Protein AF-A0A9W8THB3-F1 (afdb_monomer)

Secondary structure (DSSP, 8-state):
--SSSHHHHHHHHTTSSS-SS----S--HHHHHHHHHHHHHHTHHHHHHHHHHHHHHHHHHHHHHHHT----TTSBPPP--STT-TTHHHHTS---PBPTTHHHHHHHHHHHHHHHHHHHHHHH--HHHHHHHHHHHHHHHHHHHHHHHHHHHHHHHHHHHS-SEEEPTTSPEEEEETTTTEEEEEETTEEEEEE-TT---S--GGGTT----HHHHHHHHHHHHHHHPEEEEEEEETTTEEEEEEEEHHHHHHHHHHHHHHHHHHHH--HHHHHHHHHHHHHHHHHH--BSSHHHHHHHHHHHHHHHHHHHHH-SHHHHHHHH--SS-EEEEE-SS-EEEEEHHHHHHHHHHHHHHHHHHHHHHHHTT-EEEEEEE----TTSSS-----EEEEEEEPPBP---TTTHHHHHHHS-GGGTTS--SSHHHHHHT---HHHHHHHHHHHHHHHHHHHHHHHH-S---THHHHHHHHHHHHHHHHHHHT-HHHHHH---SSTT----EEEEE-TTS-EEEEEES------------------------------------SEEEEEEPPPP--

Organism: NCBI:txid114810

Mean predicted aligned error: 13.55 Å

Solvent-accessible surface area (backbone atoms only — not comparable to full-atom values): 32714 Å² total; per-residue (Å²): 139,83,72,80,60,59,68,58,43,56,63,49,56,73,70,65,78,79,76,89,80,73,96,78,88,85,73,54,73,66,56,48,58,69,45,40,68,62,54,46,64,74,38,47,69,58,51,54,52,49,50,50,51,54,51,52,45,52,49,43,36,52,53,13,25,55,69,42,58,71,90,38,62,39,32,38,78,80,79,84,60,73,99,80,52,71,59,68,56,56,82,70,49,70,66,85,37,47,49,67,69,45,25,60,48,51,42,53,49,52,50,50,51,45,49,49,49,38,53,45,52,67,70,61,74,53,54,62,65,56,32,53,52,50,46,53,52,50,51,58,54,36,36,55,22,29,11,51,47,41,12,53,50,44,49,47,51,45,21,58,60,51,38,56,36,26,48,45,95,90,74,48,54,36,38,55,41,79,80,77,53,34,31,31,30,69,46,98,92,48,94,54,75,46,72,43,91,75,27,57,40,71,37,59,67,82,54,16,63,51,88,62,56,72,68,59,43,51,50,52,46,51,52,50,45,54,62,71,44,61,29,37,38,36,43,32,38,62,98,76,44,80,47,70,43,79,46,40,47,33,51,56,52,8,38,53,52,16,51,52,50,51,57,48,32,76,74,66,70,41,60,69,52,43,31,51,38,30,50,14,46,33,29,46,43,22,45,72,45,38,51,26,30,58,67,32,34,51,43,31,42,54,38,42,33,52,41,48,53,48,40,67,77,74,40,73,44,54,63,56,45,63,73,61,53,73,64,78,61,41,35,64,48,79,55,101,88,51,71,52,73,45,54,42,60,73,43,24,61,59,20,20,48,40,22,46,29,43,44,47,25,52,25,52,56,35,48,75,59,48,42,79,40,80,41,78,46,82,47,84,64,92,86,51,105,60,93,63,76,56,76,50,80,43,75,45,77,46,49,43,82,69,59,74,42,66,73,40,61,21,31,41,65,42,43,33,55,86,93,35,69,84,63,45,82,79,43,76,44,46,31,52,51,54,58,72,48,68,45,28,54,42,20,53,50,18,38,52,51,16,56,52,47,50,52,53,48,34,71,66,68,74,46,93,70,68,65,47,71,37,34,40,60,28,25,52,48,42,37,54,50,51,26,57,77,68,70,42,48,66,62,51,69,71,42,57,59,78,55,82,63,59,68,76,75,60,55,65,51,55,48,99,84,72,48,82,76,48,81,43,70,74,80,76,84,82,81,93,80,83,90,83,80,92,80,88,88,83,89,83,89,84,89,86,90,83,91,74,94,71,77,90,66,79,88,78,72,66,59,67,40,83,44,82,45,69,75,76,77,80,126

Radius of gyration: 30.32 Å; Cα contacts (8 Å, |Δi|>4): 748; chains: 1; bounding box: 106×77×76 Å

pLDDT: mean 74.31, std 20.86, range [20.36, 97.0]

InterPro domains:
  IPR006639 Presenilin/signal peptide peptidase [SM00730] (94-486)
  IPR007369 Peptidase A22B, signal peptide peptidase [PF04258] (93-497)
  IPR007369 Peptidase A22B, signal peptide peptidase [PTHR12174] (53-528)

Foldseek 3Di:
DPPPVPVVCQVVVLPDDPPPDDDDPDDDLVRLLVCLVVLCVVVVLVVVLLVVVLVLLLVLLVLLLLLQADDFLLFDDDPDDPPPPCQVVVRNPQLQADDLVVLQVVLVVVVVVLVVLLVVCVVVVDLVVVQVVQQVVLLVVLLVLQLVVQLQVLLLVLCQFQPQWFAEDPRWIWGQDLLVQFIWTADPPDNDTHTDPQQNARGFYPVRNDPDDPVVRVVNSVVNCLQPFWKWWFWDAPPPDTDIHTDGNSSVVSSVVSVVLSVCCVVPVDLVSLQSSLSSCLSVLLNNHAHFALVSLLSSLVSVLVSQCCCVPPHPSVVSSVVSHDDSQWRWDDTPVHIDIDGSCLSNSLSNSLSVLQNLLLSVQQNVVKDWDWDFDFAAAPPDPDRDGPGDTDTDTDGHHDASLPSCPSVLVRQDDPVCSLAGPRDPNSRSVNGDRQLSVQLSVLQSVLSVVQVSCCSSVSDHDRSSNRNSCSRSVSNCVSCVVVVNNVVSRPRGSSCPSNDQPFDFRAHPVRDTDDTDRPDDDDDDDDDDDDDDDDDDDDDDDDDDDDDPDDPDDDNTDTDIDTDDSPD

Sequence (571 aa):
MAAENSSVLAFDEISSNNFTSTGVSNQTFFEQLASAPGLLLQHADLLILESRIVFTALACIYIGAHGALRRPPSAKLPKAGKKGDKSRERDDQHVQGMLPSDAILLPILAGTVLMGLYYLIKWLEDPDILNKILRAYFSVMSLASLGKLFADGLHFLTGFIFPTVWVGKGGKVFHIDPEKRGQWYAKDATEDRVWDDSKVSPLPGLFSGLKLPNTTNKFLWEVRHLFLEEWTVRLAIHGIANEKIKVKFHDIAGFVFAIGANVLYYTTQSVLLSNIMGYAFSYVGIIIMSPTTFATGSAVLYSLFIYDIVMVFYTPYMVTVATKIDAPIKLVFEGPTRASMLGLGDIVVPGIFIGLCLRFDLYMYYYRQQKMKEVELVTDDASSGQVVTNKVTEHILVKPDYVNPQGQWGDRFWGTKLTKTFSPDVTPAVKASAFPKPYFYASMIGYLLAMVTTLVMLLVFQHAQPALLYLVPGVVTIVWITAFVRGEVREMWTYTEDGSLDKLDVVIEVDGDGNQIKKIRGGENGDKETSSSNDKKEEGGGNEAKTDEKSNGIQQYPVFLLSLEAPAPNQ

Nearest PDB structures (foldseek):
  8ieb-assembly1_B  TM=1.856E-01  e=2.447E-02  Homo sapiens

Structure (mmCIF, N/CA/C/O backbone):
data_AF-A0A9W8THB3-F1
#
_entry.id   AF-A0A9W8THB3-F1
#
loop_
_atom_site.group_PDB
_atom_site.id
_atom_site.type_symbol
_atom_site.label_atom_id
_atom_site.label_alt_id
_atom_site.label_comp_id
_atom_site.label_asym_id
_atom_site.label_entity_id
_atom_site.label_seq_id
_atom_site.pdbx_PDB_ins_code
_atom_site.Cartn_x
_atom_site.Cartn_y
_atom_site.Cartn_z
_atom_site.occupancy
_atom_site.B_iso_or_equiv
_atom_site.auth_seq_id
_atom_site.auth_comp_id
_atom_site.auth_asym_id
_atom_site.auth_atom_id
_atom_site.pdbx_PDB_model_num
ATOM 1 N N . MET A 1 1 ? -8.935 26.069 25.009 1.00 26.09 1 MET A N 1
ATOM 2 C CA . MET A 1 1 ? -9.851 25.728 26.121 1.00 26.09 1 MET A CA 1
ATOM 3 C C . MET A 1 1 ? -11.271 25.334 25.688 1.00 26.09 1 MET A C 1
ATOM 5 O O . MET A 1 1 ? -12.062 25.033 26.562 1.00 26.09 1 MET A O 1
ATOM 9 N N . ALA A 1 2 ? -11.610 25.253 24.389 1.00 23.02 2 ALA A N 1
ATOM 10 C CA . ALA A 1 2 ? -12.932 24.781 23.929 1.00 23.02 2 ALA A CA 1
ATOM 11 C C . ALA A 1 2 ? -12.890 23.448 23.140 1.00 23.02 2 ALA A C 1
ATOM 13 O O . ALA A 1 2 ? -13.894 23.054 22.563 1.00 23.02 2 ALA A O 1
ATOM 14 N N . ALA A 1 3 ? -11.738 22.763 23.103 1.00 26.75 3 ALA A N 1
ATOM 15 C CA . ALA A 1 3 ? -11.518 21.553 22.296 1.00 26.75 3 ALA A CA 1
ATOM 16 C C . ALA A 1 3 ? -11.404 20.253 23.122 1.00 26.75 3 ALA A C 1
ATOM 18 O O . ALA A 1 3 ? -11.364 19.175 22.546 1.00 26.75 3 ALA A O 1
ATOM 19 N N . GLU A 1 4 ? -11.368 20.333 24.457 1.00 28.80 4 GLU A N 1
ATOM 20 C CA . GLU A 1 4 ? -11.239 19.150 25.330 1.00 28.80 4 GLU A CA 1
ATOM 21 C C . GLU A 1 4 ? -12.584 18.470 25.635 1.00 28.80 4 GLU A C 1
ATOM 23 O O . GLU A 1 4 ? -12.606 17.320 26.058 1.00 28.80 4 GLU A O 1
ATOM 28 N N . ASN A 1 5 ? -13.712 19.134 25.358 1.00 27.03 5 ASN A N 1
ATOM 29 C CA . ASN A 1 5 ? -15.045 18.610 25.680 1.00 27.03 5 ASN A CA 1
ATOM 30 C C . ASN A 1 5 ? -15.755 17.920 24.500 1.00 27.03 5 ASN A C 1
ATOM 32 O O . ASN A 1 5 ? -16.787 17.290 24.710 1.00 27.03 5 ASN A O 1
ATOM 36 N N . SER A 1 6 ? -15.240 18.000 23.267 1.00 31.20 6 SER A N 1
ATOM 37 C CA . SER A 1 6 ? -15.913 17.431 22.083 1.00 31.20 6 SER A CA 1
ATOM 38 C C . SER A 1 6 ? -15.710 15.919 21.922 1.00 31.20 6 SER A C 1
ATOM 40 O O . SER A 1 6 ? -16.591 15.232 21.412 1.00 31.20 6 SER A O 1
ATOM 42 N N . SER A 1 7 ? -14.585 15.371 22.387 1.00 31.56 7 SER A N 1
ATOM 43 C CA . SER A 1 7 ? -14.299 13.929 22.317 1.00 31.56 7 SER A CA 1
ATOM 44 C C . SER A 1 7 ? -15.076 13.116 23.357 1.00 31.56 7 SER A C 1
ATOM 46 O O . SER A 1 7 ? -15.472 11.985 23.080 1.00 31.56 7 SER A O 1
ATOM 48 N N . VAL A 1 8 ? -15.325 13.707 24.530 1.00 35.00 8 VAL A N 1
ATOM 49 C CA . VAL A 1 8 ? -16.113 13.113 25.623 1.00 35.00 8 VAL A CA 1
ATOM 50 C C . VAL A 1 8 ? -17.605 13.138 25.285 1.00 35.00 8 VAL A C 1
ATOM 52 O O . VAL A 1 8 ? -18.292 12.137 25.474 1.00 35.00 8 VAL A O 1
ATOM 55 N N . LEU A 1 9 ? -18.085 14.231 24.678 1.00 29.02 9 LEU A N 1
ATOM 56 C CA . LEU A 1 9 ? -19.458 14.317 24.181 1.00 29.02 9 LEU A CA 1
ATOM 57 C C . LEU A 1 9 ? -19.726 13.327 23.047 1.00 29.02 9 LEU A C 1
ATOM 59 O O . LEU A 1 9 ? -20.805 12.767 23.012 1.00 29.02 9 LEU A O 1
ATOM 63 N N . ALA A 1 10 ? -18.762 13.001 22.182 1.00 36.97 10 ALA A N 1
ATOM 64 C CA . ALA A 1 10 ? -18.995 12.001 21.139 1.00 36.97 10 ALA A CA 1
ATOM 65 C C . ALA A 1 10 ? -19.292 10.596 21.702 1.00 36.97 10 ALA A C 1
ATOM 67 O O . ALA A 1 10 ? -20.103 9.884 21.128 1.00 36.97 10 ALA A O 1
ATOM 68 N N . PHE A 1 11 ? -18.686 10.183 22.821 1.00 33.53 11 PHE A N 1
ATOM 69 C CA . PHE A 1 11 ? -18.940 8.852 23.394 1.00 33.53 11 PHE A CA 1
ATOM 70 C C . PHE A 1 11 ? -20.229 8.816 24.237 1.00 33.53 11 PHE A C 1
ATOM 72 O O . PHE A 1 11 ? -20.980 7.843 24.164 1.00 33.53 11 PHE A O 1
ATOM 79 N N . ASP A 1 12 ? -20.532 9.894 24.972 1.00 31.95 12 ASP A N 1
ATOM 80 C CA . ASP A 1 12 ? -21.754 9.996 25.783 1.00 31.95 12 ASP A CA 1
ATOM 81 C C . ASP A 1 12 ? -22.996 10.431 24.978 1.00 31.95 12 ASP A C 1
ATOM 83 O O . ASP A 1 12 ? -24.092 9.949 25.261 1.00 31.95 12 ASP A O 1
ATOM 87 N N . GLU A 1 13 ? -22.879 11.268 23.940 1.00 34.62 13 GLU A N 1
ATOM 88 C CA . GLU A 1 13 ? -23.998 11.648 23.050 1.00 34.62 13 GLU A CA 1
ATOM 89 C C . GLU A 1 13 ? -24.383 10.533 22.076 1.00 34.62 13 GLU A C 1
ATOM 91 O O . GLU A 1 13 ? -25.540 10.479 21.655 1.00 34.62 13 GLU A O 1
ATOM 96 N N . ILE A 1 14 ? -23.467 9.604 21.766 1.00 40.94 14 ILE A N 1
ATOM 97 C CA . ILE A 1 14 ? -23.820 8.358 21.068 1.00 40.94 14 ILE A CA 1
ATOM 98 C C . ILE A 1 14 ? -24.717 7.472 21.955 1.00 40.94 14 ILE A C 1
ATOM 100 O O . ILE A 1 14 ? -25.494 6.692 21.412 1.00 40.94 14 ILE A O 1
ATOM 104 N N . SER A 1 15 ? -24.684 7.616 23.291 1.00 37.16 15 SER A N 1
ATOM 105 C CA . SER A 1 15 ? -25.455 6.749 24.199 1.00 37.16 15 SER A CA 1
ATOM 106 C C . SER A 1 15 ? -26.650 7.403 24.912 1.00 37.16 15 SER A C 1
ATOM 108 O O . SER A 1 15 ? -27.605 6.695 25.226 1.00 37.16 15 SER A O 1
ATOM 110 N N . SER A 1 16 ? -26.662 8.719 25.163 1.00 33.09 16 SER A N 1
ATOM 111 C CA . SER A 1 16 ? -27.563 9.272 26.196 1.00 33.09 16 SER A CA 1
ATOM 112 C C . SER A 1 16 ? -28.671 10.226 25.733 1.00 33.09 16 SER A C 1
ATOM 114 O O . SER A 1 16 ? -29.770 10.145 26.277 1.00 33.09 16 SER A O 1
ATOM 116 N N . ASN A 1 17 ? -28.477 11.092 24.730 1.00 33.62 17 ASN A N 1
ATOM 117 C CA . ASN A 1 17 ? -29.342 12.286 24.629 1.00 33.62 17 ASN A CA 1
ATOM 118 C C . ASN A 1 17 ? -30.357 12.355 23.475 1.00 33.62 17 ASN A C 1
ATOM 120 O O . ASN A 1 17 ? -31.028 13.371 23.348 1.00 33.62 17 ASN A O 1
ATOM 124 N N . ASN A 1 18 ? -30.563 11.291 22.689 1.00 36.03 18 ASN A N 1
ATOM 125 C CA . ASN A 1 18 ? -31.695 11.237 21.738 1.00 36.03 18 ASN A CA 1
ATOM 126 C C . ASN A 1 18 ? -32.425 9.882 21.660 1.00 36.03 18 ASN A C 1
ATOM 128 O O . ASN A 1 18 ? -33.297 9.708 20.812 1.00 36.03 18 ASN A O 1
ATOM 132 N N . PHE A 1 19 ? -32.117 8.923 22.539 1.00 44.12 19 PHE A N 1
ATOM 133 C CA . PHE A 1 19 ? -32.645 7.552 22.427 1.00 44.12 19 PHE A CA 1
ATOM 134 C C . PHE A 1 19 ? -33.868 7.232 23.294 1.00 44.12 19 PHE A C 1
ATOM 136 O O . PHE A 1 19 ? -34.394 6.123 23.245 1.00 44.12 19 PHE A O 1
ATOM 143 N N . THR A 1 20 ? -34.398 8.204 24.033 1.00 39.31 20 THR A N 1
ATOM 144 C CA . THR A 1 20 ? -35.625 8.042 24.825 1.00 39.31 20 THR A CA 1
ATOM 145 C C . THR A 1 20 ? -36.822 8.706 24.152 1.00 39.31 20 THR A C 1
ATOM 147 O O . THR A 1 20 ? -37.410 9.641 24.676 1.00 39.31 20 THR A O 1
ATOM 150 N N . SER A 1 21 ? -37.210 8.222 22.971 1.00 40.44 21 SER A N 1
ATOM 151 C CA . SER A 1 21 ? -38.627 8.151 22.565 1.00 40.44 21 SER A CA 1
ATOM 152 C C . SER A 1 21 ? -38.775 7.599 21.150 1.00 40.44 21 SER A C 1
ATOM 154 O O . SER A 1 21 ? -38.899 8.326 20.176 1.00 40.44 21 SER A O 1
ATOM 156 N N . THR A 1 22 ? -38.825 6.279 21.026 1.00 36.91 22 THR A N 1
ATOM 157 C CA . THR A 1 22 ? -39.791 5.599 20.147 1.00 36.91 22 THR A CA 1
ATOM 158 C C . THR A 1 22 ? -39.784 4.129 20.536 1.00 36.91 22 THR A C 1
ATOM 160 O O . THR A 1 22 ? -38.756 3.462 20.507 1.00 36.91 22 THR A O 1
ATOM 163 N N . GLY A 1 23 ? -40.929 3.636 21.007 1.00 45.12 23 GLY A N 1
ATOM 164 C CA . GLY A 1 23 ? -41.074 2.249 21.427 1.00 45.12 23 GLY A CA 1
ATOM 165 C C . GLY A 1 23 ? -40.831 1.298 20.259 1.00 45.12 23 GLY A C 1
ATOM 166 O O . GLY A 1 23 ? -41.645 1.227 19.345 1.00 45.12 23 GLY A O 1
ATOM 167 N N . VAL A 1 24 ? -39.735 0.544 20.310 1.00 47.88 24 VAL A N 1
ATOM 168 C CA . VAL A 1 24 ? -39.483 -0.597 19.423 1.00 47.88 24 VAL A CA 1
ATOM 169 C C . VAL A 1 24 ? -38.987 -1.749 20.288 1.00 47.88 24 VAL A C 1
ATOM 171 O O . VAL A 1 24 ? -37.799 -2.034 20.353 1.00 47.88 24 VAL A O 1
ATOM 174 N N . SER A 1 25 ? -39.898 -2.387 21.022 1.00 46.53 25 SER A N 1
ATOM 175 C CA . SER A 1 25 ? -39.560 -3.535 21.875 1.00 46.53 25 SER A CA 1
ATOM 176 C C . SER A 1 25 ? -40.171 -4.864 21.422 1.00 46.53 25 SER A C 1
ATOM 178 O O . SER A 1 25 ? -40.076 -5.827 22.166 1.00 46.53 25 SER A O 1
ATOM 180 N N . ASN A 1 26 ? -40.742 -4.967 20.213 1.00 52.78 26 ASN A N 1
ATOM 181 C CA . ASN A 1 26 ? -41.363 -6.211 19.715 1.00 52.78 26 ASN A CA 1
ATOM 182 C C . ASN A 1 26 ? -41.213 -6.420 18.189 1.00 52.78 26 ASN A C 1
ATOM 184 O O . ASN A 1 26 ? -42.161 -6.836 17.532 1.00 52.78 26 ASN A O 1
ATOM 188 N N . GLN A 1 27 ? -40.057 -6.110 17.598 1.00 62.12 27 GLN A N 1
ATOM 189 C CA . GLN A 1 27 ? -39.782 -6.461 16.194 1.00 62.12 27 GLN A CA 1
ATOM 190 C C . GLN A 1 27 ? -38.807 -7.633 16.113 1.00 62.12 27 GLN A C 1
ATOM 192 O O . GLN A 1 27 ? -37.850 -7.715 16.884 1.00 62.12 27 GLN A O 1
ATOM 197 N N . THR A 1 28 ? -39.049 -8.544 15.174 1.00 76.62 28 THR A N 1
ATOM 198 C CA . THR A 1 28 ? -38.107 -9.625 14.865 1.00 76.62 28 THR A CA 1
ATOM 199 C C . THR A 1 28 ? -36.866 -9.053 14.168 1.00 76.62 28 THR A C 1
ATOM 201 O O . THR A 1 28 ? -36.947 -8.044 13.468 1.00 76.62 28 THR A O 1
ATOM 204 N N . PHE A 1 29 ? -35.703 -9.697 14.318 1.00 75.56 29 PHE A N 1
ATOM 205 C CA . PHE A 1 29 ? -34.444 -9.252 13.692 1.00 75.56 29 PHE A CA 1
ATOM 206 C C . PHE A 1 29 ? -34.591 -8.966 12.184 1.00 75.56 29 PHE A C 1
ATOM 208 O O . PHE A 1 29 ? -34.053 -7.989 11.669 1.00 75.56 29 PHE A O 1
ATOM 215 N N . PHE A 1 30 ? -35.369 -9.789 11.476 1.00 76.00 30 PHE A N 1
ATOM 216 C CA . PHE A 1 30 ? -35.617 -9.615 10.046 1.00 76.00 30 PHE A CA 1
ATOM 217 C C . PHE A 1 30 ? -36.465 -8.378 9.721 1.00 76.00 30 PHE A C 1
ATOM 219 O O . PHE A 1 30 ? -36.240 -7.758 8.686 1.00 76.00 30 PHE A O 1
ATOM 226 N N . GLU A 1 31 ? -37.391 -7.978 10.594 1.00 77.19 31 GLU A N 1
ATOM 227 C CA . GLU A 1 31 ? -38.160 -6.735 10.432 1.00 77.19 31 GLU A CA 1
ATOM 228 C C . GLU A 1 31 ? -37.281 -5.501 10.673 1.00 77.19 31 GLU A C 1
ATOM 230 O O . GLU A 1 31 ? -37.353 -4.525 9.922 1.00 77.19 31 GLU A O 1
ATOM 235 N N . GLN A 1 32 ? -36.379 -5.567 11.656 1.00 74.19 32 GLN A N 1
ATOM 236 C CA . GLN A 1 32 ? -35.390 -4.511 11.882 1.00 74.19 32 GLN A CA 1
ATOM 237 C C . GLN A 1 32 ? -34.428 -4.385 10.692 1.00 74.19 32 GLN A C 1
ATOM 239 O O . GLN A 1 32 ? -34.178 -3.283 10.208 1.00 74.19 32 GLN A O 1
ATOM 244 N N . LEU A 1 33 ? -33.964 -5.506 10.135 1.00 76.38 33 LEU A N 1
ATOM 245 C CA . LEU A 1 33 ? -33.120 -5.497 8.940 1.00 76.38 33 LEU A CA 1
ATOM 246 C C . LEU A 1 33 ? -33.869 -4.975 7.700 1.00 76.38 33 LEU A C 1
ATOM 248 O O . LEU A 1 33 ? -33.305 -4.219 6.913 1.00 76.38 33 LEU A O 1
ATOM 252 N N . ALA A 1 34 ? -35.145 -5.332 7.534 1.00 77.88 34 ALA A N 1
ATOM 253 C CA . ALA A 1 34 ? -35.970 -4.865 6.418 1.00 77.88 34 ALA A CA 1
ATOM 254 C C . ALA A 1 34 ? -36.245 -3.351 6.466 1.00 77.88 34 ALA A C 1
ATOM 256 O O . ALA A 1 34 ? -36.406 -2.724 5.419 1.00 77.88 34 ALA A O 1
ATOM 257 N N . SER A 1 35 ? -36.267 -2.752 7.660 1.00 76.50 35 SER A N 1
ATOM 258 C CA . SER A 1 35 ? -36.407 -1.298 7.839 1.00 76.50 35 SER A CA 1
ATOM 259 C C . SER A 1 35 ? -35.087 -0.523 7.701 1.00 76.50 35 SER A C 1
ATOM 261 O O . SER A 1 35 ? -35.114 0.698 7.515 1.00 76.50 35 SER A O 1
ATOM 263 N N . ALA A 1 36 ? -33.938 -1.212 7.690 1.00 73.31 36 ALA A N 1
ATOM 264 C CA . ALA A 1 36 ? -32.614 -0.595 7.602 1.00 73.31 36 ALA A CA 1
ATOM 265 C C . ALA A 1 36 ? -32.421 0.349 6.394 1.00 73.31 36 ALA A C 1
ATOM 267 O O . ALA A 1 36 ? -31.859 1.425 6.593 1.00 73.31 36 ALA A O 1
ATOM 268 N N . PRO A 1 37 ? -32.905 0.059 5.165 1.00 77.81 37 PRO A N 1
ATOM 269 C CA . PRO A 1 37 ? -32.774 0.988 4.038 1.00 77.81 37 PRO A CA 1
ATOM 270 C C . PRO A 1 37 ? -33.476 2.333 4.274 1.00 77.81 37 PRO A C 1
ATOM 272 O O . PRO A 1 37 ? -32.943 3.381 3.910 1.00 77.81 37 PRO A O 1
ATOM 275 N N . GLY A 1 38 ? -34.651 2.320 4.915 1.00 74.38 38 GLY A N 1
ATOM 276 C CA . GLY A 1 38 ? -35.379 3.542 5.270 1.00 74.38 38 GLY A CA 1
ATOM 277 C C . GLY A 1 38 ? -34.665 4.345 6.359 1.00 74.38 38 GLY A C 1
ATOM 278 O O . GLY A 1 38 ? -34.585 5.569 6.276 1.00 74.38 38 GLY A O 1
ATOM 279 N N . LEU A 1 39 ? -34.080 3.646 7.333 1.00 71.44 39 LEU A N 1
ATOM 280 C CA . LEU A 1 39 ? -33.322 4.230 8.442 1.00 71.44 39 LEU A CA 1
ATOM 281 C C . LEU A 1 39 ? -31.986 4.839 7.967 1.00 71.44 39 LEU A C 1
ATOM 283 O O . LEU A 1 39 ? -31.585 5.912 8.412 1.00 71.44 39 LEU A O 1
ATOM 287 N N . LEU A 1 40 ? -31.345 4.209 6.979 1.00 71.56 40 LEU A N 1
ATOM 288 C CA . LEU A 1 40 ? -30.154 4.714 6.291 1.00 71.56 40 LEU A CA 1
ATOM 289 C C . LEU A 1 40 ? -30.437 6.028 5.546 1.00 71.56 40 LEU A C 1
ATOM 291 O O . LEU A 1 40 ? -29.686 6.989 5.689 1.00 71.56 40 LEU A O 1
ATOM 295 N N . LEU A 1 41 ? -31.539 6.096 4.793 1.00 76.12 41 LEU A N 1
ATOM 296 C CA . LEU A 1 41 ? -31.954 7.308 4.073 1.00 76.12 41 LEU A CA 1
ATOM 297 C C . LEU A 1 41 ? -32.300 8.470 5.016 1.00 76.12 41 LEU A C 1
ATOM 299 O O . LEU A 1 41 ? -32.005 9.620 4.695 1.00 76.12 41 LEU A O 1
ATOM 303 N N . GLN A 1 42 ? -32.882 8.183 6.186 1.00 78.06 42 GLN A N 1
ATOM 304 C CA . GLN A 1 42 ? -33.135 9.194 7.220 1.00 78.06 42 GLN A CA 1
ATOM 305 C C . GLN A 1 42 ? -31.842 9.731 7.853 1.00 78.06 42 GLN A C 1
ATOM 307 O O . GLN A 1 42 ? -31.794 10.891 8.259 1.00 78.06 42 GLN A O 1
ATOM 312 N N . HIS A 1 43 ? -30.776 8.928 7.888 1.00 75.75 43 HIS A N 1
ATOM 313 C CA . HIS A 1 43 ? -29.452 9.316 8.379 1.00 75.75 43 HIS A CA 1
ATOM 314 C C . HIS A 1 43 ? -28.447 9.558 7.238 1.00 75.75 43 HIS A C 1
ATOM 316 O O . HIS A 1 43 ? -27.304 9.096 7.289 1.00 75.75 43 HIS A O 1
ATOM 322 N N . ALA A 1 44 ? -28.853 10.326 6.221 1.00 77.06 44 ALA A N 1
ATOM 323 C CA . ALA A 1 44 ? -28.025 10.641 5.053 1.00 77.06 44 ALA A CA 1
ATOM 324 C C . ALA A 1 44 ? -26.659 11.270 5.405 1.00 77.06 44 ALA A C 1
ATOM 326 O O . ALA A 1 44 ? -25.655 10.954 4.767 1.00 77.06 44 ALA A O 1
ATOM 327 N N . ASP A 1 45 ? -26.585 12.101 6.448 1.00 78.38 45 ASP A N 1
ATOM 328 C CA . ASP A 1 45 ? -25.319 12.698 6.902 1.00 78.38 45 ASP A CA 1
ATOM 329 C C . ASP A 1 45 ? -24.322 11.641 7.400 1.00 78.38 45 ASP A C 1
ATOM 331 O O . ASP A 1 45 ? -23.128 11.706 7.097 1.00 78.38 45 ASP A O 1
ATOM 335 N N . LEU A 1 46 ? -24.819 10.633 8.125 1.00 76.94 46 LEU A N 1
ATOM 336 C CA . LEU A 1 46 ? -24.014 9.521 8.624 1.00 76.94 46 LEU A CA 1
ATOM 337 C C . LEU A 1 46 ? -23.560 8.627 7.467 1.00 76.94 46 LEU A C 1
ATOM 339 O O . LEU A 1 46 ? -22.394 8.260 7.407 1.00 76.94 46 LEU A O 1
ATOM 343 N N . LEU A 1 47 ? -24.436 8.363 6.494 1.00 81.56 47 LEU A N 1
ATOM 344 C CA . LEU A 1 47 ? -24.075 7.661 5.259 1.00 81.56 47 LEU A CA 1
ATOM 345 C C . LEU A 1 47 ? -22.942 8.351 4.493 1.00 81.56 47 LEU A C 1
ATOM 347 O O . LEU A 1 47 ? -22.017 7.687 4.029 1.00 81.56 47 LEU A O 1
ATOM 351 N N . ILE A 1 48 ? -22.999 9.678 4.345 1.00 84.19 48 ILE A N 1
ATOM 352 C CA . ILE A 1 48 ? -21.951 10.438 3.653 1.00 84.19 48 ILE A CA 1
ATOM 353 C C . ILE A 1 48 ? -20.631 10.310 4.412 1.00 84.19 48 ILE A C 1
ATOM 355 O O . ILE A 1 48 ? -19.593 10.060 3.796 1.00 84.19 48 ILE A O 1
ATOM 359 N N . LEU A 1 49 ? -20.661 10.457 5.734 1.00 82.44 49 LEU A N 1
ATOM 360 C CA . LEU A 1 49 ? -19.474 10.365 6.574 1.00 82.44 49 LEU A CA 1
ATOM 361 C C . LEU A 1 49 ? -18.851 8.959 6.501 1.00 82.44 49 LEU A C 1
ATOM 363 O O . LEU A 1 49 ? -17.668 8.829 6.186 1.00 82.44 49 LEU A O 1
ATOM 367 N N . GLU A 1 50 ? -19.657 7.913 6.658 1.00 83.00 50 GLU A N 1
ATOM 368 C CA . GLU A 1 50 ? -19.211 6.520 6.565 1.00 83.00 50 GLU A CA 1
ATOM 369 C C . GLU A 1 50 ? -18.728 6.160 5.157 1.00 83.00 50 GLU A C 1
ATOM 371 O O . GLU A 1 50 ? -17.699 5.510 4.997 1.00 83.00 50 GLU A O 1
ATOM 376 N N . SER A 1 51 ? -19.375 6.666 4.104 1.00 86.00 51 SER A N 1
ATOM 377 C CA . SER A 1 51 ? -18.900 6.458 2.730 1.00 86.00 51 SER A CA 1
ATOM 378 C C . SER A 1 51 ? -17.506 7.052 2.501 1.00 86.00 51 SER A C 1
ATOM 380 O O . SER A 1 51 ? -16.689 6.448 1.805 1.00 86.00 51 SER A O 1
ATOM 382 N N . ARG A 1 52 ? -17.191 8.198 3.127 1.00 87.06 52 ARG A N 1
ATOM 383 C CA . ARG A 1 52 ? -15.847 8.794 3.087 1.00 87.06 52 ARG A CA 1
ATOM 384 C C . ARG A 1 52 ? -14.843 7.921 3.833 1.00 87.06 52 ARG A C 1
ATOM 386 O O . ARG A 1 52 ? -13.754 7.689 3.310 1.00 87.06 52 ARG A O 1
ATOM 393 N N . ILE A 1 53 ? -15.203 7.405 5.007 1.00 86.25 53 ILE A N 1
ATOM 394 C CA . ILE A 1 53 ? -14.356 6.485 5.781 1.00 86.25 53 ILE A CA 1
ATOM 395 C C . ILE A 1 53 ? -14.062 5.222 4.974 1.00 86.25 53 ILE A C 1
ATOM 397 O O . ILE A 1 53 ? -12.903 4.877 4.766 1.00 86.25 53 ILE A O 1
ATOM 401 N N . VAL A 1 54 ? -15.093 4.574 4.439 1.00 89.94 54 VAL A N 1
ATOM 402 C CA . VAL A 1 54 ? -14.948 3.362 3.627 1.00 89.94 54 VAL A CA 1
ATOM 403 C C . VAL A 1 54 ? -14.099 3.630 2.388 1.00 89.94 54 VAL A C 1
ATOM 405 O O . VAL A 1 54 ? -13.176 2.872 2.098 1.00 89.94 54 VAL A O 1
ATOM 408 N N . PHE A 1 55 ? -14.355 4.729 1.675 1.00 91.56 55 PHE A N 1
ATOM 409 C CA . PHE A 1 55 ? -13.572 5.095 0.497 1.00 91.56 55 PHE A CA 1
ATOM 410 C C . PHE A 1 55 ? -12.096 5.327 0.839 1.00 91.56 55 PHE A C 1
ATOM 412 O O . PHE A 1 55 ? -11.214 4.821 0.147 1.00 91.56 55 PHE A O 1
ATOM 419 N N . THR A 1 56 ? -11.816 6.066 1.913 1.00 89.00 56 THR A N 1
ATOM 420 C CA . THR A 1 56 ? -10.440 6.353 2.343 1.00 89.00 56 THR A CA 1
ATOM 421 C C . THR A 1 56 ? -9.720 5.105 2.853 1.00 89.00 56 THR A C 1
ATOM 423 O O . THR A 1 56 ? -8.557 4.908 2.503 1.00 89.00 56 THR A O 1
ATOM 426 N N . ALA A 1 57 ? -10.401 4.219 3.586 1.00 91.75 57 ALA A N 1
ATOM 427 C CA . ALA A 1 57 ? -9.860 2.931 4.016 1.00 91.75 57 ALA A CA 1
ATOM 428 C C . ALA A 1 57 ? -9.518 2.037 2.813 1.00 91.75 57 ALA A C 1
ATOM 430 O O . ALA A 1 57 ? -8.397 1.539 2.715 1.00 91.75 57 ALA A O 1
ATOM 431 N N . LEU A 1 58 ? -10.433 1.909 1.843 1.00 94.88 58 LEU A N 1
ATOM 432 C CA . LEU A 1 58 ? -10.193 1.161 0.605 1.00 94.88 58 LEU A CA 1
ATOM 433 C C . LEU A 1 58 ? -9.038 1.754 -0.205 1.00 94.88 58 LEU A C 1
ATOM 435 O O . LEU A 1 58 ? -8.192 1.008 -0.693 1.00 94.88 58 LEU A O 1
ATOM 439 N N . ALA A 1 59 ? -8.969 3.081 -0.338 1.00 93.56 59 ALA A N 1
ATOM 440 C CA . ALA A 1 59 ? -7.871 3.748 -1.031 1.00 93.56 59 ALA A CA 1
ATOM 441 C C . ALA A 1 59 ? -6.529 3.501 -0.326 1.00 93.56 59 ALA A C 1
ATOM 443 O O . ALA A 1 59 ? -5.537 3.197 -0.987 1.00 93.56 59 ALA A O 1
ATOM 444 N N . CYS A 1 60 ? -6.501 3.574 1.006 1.00 92.75 60 CYS A N 1
ATOM 445 C CA . CYS A 1 60 ? -5.309 3.303 1.802 1.00 92.75 60 CYS A CA 1
ATOM 446 C C . CYS A 1 60 ? -4.836 1.852 1.639 1.00 92.75 60 CYS A C 1
ATOM 448 O O . CYS A 1 60 ? -3.664 1.630 1.334 1.00 92.75 60 CYS A O 1
ATOM 450 N N . ILE A 1 61 ? -5.746 0.875 1.743 1.00 95.00 61 ILE A N 1
ATOM 451 C CA . ILE A 1 61 ? -5.435 -0.547 1.533 1.00 95.00 61 ILE A CA 1
ATOM 452 C C . ILE A 1 61 ? -4.946 -0.787 0.109 1.00 95.00 61 ILE A C 1
ATOM 454 O O . ILE A 1 61 ? -3.951 -1.479 -0.094 1.00 95.00 61 ILE A O 1
ATOM 458 N N . TYR A 1 62 ? -5.608 -0.190 -0.881 1.00 94.62 62 TYR A N 1
ATOM 459 C CA . TYR A 1 62 ? -5.236 -0.333 -2.280 1.00 94.62 62 TYR A CA 1
ATOM 460 C C . TYR A 1 62 ? -3.813 0.184 -2.531 1.00 94.62 62 TYR A C 1
ATOM 462 O O . TYR A 1 62 ? -2.975 -0.529 -3.085 1.00 94.62 62 TYR A O 1
ATOM 470 N N . ILE A 1 63 ? -3.518 1.413 -2.100 1.00 92.38 63 ILE A N 1
ATOM 471 C CA . ILE A 1 63 ? -2.202 2.034 -2.286 1.00 92.38 63 ILE A CA 1
ATOM 472 C C . ILE A 1 63 ? -1.136 1.264 -1.496 1.00 92.38 63 ILE A C 1
ATOM 474 O O . ILE A 1 63 ? -0.084 0.954 -2.053 1.00 92.38 63 ILE A O 1
ATOM 478 N N . GLY A 1 64 ? -1.427 0.883 -0.248 1.00 91.88 64 GLY A N 1
ATOM 479 C CA . GLY A 1 64 ? -0.547 0.075 0.599 1.00 91.88 64 GLY A CA 1
ATOM 480 C C . GLY A 1 64 ? -0.211 -1.277 -0.023 1.00 91.88 64 GLY A C 1
ATOM 481 O O . GLY A 1 64 ? 0.961 -1.609 -0.161 1.00 91.88 64 GLY A O 1
ATOM 482 N N . ALA A 1 65 ? -1.211 -2.026 -0.493 1.00 93.38 65 ALA A N 1
ATOM 483 C CA . ALA A 1 65 ? -1.010 -3.319 -1.145 1.00 93.38 65 ALA A CA 1
ATOM 484 C C . ALA A 1 65 ? -0.143 -3.196 -2.409 1.00 93.38 65 ALA A C 1
ATOM 486 O O . ALA A 1 65 ? 0.761 -4.004 -2.628 1.00 93.38 65 ALA A O 1
ATOM 487 N N . HIS A 1 66 ? -0.370 -2.164 -3.227 1.00 90.88 66 HIS A N 1
ATOM 488 C CA . HIS A 1 66 ? 0.440 -1.908 -4.420 1.00 90.88 66 HIS A CA 1
ATOM 489 C C . HIS A 1 66 ? 1.875 -1.463 -4.096 1.00 90.88 66 HIS A C 1
ATOM 491 O O . HIS A 1 66 ? 2.809 -1.880 -4.787 1.00 90.88 66 HIS A O 1
ATOM 497 N N . GLY A 1 67 ? 2.064 -0.661 -3.044 1.00 87.94 67 GLY A N 1
ATOM 498 C CA . GLY A 1 67 ? 3.382 -0.305 -2.507 1.00 87.94 67 GLY A CA 1
ATOM 499 C C . GLY A 1 67 ? 4.106 -1.495 -1.872 1.00 87.94 67 GLY A C 1
ATOM 500 O O . GLY A 1 67 ? 5.330 -1.547 -1.870 1.00 87.94 67 GLY A O 1
ATOM 501 N N . ALA A 1 68 ? 3.356 -2.497 -1.417 1.00 88.44 68 ALA A N 1
ATOM 502 C CA . ALA A 1 68 ? 3.876 -3.714 -0.813 1.00 88.44 68 ALA A CA 1
ATOM 503 C C . ALA A 1 68 ? 4.270 -4.794 -1.841 1.00 88.44 68 ALA A C 1
ATOM 505 O O . ALA A 1 68 ? 4.710 -5.868 -1.433 1.00 88.44 68 ALA A O 1
ATOM 506 N N . LEU A 1 69 ? 4.089 -4.570 -3.150 1.00 87.81 69 LEU A N 1
ATOM 507 C CA . LEU A 1 69 ? 4.492 -5.524 -4.189 1.00 87.81 69 LEU A CA 1
ATOM 508 C C . LEU A 1 69 ? 6.001 -5.797 -4.154 1.00 87.81 69 LEU A C 1
ATOM 510 O O . LEU A 1 69 ? 6.815 -4.899 -3.980 1.00 87.81 69 LEU A O 1
ATOM 514 N N . ARG A 1 70 ? 6.370 -7.056 -4.365 1.00 84.56 70 ARG A N 1
ATOM 515 C CA . ARG A 1 70 ? 7.761 -7.509 -4.402 1.00 84.56 70 ARG A CA 1
ATOM 516 C C . ARG A 1 70 ? 7.950 -8.560 -5.478 1.00 84.56 70 ARG A C 1
ATOM 518 O O . ARG A 1 70 ? 6.970 -9.080 -6.019 1.00 84.56 70 ARG A O 1
ATOM 525 N N . ARG A 1 71 ? 9.211 -8.871 -5.780 1.00 86.38 71 ARG A N 1
ATOM 526 C CA . ARG A 1 71 ? 9.554 -9.959 -6.694 1.00 86.38 71 ARG A CA 1
ATOM 527 C C . ARG A 1 71 ? 8.947 -11.268 -6.177 1.00 86.38 71 ARG A C 1
ATOM 529 O O . ARG A 1 71 ? 9.256 -11.663 -5.054 1.00 86.38 71 ARG A O 1
ATOM 536 N N . PRO A 1 72 ? 8.090 -11.947 -6.957 1.00 87.38 72 PRO A N 1
ATOM 537 C CA . PRO A 1 72 ? 7.555 -13.231 -6.543 1.00 87.38 72 PRO A CA 1
ATOM 538 C C . PRO A 1 72 ? 8.601 -14.338 -6.753 1.00 87.38 72 PRO A C 1
ATOM 540 O O . PRO A 1 72 ? 9.373 -14.266 -7.716 1.00 87.38 72 PRO A O 1
ATOM 543 N N . PRO A 1 73 ? 8.559 -15.425 -5.962 1.00 83.56 73 PRO A N 1
ATOM 544 C CA . PRO A 1 73 ? 9.478 -16.556 -6.129 1.00 83.56 73 PRO A CA 1
ATOM 545 C C . PRO A 1 73 ? 9.363 -17.290 -7.478 1.00 83.56 73 PRO A C 1
ATOM 547 O O . PRO A 1 73 ? 10.233 -18.071 -7.871 1.00 83.56 73 PRO A O 1
ATOM 550 N N . SER A 1 74 ? 8.263 -17.075 -8.207 1.00 84.56 74 SER A N 1
ATOM 551 C CA . SER A 1 74 ? 8.047 -17.623 -9.548 1.00 84.56 74 SER A CA 1
ATOM 552 C C . SER A 1 74 ? 8.842 -16.899 -10.641 1.00 84.56 74 SER A C 1
ATOM 554 O O . SER A 1 74 ? 8.979 -17.451 -11.736 1.00 84.56 74 SER A O 1
ATOM 556 N N . ALA A 1 75 ? 9.386 -15.711 -10.359 1.00 85.12 75 ALA A N 1
ATOM 557 C CA . ALA A 1 75 ? 10.214 -14.941 -11.279 1.00 85.12 75 ALA A CA 1
ATOM 558 C C . ALA A 1 75 ? 11.711 -15.131 -10.989 1.00 85.12 75 ALA A C 1
ATOM 560 O O . ALA A 1 75 ? 12.129 -15.448 -9.875 1.00 85.12 75 ALA A O 1
ATOM 561 N N . LYS A 1 76 ? 12.539 -14.950 -12.015 1.00 81.38 76 LYS A N 1
ATOM 562 C CA . LYS A 1 76 ? 13.983 -15.168 -11.938 1.00 81.38 76 LYS A CA 1
ATOM 563 C C . LYS A 1 76 ? 14.659 -14.182 -10.982 1.00 81.38 76 LYS A C 1
ATOM 565 O O . LYS A 1 76 ? 14.304 -13.005 -10.930 1.00 81.38 76 LYS A O 1
ATOM 570 N N . LEU A 1 77 ? 15.669 -14.668 -10.264 1.00 73.81 77 LEU A N 1
ATOM 571 C CA . LEU A 1 77 ? 16.556 -13.842 -9.446 1.00 73.81 77 LEU A CA 1
ATOM 572 C C . LEU A 1 77 ? 17.394 -12.902 -10.336 1.00 73.81 77 LEU A C 1
ATOM 574 O O . LEU A 1 77 ? 17.890 -13.337 -11.385 1.00 73.81 77 LEU A O 1
ATOM 578 N N . PRO A 1 78 ? 17.596 -11.634 -9.937 1.00 66.00 78 PRO A N 1
ATOM 579 C CA . PRO A 1 78 ? 18.561 -10.770 -10.603 1.00 66.00 78 PRO A CA 1
ATOM 580 C C . PRO A 1 78 ? 19.972 -11.368 -10.495 1.00 66.00 78 PRO A C 1
ATOM 582 O O . PRO A 1 78 ? 20.345 -11.959 -9.482 1.00 66.00 78 PRO A O 1
ATOM 585 N N . LYS A 1 79 ? 20.776 -11.240 -11.559 1.00 59.34 79 LYS A N 1
ATOM 586 C CA . LYS A 1 79 ? 22.174 -11.699 -11.542 1.00 59.34 79 LYS A CA 1
ATOM 587 C C . LYS A 1 79 ? 22.960 -10.860 -10.531 1.00 59.34 79 LYS A C 1
ATOM 589 O O . LYS A 1 79 ? 22.973 -9.636 -10.655 1.00 59.34 79 LYS A O 1
ATOM 594 N N . ALA A 1 80 ? 23.644 -11.505 -9.585 1.00 51.66 80 ALA A N 1
ATOM 595 C CA . ALA A 1 80 ? 24.552 -10.823 -8.667 1.00 51.66 80 ALA A CA 1
ATOM 596 C C . ALA A 1 80 ? 25.636 -10.085 -9.474 1.00 51.66 80 ALA A C 1
ATOM 598 O O . ALA A 1 80 ? 26.435 -10.701 -10.184 1.00 51.66 80 ALA A O 1
ATOM 599 N N . GLY A 1 81 ? 25.637 -8.753 -9.413 1.00 43.41 81 GLY A N 1
ATOM 600 C CA . GLY A 1 81 ? 26.691 -7.940 -10.014 1.00 43.41 81 GLY A CA 1
ATOM 601 C C . GLY A 1 81 ? 28.040 -8.187 -9.327 1.00 43.41 81 GLY A C 1
ATOM 602 O O . GLY A 1 81 ? 28.093 -8.569 -8.157 1.00 43.41 81 GLY A O 1
ATOM 603 N N . LYS A 1 82 ? 29.151 -7.947 -10.042 1.00 34.25 82 LYS A N 1
ATOM 604 C CA . LYS A 1 82 ? 30.521 -8.000 -9.487 1.00 34.25 82 LYS A CA 1
ATOM 605 C C . LYS A 1 82 ? 30.597 -7.270 -8.133 1.00 34.25 82 LYS A C 1
ATOM 607 O O . LYS A 1 82 ? 30.004 -6.202 -7.990 1.00 34.25 82 LYS A O 1
ATOM 612 N N . LYS A 1 83 ? 31.348 -7.847 -7.175 1.00 32.59 83 LYS A N 1
ATOM 613 C CA . LYS A 1 83 ? 31.622 -7.369 -5.794 1.00 32.59 83 LYS A CA 1
ATOM 614 C C . LYS A 1 83 ? 31.586 -5.830 -5.682 1.00 32.59 83 LYS A C 1
ATOM 616 O O . LYS A 1 83 ? 32.604 -5.168 -5.849 1.00 32.59 83 LYS A O 1
ATOM 621 N N . GLY A 1 84 ? 30.411 -5.265 -5.406 1.00 39.38 84 GLY A N 1
ATOM 622 C CA . GLY A 1 84 ? 30.204 -3.814 -5.388 1.00 39.38 84 GLY A CA 1
ATOM 623 C C . GLY A 1 84 ? 28.737 -3.378 -5.396 1.00 39.38 84 GLY A C 1
ATOM 624 O O . GLY A 1 84 ? 28.430 -2.339 -4.818 1.00 39.38 84 GLY A O 1
ATOM 625 N N . ASP A 1 85 ? 27.828 -4.186 -5.957 1.00 37.72 85 ASP A N 1
ATOM 626 C CA . ASP A 1 85 ? 26.386 -3.874 -6.059 1.00 37.72 85 ASP A CA 1
ATOM 627 C C . ASP A 1 85 ? 25.516 -4.628 -5.028 1.00 37.72 85 ASP A C 1
ATOM 629 O O . ASP A 1 85 ? 24.383 -5.003 -5.307 1.00 37.72 85 ASP A O 1
ATOM 633 N N . LYS A 1 86 ? 26.012 -4.808 -3.791 1.00 36.53 86 LYS A N 1
ATOM 634 C CA . LYS A 1 86 ? 25.237 -5.377 -2.656 1.00 36.53 86 LYS A CA 1
ATOM 635 C C . LYS A 1 86 ? 24.010 -4.535 -2.250 1.00 36.53 86 LYS A C 1
ATOM 637 O O . LYS A 1 86 ? 23.278 -4.893 -1.336 1.00 36.53 86 LYS A O 1
ATOM 642 N N . SER A 1 87 ? 23.819 -3.365 -2.862 1.00 37.44 87 SER A N 1
ATOM 643 C CA . SER A 1 87 ? 22.712 -2.454 -2.542 1.00 37.44 87 SER A CA 1
ATOM 644 C C . SER A 1 87 ? 21.406 -2.851 -3.232 1.00 37.44 87 SER A C 1
ATOM 646 O O . SER A 1 87 ? 20.362 -2.716 -2.613 1.00 37.44 87 SER A O 1
ATOM 648 N N . ARG A 1 88 ? 21.451 -3.416 -4.453 1.00 37.84 88 ARG A N 1
ATOM 649 C CA . ARG A 1 88 ? 20.244 -3.942 -5.123 1.00 37.84 88 ARG A CA 1
ATOM 650 C C . ARG A 1 88 ? 19.713 -5.217 -4.470 1.00 37.84 88 ARG A C 1
ATOM 652 O O . ARG A 1 88 ? 18.514 -5.444 -4.476 1.00 37.84 88 ARG A O 1
ATOM 659 N N . GLU A 1 89 ? 20.590 -6.005 -3.848 1.00 40.84 89 GLU A N 1
ATOM 660 C CA . GLU A 1 89 ? 20.204 -7.175 -3.042 1.00 40.84 89 GLU A CA 1
ATOM 661 C C . GLU A 1 89 ? 19.419 -6.793 -1.772 1.00 40.84 89 GLU A C 1
ATOM 663 O O . GLU A 1 89 ? 18.738 -7.644 -1.207 1.00 40.84 89 GLU A O 1
ATOM 668 N N . ARG A 1 90 ? 19.496 -5.528 -1.319 1.00 38.59 90 ARG A N 1
ATOM 669 C CA . ARG A 1 90 ? 18.845 -5.058 -0.086 1.00 38.59 90 ARG A CA 1
ATOM 670 C C . ARG A 1 90 ? 17.342 -4.790 -0.270 1.00 38.59 90 ARG A C 1
ATOM 672 O O . ARG A 1 90 ? 16.587 -5.037 0.662 1.00 38.59 90 ARG A O 1
ATOM 679 N N . ASP A 1 91 ? 16.907 -4.382 -1.466 1.00 43.22 91 ASP A N 1
ATOM 680 C CA . ASP A 1 91 ? 15.478 -4.203 -1.794 1.00 43.22 91 ASP A CA 1
ATOM 681 C C . ASP A 1 91 ? 14.745 -5.549 -1.972 1.00 43.22 91 ASP A C 1
ATOM 683 O O . ASP A 1 91 ? 13.543 -5.648 -1.732 1.00 43.22 91 ASP A O 1
ATOM 687 N N . ASP A 1 92 ? 15.482 -6.602 -2.341 1.00 46.47 92 ASP A N 1
ATOM 688 C CA . ASP A 1 92 ? 15.006 -7.990 -2.446 1.00 46.47 92 ASP A CA 1
ATOM 689 C C . ASP A 1 92 ? 15.224 -8.795 -1.148 1.00 46.47 92 ASP A C 1
ATOM 691 O O . ASP A 1 92 ? 14.947 -10.001 -1.097 1.00 46.47 92 ASP A O 1
ATOM 695 N N . GLN A 1 93 ? 15.745 -8.163 -0.089 1.00 44.44 93 GLN A N 1
ATOM 696 C CA . GLN A 1 93 ? 16.018 -8.852 1.162 1.00 44.44 93 GLN A CA 1
ATOM 697 C C . GLN A 1 93 ? 14.687 -9.187 1.827 1.00 44.44 93 GLN A C 1
ATOM 699 O O . GLN A 1 93 ? 13.960 -8.304 2.275 1.00 44.44 93 GLN A O 1
ATOM 704 N N . HIS A 1 94 ? 14.370 -10.482 1.836 1.00 46.84 94 HIS A N 1
ATOM 705 C CA . HIS A 1 94 ? 13.247 -11.094 2.531 1.00 46.84 94 HIS A CA 1
ATOM 706 C C . HIS A 1 94 ? 13.019 -10.398 3.878 1.00 46.84 94 HIS A C 1
ATOM 708 O O . HIS A 1 94 ? 13.706 -10.692 4.856 1.00 46.84 94 HIS A O 1
ATOM 714 N N . VAL A 1 95 ? 12.061 -9.466 3.936 1.00 51.06 95 VAL A N 1
ATOM 715 C CA . VAL A 1 95 ? 11.508 -9.028 5.216 1.00 51.06 95 VAL A CA 1
ATOM 716 C C . VAL A 1 95 ? 10.982 -10.306 5.830 1.00 51.06 95 VAL A C 1
ATOM 718 O O . VAL A 1 95 ? 10.127 -10.952 5.217 1.00 51.06 95 VAL A O 1
ATOM 721 N N . GLN A 1 96 ? 11.572 -10.704 6.957 1.00 56.44 96 GLN A N 1
ATOM 722 C CA . GLN A 1 96 ? 11.204 -11.891 7.709 1.00 56.44 96 GLN A CA 1
ATOM 723 C C . GLN A 1 96 ? 9.710 -11.781 8.010 1.00 56.44 96 GLN A C 1
ATOM 725 O O . GLN A 1 96 ? 9.296 -11.049 8.905 1.00 56.44 96 GLN A O 1
ATOM 730 N N . GLY A 1 97 ? 8.898 -12.384 7.141 1.00 65.44 97 GLY A N 1
ATOM 731 C CA . GLY A 1 97 ? 7.455 -12.259 7.223 1.00 65.44 97 GLY A CA 1
ATOM 732 C C . GLY A 1 97 ? 6.968 -12.969 8.475 1.00 65.44 97 GLY A C 1
ATOM 733 O O . GLY A 1 97 ? 7.693 -13.780 9.057 1.00 65.44 97 GLY A O 1
ATOM 734 N N . MET A 1 98 ? 5.728 -12.693 8.868 1.00 72.44 98 MET A N 1
ATOM 735 C CA . MET A 1 98 ? 5.165 -13.314 10.064 1.00 72.44 98 MET A CA 1
ATOM 736 C C . MET A 1 98 ? 5.229 -14.836 9.927 1.00 72.44 98 MET A C 1
ATOM 738 O O . MET A 1 98 ? 4.753 -15.403 8.930 1.00 72.44 98 MET A O 1
ATOM 742 N N . LEU A 1 99 ? 5.845 -15.484 10.912 1.00 77.19 99 LEU A N 1
ATOM 743 C CA . LEU A 1 99 ? 5.880 -16.935 11.012 1.00 77.19 99 LEU A CA 1
ATOM 744 C C . LEU A 1 99 ? 4.541 -17.445 11.563 1.00 77.19 99 LEU A C 1
ATOM 746 O O . LEU A 1 99 ? 3.818 -16.704 12.228 1.00 77.19 99 LEU A O 1
ATOM 750 N N . PRO A 1 100 ? 4.192 -18.725 11.341 1.00 77.06 100 PRO A N 1
ATOM 751 C CA . PRO A 1 100 ? 3.000 -19.326 11.942 1.00 77.06 100 PRO A CA 1
ATOM 752 C C . PRO A 1 100 ? 2.920 -19.158 13.471 1.00 77.06 100 PRO A C 1
ATOM 754 O O . PRO A 1 100 ? 1.827 -19.022 14.014 1.00 77.06 100 PRO A O 1
ATOM 757 N N . SER A 1 101 ? 4.065 -19.118 14.165 1.00 81.44 101 SER A N 1
ATOM 758 C CA . SER A 1 101 ? 4.151 -18.845 15.608 1.00 81.44 101 SER A CA 1
ATOM 759 C C . SER A 1 101 ? 3.599 -17.473 15.997 1.00 81.44 101 SER A C 1
ATOM 761 O O . SER A 1 101 ? 3.030 -17.313 17.080 1.00 81.44 101 SER A O 1
ATOM 763 N N . ASP A 1 102 ? 3.725 -16.492 15.106 1.00 78.25 102 ASP A N 1
ATOM 764 C CA . ASP A 1 102 ? 3.355 -15.106 15.378 1.00 78.25 102 ASP A CA 1
ATOM 765 C C . ASP A 1 102 ? 1.831 -14.939 15.410 1.00 78.25 102 ASP A C 1
ATOM 767 O O . ASP A 1 102 ? 1.322 -14.047 16.084 1.00 78.25 102 ASP A O 1
ATOM 771 N N . ALA A 1 103 ? 1.084 -15.849 14.771 1.00 83.56 103 ALA A N 1
ATOM 772 C CA . ALA A 1 103 ? -0.379 -15.860 14.776 1.00 83.56 103 ALA A CA 1
ATOM 773 C C . ALA A 1 103 ? -0.987 -16.034 16.173 1.00 83.56 103 ALA A C 1
ATOM 775 O O . ALA A 1 103 ? -2.074 -15.523 16.440 1.00 83.56 103 ALA A O 1
ATOM 776 N N . ILE A 1 104 ? -0.299 -16.759 17.058 1.00 84.56 104 ILE A N 1
ATOM 777 C CA . ILE A 1 104 ? -0.722 -16.958 18.449 1.00 84.56 104 ILE A CA 1
ATOM 778 C C . ILE A 1 104 ? -0.089 -15.891 19.343 1.00 84.56 104 ILE A C 1
ATOM 780 O O . ILE A 1 104 ? -0.745 -15.359 20.239 1.00 84.56 104 ILE A O 1
ATOM 784 N N . LEU A 1 105 ? 1.177 -15.547 19.083 1.00 87.38 105 LEU A N 1
ATOM 785 C CA . LEU A 1 105 ? 1.902 -14.561 19.876 1.00 87.38 105 LEU A CA 1
ATOM 786 C C . LEU A 1 105 ? 1.256 -13.175 19.802 1.00 87.38 105 LEU A C 1
ATOM 788 O O . LEU A 1 105 ? 1.177 -12.500 20.822 1.00 87.38 105 LEU A O 1
ATOM 792 N N . LEU A 1 106 ? 0.777 -12.754 18.629 1.00 86.38 106 LEU A N 1
ATOM 793 C CA . LEU A 1 106 ? 0.277 -11.399 18.406 1.00 86.38 106 LEU A CA 1
ATOM 794 C C . LEU A 1 106 ? -0.932 -11.050 19.303 1.00 86.38 106 LEU A C 1
ATOM 796 O O . LEU A 1 106 ? -0.833 -10.063 20.033 1.00 86.38 106 LEU A O 1
ATOM 800 N N . PRO A 1 107 ? -2.029 -11.832 19.353 1.00 89.44 107 PRO A N 1
ATOM 801 C CA . PRO A 1 107 ? -3.135 -11.529 20.262 1.00 89.44 107 PRO A CA 1
ATOM 802 C C . PRO A 1 107 ? -2.791 -11.704 21.747 1.00 89.44 107 PRO A C 1
ATOM 804 O O . PRO A 1 107 ? -3.285 -10.943 22.579 1.00 89.44 107 PRO A O 1
ATOM 807 N N . ILE A 1 108 ? -1.915 -12.650 22.106 1.00 90.81 108 ILE A N 1
ATOM 808 C CA . ILE A 1 108 ? -1.457 -12.806 23.500 1.00 90.81 108 ILE A CA 1
ATOM 809 C C . ILE A 1 108 ? -0.636 -11.591 23.936 1.00 90.81 108 ILE A C 1
ATOM 811 O O . ILE A 1 108 ? -0.848 -11.056 25.026 1.00 90.81 108 ILE A O 1
ATOM 815 N N . LEU A 1 109 ? 0.282 -11.130 23.087 1.00 90.62 109 LEU A N 1
ATOM 816 C CA . LEU A 1 109 ? 1.094 -9.946 23.332 1.00 90.62 109 LEU A CA 1
ATOM 817 C C . LEU A 1 109 ? 0.207 -8.704 23.404 1.00 90.62 109 LEU A C 1
ATOM 819 O O . LEU A 1 109 ? 0.336 -7.939 24.355 1.00 90.62 109 LEU A O 1
ATOM 823 N N . ALA A 1 110 ? -0.743 -8.543 22.478 1.00 87.44 110 ALA A N 1
ATOM 824 C CA . ALA A 1 110 ? -1.720 -7.456 22.517 1.00 87.44 110 ALA A CA 1
ATOM 825 C C . ALA A 1 110 ? -2.530 -7.465 23.824 1.00 87.44 110 ALA A C 1
ATOM 827 O O . ALA A 1 110 ? -2.689 -6.425 24.460 1.00 87.44 110 ALA A O 1
ATOM 828 N N . GLY A 1 111 ? -2.986 -8.636 24.280 1.00 90.00 111 GLY A N 1
ATOM 829 C CA . GLY A 1 111 ? -3.696 -8.784 25.553 1.00 90.00 111 GLY A CA 1
ATOM 830 C C . GLY A 1 111 ? -2.827 -8.469 26.764 1.00 90.00 111 GLY A C 1
ATOM 831 O O . GLY A 1 111 ? -3.255 -7.746 27.661 1.00 90.00 111 GLY A O 1
ATOM 832 N N . THR A 1 112 ? -1.585 -8.949 26.766 1.00 91.69 112 THR A N 1
ATOM 833 C CA . THR A 1 112 ? -0.627 -8.715 27.854 1.00 91.69 112 THR A CA 1
ATOM 834 C C . THR A 1 112 ? -0.257 -7.238 27.954 1.00 91.69 112 THR A C 1
ATOM 836 O O . THR A 1 112 ? -0.253 -6.682 29.049 1.00 91.69 112 THR A O 1
ATOM 839 N N . VAL A 1 113 ? -0.001 -6.580 26.819 1.00 90.12 113 VAL A N 1
ATOM 840 C CA . VAL A 1 113 ? 0.285 -5.141 26.755 1.00 90.12 113 VAL A CA 1
ATOM 841 C C . VAL A 1 113 ? -0.929 -4.333 27.202 1.00 90.12 113 VAL A C 1
ATOM 843 O O . VAL A 1 113 ? -0.770 -3.432 28.018 1.00 90.12 113 VAL A O 1
ATOM 846 N N . LEU A 1 114 ? -2.137 -4.669 26.740 1.00 88.44 114 LEU A N 1
ATOM 847 C CA . LEU A 1 114 ? -3.365 -3.973 27.133 1.00 88.44 114 LEU A CA 1
ATOM 848 C C . LEU A 1 114 ? -3.629 -4.089 28.640 1.00 88.44 114 LEU A C 1
ATOM 850 O O . LEU A 1 114 ? -3.909 -3.093 29.304 1.00 88.44 114 LEU A O 1
ATOM 854 N N . MET A 1 115 ? -3.499 -5.297 29.190 1.00 90.25 115 MET A N 1
ATOM 855 C CA . MET A 1 115 ? -3.651 -5.549 30.621 1.00 90.25 115 MET A CA 1
ATOM 856 C C . MET A 1 115 ? -2.561 -4.832 31.431 1.00 90.25 115 MET A C 1
ATOM 858 O O . MET A 1 115 ? -2.857 -4.196 32.442 1.00 90.25 115 MET A O 1
ATOM 862 N N . GLY A 1 116 ? -1.309 -4.877 30.969 1.00 91.12 116 GLY A N 1
ATOM 863 C CA . GLY A 1 116 ? -0.197 -4.151 31.581 1.00 91.12 116 GLY A CA 1
ATOM 864 C C . GLY A 1 116 ? -0.436 -2.643 31.597 1.00 91.12 116 GLY A C 1
ATOM 865 O O . GLY A 1 116 ? -0.251 -2.002 32.626 1.00 91.12 116 GLY A O 1
ATOM 866 N N . LEU A 1 117 ? -0.930 -2.087 30.490 1.00 87.06 117 LEU A N 1
ATOM 867 C CA . LEU A 1 117 ? -1.247 -0.669 30.355 1.00 87.06 117 LEU A CA 1
ATOM 868 C C . LEU A 1 117 ? -2.419 -0.257 31.248 1.00 87.06 117 LEU A C 1
ATOM 870 O O . LEU A 1 117 ? -2.368 0.796 31.873 1.00 87.06 117 LEU A O 1
ATOM 874 N N . TYR A 1 118 ? -3.437 -1.107 31.377 1.00 88.81 118 TYR A N 1
ATOM 875 C CA . TYR A 1 118 ? -4.542 -0.898 32.310 1.00 88.81 118 TYR A CA 1
ATOM 876 C C . TYR A 1 118 ? -4.060 -0.785 33.760 1.00 88.81 118 TYR A C 1
ATOM 878 O O . TYR A 1 118 ? -4.412 0.168 34.461 1.00 88.81 118 TYR A O 1
ATOM 886 N N . TYR A 1 119 ? -3.241 -1.738 34.215 1.00 90.56 119 TYR A N 1
ATOM 887 C CA . TYR A 1 119 ? -2.695 -1.695 35.570 1.00 90.56 119 TYR A CA 1
ATOM 888 C C . TYR A 1 119 ? -1.717 -0.535 35.752 1.00 90.56 119 TYR A C 1
ATOM 890 O O . TYR A 1 119 ? -1.720 0.087 36.811 1.00 90.56 119 TYR A O 1
ATOM 898 N N . LEU A 1 120 ? -0.945 -0.192 34.718 1.00 88.88 120 LEU A N 1
ATOM 899 C CA . LEU A 1 120 ? -0.047 0.958 34.737 1.00 88.88 120 LEU A CA 1
ATOM 900 C C . LEU A 1 120 ? -0.816 2.273 34.886 1.00 88.88 120 LEU A C 1
ATOM 902 O O . LEU A 1 120 ? -0.438 3.082 35.719 1.00 88.88 120 LEU A O 1
ATOM 906 N N . ILE A 1 121 ? -1.904 2.477 34.139 1.00 86.25 121 ILE A N 1
ATOM 907 C CA . ILE A 1 121 ? -2.748 3.679 34.255 1.00 86.25 121 ILE A CA 1
ATOM 908 C C . ILE A 1 121 ? -3.334 3.783 35.665 1.00 86.25 121 ILE A C 1
ATOM 910 O O . ILE A 1 121 ? -3.333 4.859 36.257 1.00 86.25 121 ILE A O 1
ATOM 914 N N . LYS A 1 122 ? -3.804 2.661 36.224 1.00 85.31 122 LYS A N 1
ATOM 915 C CA . LYS A 1 122 ? -4.308 2.623 37.603 1.00 85.31 122 LYS A CA 1
ATOM 916 C C . LYS A 1 122 ? -3.233 2.920 38.642 1.00 85.31 122 LYS A C 1
ATOM 918 O O . LYS A 1 122 ? -3.553 3.499 39.668 1.00 85.31 122 LYS A O 1
ATOM 923 N N . TRP A 1 123 ? -2.000 2.488 38.397 1.00 89.19 123 TRP A N 1
ATOM 924 C CA . TRP A 1 123 ? -0.880 2.695 39.309 1.00 89.19 123 TRP A CA 1
ATOM 925 C C . TRP A 1 123 ? -0.299 4.108 39.222 1.00 89.19 123 TRP A C 1
ATOM 927 O O . TRP A 1 123 ? 0.091 4.671 40.238 1.00 89.19 123 TRP A O 1
ATOM 937 N N . LEU A 1 124 ? -0.224 4.668 38.013 1.00 85.00 124 LEU A N 1
ATOM 938 C CA . LEU A 1 124 ? 0.386 5.969 37.763 1.00 85.00 124 LEU A CA 1
ATOM 939 C C . LEU A 1 124 ? -0.526 7.122 38.202 1.00 85.00 124 LEU A C 1
ATOM 941 O O . LEU A 1 124 ? -0.006 8.192 38.492 1.00 85.00 124 LEU A O 1
ATOM 945 N N . GLU A 1 125 ? -1.851 6.902 38.241 1.00 82.06 125 GLU A N 1
ATOM 946 C CA . GLU A 1 125 ? -2.939 7.849 38.584 1.00 82.06 125 GLU A CA 1
ATOM 947 C C . GLU A 1 125 ? -2.992 9.145 37.744 1.00 82.06 125 GLU A C 1
ATOM 949 O O . GLU A 1 125 ? -4.039 9.787 37.668 1.00 82.06 125 GLU A O 1
ATOM 954 N N . ASP A 1 126 ? -1.913 9.473 37.033 1.00 82.06 126 ASP A N 1
ATOM 955 C CA . ASP A 1 126 ? -1.749 10.603 36.132 1.00 82.06 126 ASP A CA 1
ATOM 956 C C . ASP A 1 126 ? -1.575 10.116 34.672 1.00 82.06 126 ASP A C 1
ATOM 958 O O . ASP A 1 126 ? -0.531 9.549 34.312 1.00 82.06 126 ASP A O 1
ATOM 962 N N . PRO A 1 127 ? -2.585 10.310 33.800 1.00 77.62 127 PRO A N 1
ATOM 963 C CA . PRO A 1 127 ? -2.506 9.918 32.396 1.00 77.62 127 PRO A CA 1
ATOM 964 C C . PRO A 1 127 ? -1.539 10.790 31.578 1.00 77.62 127 PRO A C 1
ATOM 966 O O . PRO A 1 127 ? -1.127 10.373 30.492 1.00 77.62 127 PRO A O 1
ATOM 969 N N . ASP A 1 128 ? -1.128 11.965 32.066 1.00 84.19 128 ASP A N 1
ATOM 970 C CA . ASP A 1 128 ? -0.351 12.925 31.276 1.00 84.19 128 ASP A CA 1
ATOM 971 C C . ASP A 1 128 ? 1.075 12.447 31.009 1.00 84.19 128 ASP A C 1
ATOM 973 O O . ASP A 1 128 ? 1.613 12.641 29.914 1.00 84.19 128 ASP A O 1
ATOM 977 N N . ILE A 1 129 ? 1.684 11.751 31.971 1.00 85.88 129 ILE A N 1
ATOM 978 C CA . ILE A 1 129 ? 3.009 11.142 31.803 1.00 85.88 129 ILE A CA 1
ATOM 979 C C . ILE A 1 129 ? 2.963 10.099 30.683 1.00 85.88 129 ILE A C 1
ATOM 981 O O . ILE A 1 129 ? 3.823 10.089 29.796 1.00 85.88 129 ILE A O 1
ATOM 985 N N . LEU A 1 130 ? 1.936 9.245 30.696 1.00 83.44 130 LEU A N 1
ATOM 986 C CA . LEU A 1 130 ? 1.753 8.217 29.681 1.00 83.44 130 LEU A CA 1
ATOM 987 C C . LEU A 1 130 ? 1.484 8.844 28.309 1.00 83.44 130 LEU A C 1
ATOM 989 O O . LEU A 1 130 ? 2.128 8.471 27.327 1.00 83.44 130 LEU A O 1
ATOM 993 N N . ASN A 1 131 ? 0.604 9.845 28.247 1.00 83.69 131 ASN A N 1
ATOM 994 C CA . ASN A 1 131 ? 0.309 10.586 27.024 1.00 83.69 131 ASN A CA 1
ATOM 995 C C . ASN A 1 131 ? 1.561 11.277 26.470 1.00 83.69 131 ASN A C 1
ATOM 997 O O . ASN A 1 131 ? 1.782 11.268 25.260 1.00 83.69 131 ASN A O 1
ATOM 1001 N N . LYS A 1 132 ? 2.440 11.814 27.323 1.00 84.81 132 LYS A N 1
ATOM 1002 C CA . LYS A 1 132 ? 3.707 12.427 26.899 1.00 84.81 132 LYS A CA 1
ATOM 1003 C C . LYS A 1 132 ? 4.666 11.409 26.282 1.00 84.81 132 LYS A C 1
ATOM 1005 O O . LYS A 1 132 ? 5.231 11.681 25.221 1.00 84.81 132 LYS A O 1
ATOM 1010 N N . ILE A 1 133 ? 4.830 10.241 26.909 1.00 86.00 133 ILE A N 1
ATOM 1011 C CA . ILE A 1 133 ? 5.664 9.148 26.378 1.00 86.00 133 ILE A CA 1
ATOM 1012 C C . ILE A 1 133 ? 5.109 8.672 25.037 1.00 86.00 133 ILE A C 1
ATOM 1014 O O . ILE A 1 133 ? 5.842 8.553 24.054 1.00 86.00 133 ILE A O 1
ATOM 1018 N N . LEU A 1 134 ? 3.802 8.445 24.977 1.00 81.62 134 LEU A N 1
ATOM 1019 C CA . LEU A 1 134 ? 3.151 7.918 23.793 1.00 81.62 134 LEU A CA 1
ATOM 1020 C C . LEU A 1 134 ? 3.167 8.923 22.634 1.00 81.62 134 LEU A C 1
ATOM 1022 O O . LEU A 1 134 ? 3.443 8.546 21.497 1.00 81.62 134 LEU A O 1
ATOM 1026 N N . ARG A 1 135 ? 2.972 10.218 22.911 1.00 80.00 135 ARG A N 1
ATOM 1027 C CA . ARG A 1 135 ? 3.131 11.297 21.922 1.00 80.00 135 ARG A CA 1
ATOM 1028 C C . ARG A 1 135 ? 4.557 11.374 21.385 1.00 80.00 135 ARG A C 1
ATOM 1030 O O . ARG A 1 135 ? 4.718 11.614 20.193 1.00 80.00 135 ARG A O 1
ATOM 1037 N N . ALA A 1 136 ? 5.576 11.156 22.220 1.00 83.44 136 ALA A N 1
ATOM 1038 C CA . ALA A 1 136 ? 6.966 11.091 21.768 1.00 83.44 136 ALA A CA 1
ATOM 1039 C C . ALA A 1 136 ? 7.227 9.854 20.893 1.00 83.44 136 ALA A C 1
ATOM 1041 O O . ALA A 1 136 ? 7.865 9.961 19.852 1.00 83.44 136 ALA A O 1
ATOM 1042 N N . TYR A 1 137 ? 6.683 8.693 21.261 1.00 86.12 137 TYR A N 1
ATOM 1043 C CA . TYR A 1 137 ? 6.766 7.486 20.436 1.00 86.12 137 TYR A CA 1
ATOM 1044 C C . TYR A 1 137 ? 6.104 7.683 19.062 1.00 86.12 137 TYR A C 1
ATOM 1046 O O . TYR A 1 137 ? 6.716 7.425 18.022 1.00 86.12 137 TYR A O 1
ATOM 1054 N N . PHE A 1 138 ? 4.876 8.210 19.038 1.00 81.38 138 PHE A N 1
ATOM 1055 C CA . PHE A 1 138 ? 4.169 8.478 17.788 1.00 81.38 138 PHE A CA 1
ATOM 1056 C C . PHE A 1 138 ? 4.816 9.584 16.961 1.00 81.38 138 PHE A C 1
ATOM 1058 O O . PHE A 1 138 ? 4.695 9.534 15.742 1.00 81.38 138 PHE A O 1
ATOM 1065 N N . SER A 1 139 ? 5.538 10.537 17.557 1.00 82.56 139 SER A N 1
ATOM 1066 C CA . SER A 1 139 ? 6.285 11.556 16.802 1.00 82.56 139 SER A CA 1
ATOM 1067 C C . SER A 1 139 ? 7.358 10.919 15.917 1.00 82.56 139 SER A C 1
ATOM 1069 O O . SER A 1 139 ? 7.441 11.197 14.723 1.00 82.56 139 SER A O 1
ATOM 1071 N N . VAL A 1 140 ? 8.128 9.986 16.479 1.00 86.50 140 VAL A N 1
ATOM 1072 C CA . VAL A 1 140 ? 9.215 9.304 15.773 1.00 86.50 140 VAL A CA 1
ATOM 1073 C C . VAL A 1 140 ? 8.650 8.377 14.703 1.00 86.50 140 VAL A C 1
ATOM 1075 O O . VAL A 1 140 ? 9.073 8.414 13.546 1.00 86.50 140 VAL A O 1
ATOM 1078 N N . MET A 1 141 ? 7.648 7.579 15.070 1.00 86.00 141 MET A N 1
ATOM 1079 C CA . MET A 1 141 ? 7.021 6.640 14.145 1.00 86.00 141 MET A CA 1
ATOM 1080 C C . MET A 1 141 ? 6.294 7.367 13.003 1.00 86.00 141 MET A C 1
ATOM 1082 O O . MET A 1 141 ? 6.363 6.934 11.848 1.00 86.00 141 MET A O 1
ATOM 1086 N N . SER A 1 142 ? 5.601 8.472 13.294 1.00 86.44 142 SER A N 1
ATOM 1087 C CA . SER A 1 142 ? 4.886 9.254 12.276 1.00 86.44 142 SER A CA 1
ATOM 1088 C C . SER A 1 142 ? 5.848 9.979 11.354 1.00 86.44 142 SER A C 1
ATOM 1090 O O . SER A 1 142 ? 5.560 10.071 10.169 1.00 86.44 142 SER A O 1
ATOM 1092 N N . LEU A 1 143 ? 7.002 10.440 11.842 1.00 91.12 143 LEU A N 1
ATOM 1093 C CA . LEU A 1 143 ? 8.034 11.038 11.001 1.00 91.12 143 LEU A CA 1
ATOM 1094 C C . LEU A 1 143 ? 8.527 10.059 9.930 1.00 91.12 143 LEU A C 1
ATOM 1096 O O . LEU A 1 143 ? 8.551 10.408 8.751 1.00 91.12 143 LEU A O 1
ATOM 1100 N N . ALA A 1 144 ? 8.856 8.825 10.322 1.00 90.62 144 ALA A N 1
ATOM 1101 C CA . ALA A 1 144 ? 9.257 7.787 9.375 1.00 90.62 144 ALA A CA 1
ATOM 1102 C C . ALA A 1 144 ? 8.119 7.441 8.399 1.00 90.62 144 ALA A C 1
ATOM 1104 O O . ALA A 1 144 ? 8.329 7.370 7.186 1.00 90.62 144 ALA A O 1
ATOM 1105 N N . SER A 1 145 ? 6.900 7.284 8.921 1.00 91.75 145 SER A N 1
ATOM 1106 C CA . SER A 1 145 ? 5.742 6.881 8.119 1.00 91.75 145 SER A CA 1
ATOM 1107 C C . SER A 1 145 ? 5.324 7.958 7.114 1.00 91.75 145 SER A C 1
ATOM 1109 O O . SER A 1 145 ? 5.109 7.662 5.938 1.00 91.75 145 SER A O 1
ATOM 1111 N N . LEU A 1 146 ? 5.261 9.222 7.548 1.00 93.69 146 LEU A N 1
ATOM 1112 C CA . LEU A 1 146 ? 4.991 10.381 6.695 1.00 93.69 146 LEU A CA 1
ATOM 1113 C C . LEU A 1 146 ? 6.095 10.580 5.664 1.00 93.69 146 LEU A C 1
ATOM 1115 O O . LEU A 1 146 ? 5.794 10.863 4.509 1.00 93.69 146 LEU A O 1
ATOM 1119 N N . GLY A 1 147 ? 7.358 10.408 6.068 1.00 93.75 147 GLY A N 1
ATOM 1120 C CA . GLY A 1 147 ? 8.499 10.524 5.164 1.00 93.75 147 GLY A CA 1
ATOM 1121 C C . GLY A 1 147 ? 8.364 9.563 3.993 1.00 93.75 147 GLY A C 1
ATOM 1122 O O . GLY A 1 147 ? 8.463 9.979 2.839 1.00 93.75 147 GLY A O 1
ATOM 1123 N N . LYS A 1 148 ? 8.031 8.300 4.286 1.00 91.56 148 LYS A N 1
ATOM 1124 C CA . LYS A 1 148 ? 7.787 7.279 3.266 1.00 91.56 148 LYS A CA 1
ATOM 1125 C C . LYS A 1 148 ? 6.563 7.596 2.401 1.00 91.56 148 LYS A C 1
ATOM 1127 O O . LYS A 1 148 ? 6.665 7.539 1.178 1.00 91.56 148 LYS A O 1
ATOM 1132 N N . LEU A 1 149 ? 5.433 7.978 3.005 1.00 92.94 149 LEU A N 1
ATOM 1133 C CA . LEU A 1 149 ? 4.215 8.326 2.263 1.00 92.94 149 LEU A CA 1
ATOM 1134 C C . LEU A 1 149 ? 4.443 9.508 1.305 1.00 92.94 149 LEU A C 1
ATOM 1136 O O . LEU A 1 149 ? 4.028 9.451 0.148 1.00 92.94 149 LEU A O 1
ATOM 1140 N N . PHE A 1 150 ? 5.111 10.573 1.758 1.00 94.50 150 PHE A N 1
ATOM 1141 C CA . PHE A 1 150 ? 5.413 11.733 0.918 1.00 94.50 150 PHE A CA 1
ATOM 1142 C C . PHE A 1 150 ? 6.455 11.428 -0.153 1.00 94.50 150 PHE A C 1
ATOM 1144 O O . PHE A 1 150 ? 6.304 11.914 -1.271 1.00 94.50 150 PHE A O 1
ATOM 1151 N N . ALA A 1 151 ? 7.470 10.614 0.146 1.00 92.25 151 ALA A N 1
ATOM 1152 C CA . ALA A 1 151 ? 8.448 10.182 -0.847 1.00 92.25 151 ALA A CA 1
ATOM 1153 C C . ALA A 1 151 ? 7.780 9.392 -1.982 1.00 92.25 151 ALA A C 1
ATOM 1155 O O . ALA A 1 151 ? 7.946 9.730 -3.153 1.00 92.25 151 ALA A O 1
ATOM 1156 N N . ASP A 1 152 ? 6.951 8.403 -1.640 1.00 90.44 152 ASP A N 1
ATOM 1157 C CA . ASP A 1 152 ? 6.233 7.592 -2.627 1.00 90.44 152 ASP A CA 1
ATOM 1158 C C . ASP A 1 152 ? 5.173 8.411 -3.376 1.00 90.44 152 ASP A C 1
ATOM 1160 O O . ASP A 1 152 ? 5.004 8.253 -4.586 1.00 90.44 152 ASP A O 1
ATOM 1164 N N . GLY A 1 153 ? 4.495 9.336 -2.687 1.00 91.25 153 GLY A N 1
ATOM 1165 C CA . GLY A 1 153 ? 3.569 10.285 -3.302 1.00 91.25 153 GLY A CA 1
ATOM 1166 C C . GLY A 1 153 ? 4.266 11.220 -4.293 1.00 91.25 153 GLY A C 1
ATOM 1167 O O . GLY A 1 153 ? 3.749 11.468 -5.383 1.00 91.25 153 GLY A O 1
ATOM 1168 N N . LEU A 1 154 ? 5.469 11.694 -3.966 1.00 92.06 154 LEU A N 1
ATOM 1169 C CA . LEU A 1 154 ? 6.264 12.524 -4.863 1.00 92.06 154 LEU A CA 1
ATOM 1170 C C . LEU A 1 154 ? 6.787 11.714 -6.052 1.00 92.06 154 LEU A C 1
ATOM 1172 O O . LEU A 1 154 ? 6.692 12.190 -7.178 1.00 92.06 154 LEU A O 1
ATOM 1176 N N . HI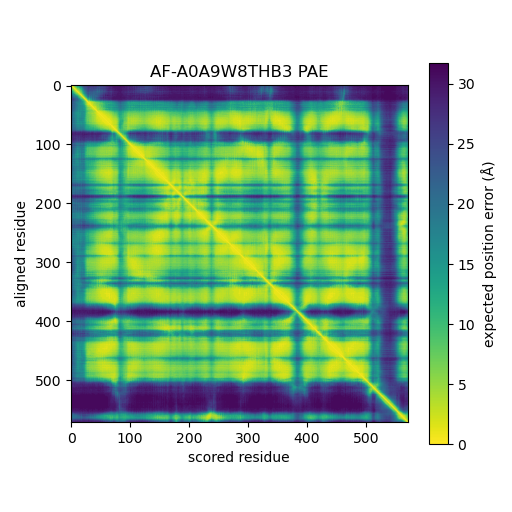S A 1 155 ? 7.249 10.482 -5.831 1.00 89.31 155 HIS A N 1
ATOM 1177 C CA . HIS A 1 155 ? 7.628 9.553 -6.899 1.00 89.31 155 HIS A CA 1
ATOM 1178 C C . HIS A 1 155 ? 6.449 9.233 -7.838 1.00 89.31 155 HIS A C 1
ATOM 1180 O O . HIS A 1 155 ? 6.600 9.150 -9.056 1.00 89.31 155 HIS A O 1
ATOM 1186 N N . PHE A 1 156 ? 5.241 9.096 -7.289 1.00 89.19 156 PHE A N 1
ATOM 1187 C CA . PHE A 1 156 ? 4.028 8.950 -8.086 1.00 89.19 156 PHE A CA 1
ATOM 1188 C C . PHE A 1 156 ? 3.790 10.194 -8.952 1.00 89.19 156 PHE A C 1
ATOM 1190 O O . PHE A 1 156 ? 3.644 10.069 -10.166 1.00 89.19 156 PHE A O 1
ATOM 1197 N N . LEU A 1 157 ? 3.814 11.394 -8.361 1.00 90.69 157 LEU A N 1
ATOM 1198 C CA . LEU A 1 157 ? 3.624 12.652 -9.092 1.00 90.69 157 LEU A CA 1
ATOM 1199 C C . LEU A 1 157 ? 4.681 12.862 -10.185 1.00 90.69 157 LEU A C 1
ATOM 1201 O O . LEU A 1 157 ? 4.343 13.281 -11.294 1.00 90.69 157 LEU A O 1
ATOM 1205 N N . THR A 1 158 ? 5.946 12.542 -9.913 1.00 89.12 158 THR A N 1
ATOM 1206 C CA . THR A 1 158 ? 7.029 12.688 -10.894 1.00 89.12 158 THR A CA 1
ATOM 1207 C C . THR A 1 158 ? 6.857 11.736 -12.067 1.00 89.12 158 THR A C 1
ATOM 1209 O O . THR A 1 158 ? 7.076 12.160 -13.196 1.00 89.12 158 THR A O 1
ATOM 1212 N N . GLY A 1 159 ? 6.370 10.511 -11.847 1.00 87.38 159 GLY A N 1
ATOM 1213 C CA . GLY A 1 159 ? 6.030 9.586 -12.931 1.00 87.38 159 GLY A CA 1
ATOM 1214 C C . GLY A 1 159 ? 4.928 10.114 -13.860 1.00 87.38 159 GLY A C 1
ATOM 1215 O O . GLY A 1 159 ? 4.961 9.856 -15.062 1.00 87.38 159 GLY A O 1
ATOM 1216 N N . PHE A 1 160 ? 3.968 10.891 -13.341 1.00 88.19 160 PHE A N 1
ATOM 1217 C CA . PHE A 1 160 ? 2.940 11.541 -14.169 1.00 88.19 160 PHE A CA 1
ATOM 1218 C C . PHE A 1 160 ? 3.470 12.742 -14.950 1.00 88.19 160 PHE A C 1
ATOM 1220 O O . PHE A 1 160 ? 3.051 12.955 -16.086 1.00 88.19 160 PHE A O 1
ATOM 1227 N N . ILE A 1 161 ? 4.358 13.541 -14.360 1.00 89.81 161 ILE A N 1
ATOM 1228 C CA . ILE A 1 161 ? 4.908 14.737 -15.015 1.00 89.81 161 ILE A CA 1
ATOM 1229 C C . ILE A 1 161 ? 5.989 14.348 -16.036 1.00 89.81 161 ILE A C 1
ATOM 1231 O O . ILE A 1 161 ? 6.026 14.887 -17.143 1.00 89.81 161 ILE A O 1
ATOM 1235 N N . PHE A 1 162 ? 6.839 13.385 -15.679 1.00 90.00 162 PHE A N 1
ATOM 1236 C CA . PHE A 1 162 ? 7.987 12.920 -16.452 1.00 90.00 162 PHE A CA 1
ATOM 1237 C C . PHE A 1 162 ? 7.920 11.404 -16.702 1.00 90.00 162 PHE A C 1
ATOM 1239 O O . PHE A 1 162 ? 8.775 10.662 -16.213 1.00 90.00 162 PHE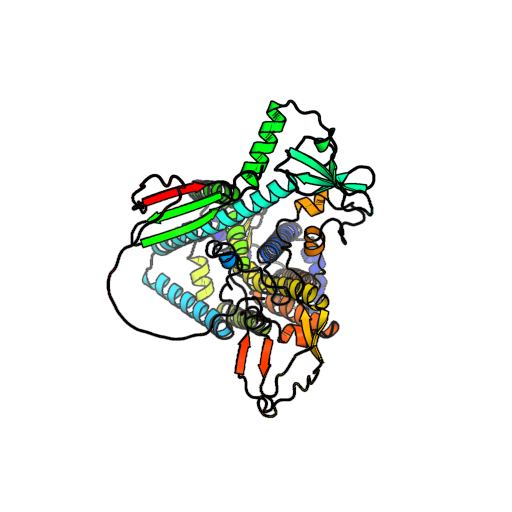 A O 1
ATOM 1246 N N . PRO A 1 163 ? 6.947 10.919 -17.493 1.00 88.31 163 PRO A N 1
ATOM 1247 C CA . PRO A 1 163 ? 6.892 9.509 -17.856 1.00 88.31 163 PRO A CA 1
ATOM 1248 C C . PRO A 1 163 ? 8.107 9.104 -18.700 1.00 88.31 163 PRO A C 1
ATOM 1250 O O . PRO A 1 163 ? 8.789 9.932 -19.321 1.00 88.31 163 PRO A O 1
ATOM 1253 N N . THR A 1 164 ? 8.382 7.808 -18.748 1.00 85.25 164 THR A N 1
ATOM 1254 C CA . THR A 1 164 ? 9.384 7.206 -19.634 1.00 85.25 164 THR A CA 1
ATOM 1255 C C . THR A 1 164 ? 8.819 6.956 -21.031 1.00 85.25 164 THR A C 1
ATOM 1257 O O . THR A 1 164 ? 9.557 7.030 -22.016 1.00 85.25 164 THR A O 1
ATOM 1260 N N . VAL A 1 165 ? 7.505 6.720 -21.130 1.00 86.12 165 VAL A N 1
ATOM 1261 C CA . VAL A 1 165 ? 6.812 6.392 -22.382 1.00 86.12 165 VAL A CA 1
ATOM 1262 C C . VAL A 1 165 ? 5.471 7.103 -22.521 1.00 86.12 165 VAL A C 1
ATOM 1264 O O . VAL A 1 165 ? 4.758 7.322 -21.544 1.00 86.12 165 VAL A O 1
ATOM 1267 N N . TRP A 1 166 ? 5.091 7.437 -23.756 1.00 87.31 166 TRP A N 1
ATOM 1268 C CA . TRP A 1 166 ? 3.764 7.981 -24.058 1.00 87.31 166 TRP A CA 1
ATOM 1269 C C . TRP A 1 166 ? 3.311 7.675 -25.493 1.00 87.31 166 TRP A C 1
ATOM 1271 O O . TRP A 1 166 ? 4.127 7.442 -26.383 1.00 87.31 166 TRP A O 1
ATOM 1281 N N . VAL A 1 167 ? 1.998 7.677 -25.744 1.00 86.06 167 VAL A N 1
ATOM 1282 C CA . VAL A 1 167 ? 1.423 7.398 -27.074 1.00 86.06 167 VAL A CA 1
ATOM 1283 C C . VAL A 1 167 ? 1.018 8.682 -27.797 1.00 86.06 167 VAL A C 1
ATOM 1285 O O . VAL A 1 167 ? 0.198 9.462 -27.313 1.00 86.06 167 VAL A O 1
ATOM 1288 N N . GLY A 1 168 ? 1.550 8.877 -29.005 1.00 81.31 168 GLY A N 1
ATOM 1289 C CA . GLY A 1 168 ? 1.266 10.036 -29.851 1.00 81.31 168 GLY A CA 1
ATOM 1290 C C . GLY A 1 168 ? 0.075 9.882 -30.801 1.00 81.31 168 GLY A C 1
ATOM 1291 O O . GLY A 1 168 ? -0.493 8.801 -30.993 1.00 81.31 168 GLY A O 1
ATOM 1292 N N . LYS A 1 169 ? -0.289 10.995 -31.459 1.00 73.25 169 LYS A N 1
ATOM 1293 C CA . LYS A 1 169 ? -1.292 11.013 -32.538 1.00 73.25 169 LYS A CA 1
ATOM 1294 C C . LYS A 1 169 ? -0.834 10.069 -33.660 1.00 73.25 169 LYS A C 1
ATOM 1296 O O . LYS A 1 169 ? 0.262 10.224 -34.188 1.00 73.25 169 LYS A O 1
ATOM 1301 N N . GLY A 1 170 ? -1.659 9.072 -33.981 1.00 71.00 170 GLY A N 1
ATOM 1302 C CA . GLY A 1 170 ? -1.324 7.997 -34.927 1.00 71.00 170 GLY A CA 1
ATOM 1303 C C . GLY A 1 170 ? -0.971 6.653 -34.280 1.00 71.00 170 GLY A C 1
ATOM 1304 O O . GLY A 1 170 ? -0.759 5.687 -34.996 1.00 71.00 170 GLY A O 1
ATOM 1305 N N . GLY A 1 171 ? -0.954 6.551 -32.944 1.00 74.75 171 GLY A N 1
ATOM 1306 C CA . GLY A 1 171 ? -0.722 5.280 -32.243 1.00 74.75 171 GLY A CA 1
ATOM 1307 C C . GLY A 1 171 ? 0.744 4.873 -32.095 1.00 74.75 171 GLY A C 1
ATOM 1308 O O . GLY A 1 171 ? 0.996 3.793 -31.575 1.00 74.75 171 GLY A O 1
ATOM 1309 N N . LYS A 1 172 ? 1.684 5.737 -32.494 1.00 83.06 172 LYS A N 1
ATOM 1310 C CA . LYS A 1 172 ? 3.122 5.547 -32.270 1.00 83.06 172 LYS A CA 1
ATOM 1311 C C . LYS A 1 172 ? 3.465 5.720 -30.790 1.00 83.06 172 LYS A C 1
ATOM 1313 O O . LYS A 1 172 ? 2.982 6.664 -30.159 1.00 83.06 172 LYS A O 1
ATOM 1318 N N . VAL A 1 173 ? 4.313 4.839 -30.271 1.00 83.75 173 VAL A N 1
ATOM 1319 C CA . VAL A 1 173 ? 4.844 4.896 -28.903 1.00 83.75 173 VAL A CA 1
ATOM 1320 C C . VAL A 1 173 ? 6.152 5.678 -28.923 1.00 83.75 173 VAL A C 1
ATOM 1322 O O . VAL A 1 173 ? 7.081 5.307 -29.637 1.00 83.75 173 VAL A O 1
ATOM 1325 N N . PHE A 1 174 ? 6.215 6.756 -28.149 1.00 85.69 174 PHE A N 1
ATOM 1326 C CA . PHE A 1 174 ? 7.418 7.555 -27.954 1.00 85.69 174 PHE A CA 1
ATOM 1327 C C . PHE A 1 174 ? 8.079 7.177 -26.630 1.00 85.69 174 PHE A C 1
ATOM 1329 O O . PHE A 1 174 ? 7.423 7.144 -25.588 1.00 85.69 174 PHE A O 1
ATOM 1336 N N . HIS A 1 175 ? 9.381 6.933 -26.683 1.00 86.44 175 HIS A N 1
ATOM 1337 C CA . HIS A 1 175 ? 10.255 6.737 -25.536 1.00 86.44 175 HIS A CA 1
ATOM 1338 C C . HIS A 1 175 ? 11.061 8.012 -25.299 1.00 86.44 175 HIS A C 1
ATOM 1340 O O . HIS A 1 175 ? 11.599 8.600 -26.242 1.00 86.44 175 HIS A O 1
ATOM 1346 N N . ILE A 1 176 ? 11.131 8.442 -24.040 1.00 86.62 176 ILE A N 1
ATOM 1347 C CA . ILE A 1 176 ? 11.882 9.629 -23.633 1.00 86.62 176 ILE A CA 1
ATOM 1348 C C . ILE A 1 176 ? 13.236 9.180 -23.096 1.00 86.62 176 ILE A C 1
ATOM 1350 O O . ILE A 1 176 ? 13.304 8.502 -22.070 1.00 86.62 176 ILE A O 1
ATOM 1354 N N . ASP A 1 177 ? 14.302 9.564 -23.793 1.00 84.19 177 ASP A N 1
ATOM 1355 C CA . ASP A 1 177 ? 15.668 9.198 -23.438 1.00 84.19 177 ASP A CA 1
ATOM 1356 C C . ASP A 1 177 ? 16.358 10.364 -22.703 1.00 84.19 177 ASP A C 1
ATOM 1358 O O . ASP A 1 177 ? 16.513 11.446 -23.289 1.00 84.19 177 ASP A O 1
ATOM 1362 N N . PRO A 1 178 ? 16.744 10.183 -21.424 1.00 81.38 178 PRO A N 1
ATOM 1363 C CA . PRO A 1 178 ? 17.409 11.220 -20.645 1.00 81.38 178 PRO A CA 1
ATOM 1364 C C . PRO A 1 178 ? 18.840 11.510 -21.108 1.00 81.38 178 PRO A C 1
ATOM 1366 O O . PRO A 1 178 ? 19.267 12.657 -21.010 1.00 81.38 178 PRO A O 1
ATOM 1369 N N . GLU A 1 179 ? 19.568 10.528 -21.647 1.00 80.44 179 GLU A N 1
ATOM 1370 C CA . GLU A 1 179 ? 20.977 10.707 -22.029 1.00 80.44 179 GLU A CA 1
ATOM 1371 C C . GLU A 1 179 ? 21.087 11.608 -23.264 1.00 80.44 179 GLU A C 1
ATOM 1373 O O . GLU A 1 179 ? 21.848 12.576 -23.295 1.00 80.44 179 GLU A O 1
ATOM 1378 N N . LYS A 1 180 ? 20.245 11.349 -24.269 1.00 81.25 180 LYS A N 1
ATOM 1379 C CA . LYS A 1 180 ? 20.227 12.110 -25.529 1.00 81.25 180 LYS A CA 1
ATOM 1380 C C . LYS A 1 180 ? 19.307 13.332 -25.507 1.00 81.25 180 LYS A C 1
ATOM 1382 O O . LYS A 1 180 ? 19.234 14.045 -26.506 1.00 81.25 180 LYS A O 1
ATOM 1387 N N . ARG A 1 181 ? 18.609 13.583 -24.388 1.00 84.25 181 ARG A N 1
ATOM 1388 C CA . ARG A 1 181 ? 17.641 14.685 -24.203 1.00 84.25 181 ARG A CA 1
ATOM 1389 C C . ARG A 1 181 ? 16.653 14.808 -25.369 1.00 84.25 181 ARG A C 1
ATOM 1391 O O . ARG A 1 181 ? 16.388 15.899 -25.877 1.00 84.25 181 ARG A O 1
ATOM 1398 N N . GLY A 1 182 ? 16.120 13.671 -25.808 1.00 84.69 182 GLY A N 1
ATOM 1399 C CA . GLY A 1 182 ? 15.287 13.579 -27.002 1.00 84.69 182 GLY A CA 1
ATOM 1400 C C . GLY A 1 182 ? 14.287 12.433 -26.931 1.00 84.69 182 GLY A C 1
ATOM 1401 O O . GLY A 1 182 ? 14.316 11.608 -26.015 1.00 84.69 182 GLY A O 1
ATOM 1402 N N . GLN A 1 183 ? 13.384 12.394 -27.908 1.00 87.62 183 GLN A N 1
ATOM 1403 C CA . GLN A 1 183 ? 12.350 11.368 -27.995 1.00 87.62 183 GLN A CA 1
ATOM 1404 C C . GLN A 1 183 ? 12.532 10.515 -29.250 1.00 87.62 183 GLN A C 1
ATOM 1406 O O . GLN A 1 183 ? 12.780 11.034 -30.342 1.00 87.62 183 GLN A O 1
ATOM 1411 N N . TRP A 1 184 ? 12.361 9.203 -29.101 1.00 86.56 184 TRP A N 1
ATOM 1412 C CA . TRP A 1 184 ? 12.432 8.251 -30.207 1.00 86.56 184 TRP A CA 1
ATOM 1413 C C . TRP A 1 184 ? 11.201 7.345 -30.243 1.00 86.56 184 TRP A C 1
ATOM 1415 O O . TRP A 1 184 ? 10.512 7.171 -29.240 1.00 86.56 184 TRP A O 1
ATOM 1425 N N . TYR A 1 185 ? 10.907 6.775 -31.408 1.00 84.94 185 TYR A N 1
ATOM 1426 C CA . TYR A 1 185 ? 9.869 5.757 -31.579 1.00 84.94 185 TYR A CA 1
ATOM 1427 C C . TYR A 1 185 ? 10.412 4.575 -32.386 1.00 84.94 185 TYR A C 1
ATOM 1429 O O . TYR A 1 185 ? 11.284 4.744 -33.241 1.00 84.94 185 TYR A O 1
ATOM 1437 N N . ALA A 1 186 ? 9.906 3.375 -32.103 1.00 79.88 186 ALA A N 1
ATOM 1438 C CA . ALA A 1 186 ? 10.212 2.180 -32.887 1.00 79.88 186 ALA A CA 1
ATOM 1439 C C . ALA A 1 186 ?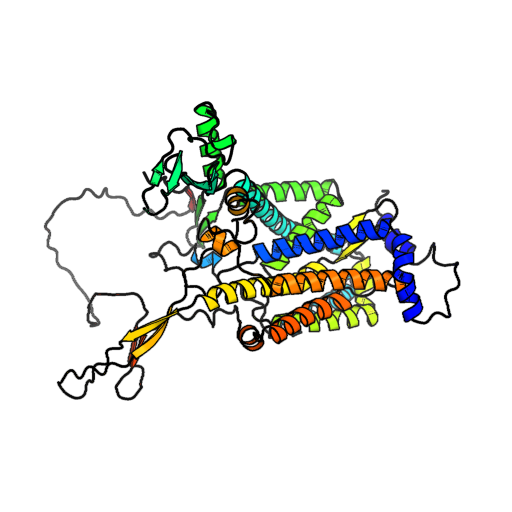 9.361 2.159 -34.167 1.00 79.88 186 ALA A C 1
ATOM 1441 O O . ALA A 1 186 ? 8.181 2.527 -34.146 1.00 79.88 186 ALA A O 1
ATOM 1442 N N . LYS A 1 187 ? 9.954 1.744 -35.290 1.00 76.19 187 LYS A N 1
ATOM 1443 C CA . LYS A 1 187 ? 9.223 1.519 -36.542 1.00 76.19 187 LYS A CA 1
ATOM 1444 C C . LYS A 1 187 ? 8.635 0.106 -36.513 1.00 76.19 187 LYS A C 1
ATOM 1446 O O . LYS A 1 187 ? 9.361 -0.844 -36.249 1.00 76.19 187 LYS A O 1
ATOM 1451 N N . ASP A 1 188 ? 7.331 -0.029 -36.761 1.00 59.47 188 ASP A N 1
ATOM 1452 C CA . ASP A 1 188 ? 6.616 -1.309 -36.665 1.00 59.47 188 ASP A CA 1
ATOM 1453 C C . ASP A 1 188 ? 7.329 -2.406 -37.493 1.00 59.47 188 ASP A C 1
ATOM 1455 O O . ASP A 1 188 ? 7.271 -2.386 -38.722 1.00 59.47 188 ASP A O 1
ATOM 1459 N N . ALA A 1 189 ? 7.995 -3.335 -36.786 1.00 54.94 189 ALA A N 1
ATOM 1460 C CA . ALA A 1 189 ? 8.730 -4.537 -37.229 1.00 54.94 189 ALA A CA 1
ATOM 1461 C C . ALA A 1 189 ? 10.275 -4.500 -37.338 1.00 54.94 189 ALA A C 1
ATOM 1463 O O . ALA A 1 189 ? 10.861 -5.579 -37.420 1.00 54.94 189 ALA A O 1
ATOM 1464 N N . THR A 1 190 ? 10.959 -3.355 -37.250 1.00 55.28 190 THR A N 1
ATOM 1465 C CA . THR A 1 190 ? 12.425 -3.324 -37.037 1.00 55.28 190 THR A CA 1
ATOM 1466 C C . THR A 1 190 ? 12.745 -2.640 -35.711 1.00 55.28 190 THR A C 1
ATOM 1468 O O . THR A 1 190 ? 12.152 -1.619 -35.380 1.00 55.28 190 THR A O 1
ATOM 1471 N N . GLU A 1 191 ? 13.700 -3.166 -34.936 1.00 64.12 191 GLU A N 1
ATOM 1472 C CA . GLU A 1 191 ? 14.174 -2.548 -33.677 1.00 64.12 191 GLU A CA 1
ATOM 1473 C C . GLU A 1 191 ? 14.881 -1.185 -33.886 1.00 64.12 191 GLU A C 1
ATOM 1475 O O . GLU A 1 191 ? 15.466 -0.618 -32.959 1.00 64.12 191 GLU A O 1
ATOM 1480 N N . ASP A 1 192 ? 14.815 -0.629 -35.098 1.00 73.50 192 ASP A N 1
ATOM 1481 C CA . ASP A 1 192 ? 15.418 0.642 -35.460 1.00 73.50 192 ASP A CA 1
ATOM 1482 C C . ASP A 1 192 ? 14.713 1.802 -34.750 1.00 73.50 192 ASP A C 1
ATOM 1484 O O . ASP A 1 192 ? 13.512 2.056 -34.910 1.00 73.50 192 ASP A O 1
ATOM 1488 N N . ARG A 1 193 ? 15.504 2.544 -33.970 1.00 82.31 193 ARG A N 1
ATOM 1489 C CA . ARG A 1 193 ? 15.060 3.726 -33.227 1.00 82.31 193 ARG A CA 1
ATOM 1490 C C . ARG A 1 193 ? 15.061 4.938 -34.150 1.00 82.31 193 ARG A C 1
ATOM 1492 O O . ARG A 1 193 ? 16.122 5.399 -34.567 1.00 82.31 193 ARG A O 1
ATOM 1499 N N . VAL A 1 194 ? 13.882 5.489 -34.428 1.00 84.00 194 VAL A N 1
ATOM 1500 C CA . VAL A 1 194 ? 13.748 6.735 -35.190 1.00 84.00 194 VAL A CA 1
ATOM 1501 C C . VAL A 1 194 ? 13.626 7.902 -34.218 1.00 84.00 194 VAL A C 1
ATOM 1503 O O . VAL A 1 194 ? 12.667 7.979 -33.447 1.00 84.00 194 VAL A O 1
ATOM 1506 N N . TRP A 1 195 ? 14.599 8.809 -34.260 1.00 84.00 195 TRP A N 1
ATOM 1507 C CA . TRP A 1 195 ? 14.596 10.043 -33.474 1.00 84.00 195 TRP A CA 1
ATOM 1508 C C . TRP A 1 195 ? 13.707 11.094 -34.132 1.00 84.00 195 TRP A C 1
ATOM 1510 O O . TRP A 1 195 ? 13.684 11.225 -35.356 1.00 84.00 195 TRP A O 1
ATOM 1520 N N . ASP A 1 196 ? 12.944 11.821 -33.318 1.00 80.38 196 ASP A N 1
ATOM 1521 C CA . ASP A 1 196 ? 12.097 12.915 -33.785 1.00 80.38 196 ASP A CA 1
ATOM 1522 C C . ASP A 1 196 ? 12.705 14.254 -33.353 1.00 80.38 196 ASP A C 1
ATOM 1524 O O . ASP A 1 196 ? 12.493 14.711 -32.229 1.00 80.38 196 ASP A O 1
ATOM 1528 N N . ASP A 1 197 ? 13.444 14.897 -34.262 1.00 79.50 197 ASP A N 1
ATOM 1529 C CA . ASP A 1 197 ? 14.125 16.181 -34.020 1.00 79.50 197 ASP A CA 1
ATOM 1530 C C . ASP A 1 197 ? 13.159 17.319 -33.645 1.00 79.50 197 ASP A C 1
ATOM 1532 O O . ASP A 1 197 ? 13.564 18.350 -33.106 1.00 79.50 197 ASP A O 1
ATOM 1536 N N . SER A 1 198 ? 11.857 17.151 -33.905 1.00 77.75 198 SER A N 1
ATOM 1537 C CA . SER A 1 198 ? 10.838 18.125 -33.511 1.00 77.75 198 SER A CA 1
ATOM 1538 C C . SER A 1 198 ? 10.443 18.036 -32.030 1.00 77.75 198 SER A C 1
ATOM 1540 O O . SER A 1 198 ? 9.835 18.975 -31.509 1.00 77.75 198 SER A O 1
ATOM 1542 N N . LYS A 1 199 ? 10.799 16.943 -31.336 1.00 82.44 199 LYS A N 1
ATOM 1543 C CA . LYS A 1 199 ? 10.383 16.629 -29.959 1.00 82.44 199 LYS A CA 1
ATOM 1544 C C . LYS A 1 199 ? 11.577 16.554 -29.012 1.00 82.44 199 LYS A C 1
ATOM 1546 O O . LYS A 1 199 ? 12.070 15.483 -28.669 1.00 82.44 199 LYS A O 1
ATOM 1551 N N . VAL A 1 200 ? 12.002 17.726 -28.549 1.00 82.62 200 VAL A N 1
ATOM 1552 C CA . VAL A 1 200 ? 13.182 17.898 -27.676 1.00 82.62 200 VAL A CA 1
ATOM 1553 C C . VAL A 1 200 ? 12.797 18.099 -26.200 1.00 82.62 200 VAL A C 1
ATOM 1555 O O . VAL A 1 200 ? 13.661 18.177 -25.327 1.00 82.62 200 VAL A O 1
ATOM 1558 N N . SER A 1 201 ? 11.502 18.227 -25.890 1.00 85.12 201 SER A N 1
ATOM 1559 C CA . SER A 1 201 ? 11.053 18.454 -24.513 1.00 85.12 201 SER A CA 1
ATOM 1560 C C . SER A 1 201 ? 10.942 17.145 -23.716 1.00 85.12 201 SER A C 1
ATOM 1562 O O . SER A 1 201 ? 10.645 16.100 -24.298 1.00 85.12 201 SER A O 1
ATOM 1564 N N . PRO A 1 202 ? 11.148 17.163 -22.386 1.00 84.44 202 PRO A N 1
ATOM 1565 C CA . PRO A 1 202 ? 10.995 15.977 -21.538 1.00 84.44 202 PRO A CA 1
ATOM 1566 C C . PRO A 1 202 ? 9.531 15.663 -21.189 1.00 84.44 202 PRO A C 1
ATOM 1568 O O . PRO A 1 202 ? 9.274 14.717 -20.441 1.00 84.44 202 PRO A O 1
ATOM 1571 N N . LEU A 1 203 ? 8.586 16.479 -21.674 1.00 87.44 203 LEU A N 1
ATOM 1572 C CA . LEU A 1 203 ? 7.166 16.384 -21.357 1.00 87.44 203 LEU A CA 1
ATOM 1573 C C . LEU A 1 203 ? 6.432 15.458 -22.345 1.00 87.44 203 LEU A C 1
ATOM 1575 O O . LEU A 1 203 ? 6.786 15.397 -23.529 1.00 87.44 203 LEU A O 1
ATOM 1579 N N . PRO A 1 204 ? 5.384 14.756 -21.888 1.00 86.81 204 PRO A N 1
ATOM 1580 C CA . PRO A 1 204 ? 4.591 13.874 -22.734 1.00 86.81 204 PRO A CA 1
ATOM 1581 C C . PRO A 1 204 ? 3.487 14.620 -23.501 1.00 86.81 204 PRO A C 1
ATOM 1583 O O . PRO A 1 204 ? 3.141 15.774 -23.228 1.00 86.81 204 PRO A O 1
ATOM 1586 N N . GLY A 1 205 ? 2.865 13.926 -24.453 1.00 84.81 205 GLY A N 1
ATOM 1587 C CA . GLY A 1 205 ? 1.594 14.347 -25.042 1.00 84.81 205 GLY A CA 1
ATOM 1588 C C . GLY A 1 205 ? 1.691 15.605 -25.906 1.00 84.81 205 GLY A C 1
ATOM 1589 O O . GLY A 1 205 ? 2.621 15.785 -26.689 1.00 84.81 205 GLY A O 1
ATOM 1590 N N . LEU A 1 206 ? 0.698 16.490 -25.778 1.00 81.12 206 LEU A N 1
ATOM 1591 C CA . LEU A 1 206 ? 0.659 17.769 -26.502 1.00 81.12 206 LEU A CA 1
ATOM 1592 C C . LEU A 1 206 ? 1.833 18.685 -26.131 1.00 81.12 206 LEU A C 1
ATOM 1594 O O . LEU A 1 206 ? 2.265 19.485 -26.958 1.00 81.12 206 LEU A O 1
ATOM 1598 N N . PHE A 1 207 ? 2.365 18.535 -24.916 1.00 83.62 207 PHE A N 1
ATOM 1599 C CA . PHE A 1 207 ? 3.485 19.332 -24.434 1.00 83.62 207 PHE A CA 1
ATOM 1600 C C . PHE A 1 207 ? 4.820 18.906 -25.052 1.00 83.62 207 PHE A C 1
ATOM 1602 O O . PHE A 1 207 ? 5.721 19.733 -25.151 1.00 83.62 207 PHE A O 1
ATOM 1609 N N . SER A 1 208 ? 4.920 17.668 -25.554 1.00 82.44 208 SER A N 1
ATOM 1610 C CA . SER A 1 208 ? 6.119 17.151 -26.227 1.00 82.44 208 SER A CA 1
ATOM 1611 C C . SER A 1 208 ? 6.549 18.021 -27.421 1.00 82.44 208 SER A C 1
ATOM 1613 O O . SER A 1 208 ? 7.738 18.287 -27.607 1.00 82.44 208 SER A O 1
ATOM 1615 N N . GLY A 1 209 ? 5.575 18.510 -28.200 1.00 77.38 209 GLY A N 1
ATOM 1616 C CA . GLY A 1 209 ? 5.803 19.308 -29.410 1.00 77.38 209 GLY A CA 1
ATOM 1617 C C . GLY A 1 209 ? 5.929 20.819 -29.184 1.00 77.38 209 GLY A C 1
ATOM 1618 O O . GLY A 1 209 ? 6.039 21.567 -30.157 1.00 77.38 209 GLY A O 1
ATOM 1619 N N . LEU A 1 210 ? 5.881 21.298 -27.934 1.00 82.06 210 LEU A N 1
ATOM 1620 C CA . LEU A 1 210 ? 6.080 22.717 -27.638 1.00 82.06 210 LEU A CA 1
ATOM 1621 C C . LEU A 1 210 ? 7.553 23.086 -27.834 1.00 82.06 210 LEU A C 1
ATOM 1623 O O . LEU A 1 210 ? 8.440 22.562 -27.162 1.00 82.06 210 LEU A O 1
ATOM 1627 N N . LYS A 1 211 ? 7.810 24.049 -28.725 1.00 81.25 211 LYS A N 1
ATOM 1628 C CA . LYS A 1 211 ? 9.133 24.660 -28.904 1.00 81.25 211 LYS A CA 1
ATOM 1629 C C . LYS A 1 211 ? 9.422 25.603 -27.735 1.00 81.25 211 LYS A C 1
ATOM 1631 O O . LYS A 1 211 ? 9.191 26.806 -27.819 1.00 81.25 211 LYS A O 1
ATOM 1636 N N . LEU A 1 212 ? 9.866 25.034 -26.621 1.00 83.44 212 LEU A N 1
ATOM 1637 C CA . LEU A 1 212 ? 10.273 25.788 -25.440 1.00 83.44 212 LEU A CA 1
ATOM 1638 C C . LEU A 1 212 ? 11.608 26.514 -25.684 1.00 83.44 212 LEU A C 1
ATOM 1640 O O . LEU A 1 212 ? 12.455 25.998 -26.418 1.00 83.44 212 LEU A O 1
ATOM 1644 N N . PRO A 1 213 ? 11.844 27.674 -25.042 1.00 88.38 213 PRO A N 1
ATOM 1645 C CA . PRO A 1 213 ? 13.160 28.303 -25.029 1.00 88.38 213 PRO A CA 1
ATOM 1646 C C . PRO A 1 213 ? 14.232 27.332 -24.520 1.00 88.38 213 PRO A C 1
ATOM 1648 O O . PRO A 1 213 ? 13.993 26.578 -23.572 1.00 88.38 213 PRO A O 1
ATOM 1651 N N . ASN A 1 214 ? 15.437 27.389 -25.097 1.00 85.25 214 ASN A N 1
ATOM 1652 C CA . ASN A 1 214 ? 16.534 26.469 -24.764 1.00 85.25 214 ASN A CA 1
ATOM 1653 C C . ASN A 1 214 ? 16.847 26.423 -23.259 1.00 85.25 214 ASN A C 1
ATOM 1655 O O . ASN A 1 214 ? 17.150 25.357 -22.729 1.00 85.25 214 ASN A O 1
ATOM 1659 N N . THR A 1 215 ? 16.744 27.555 -22.559 1.00 88.44 215 THR A N 1
ATOM 1660 C CA . THR A 1 215 ? 16.977 27.643 -21.110 1.00 88.44 215 THR A CA 1
ATOM 1661 C C . THR A 1 215 ? 15.922 26.879 -20.314 1.00 88.44 215 THR A C 1
ATOM 1663 O O . THR A 1 215 ? 16.269 26.086 -19.444 1.00 88.44 215 THR A O 1
ATOM 1666 N N . THR A 1 216 ? 14.640 27.062 -20.640 1.00 88.75 216 THR A N 1
ATOM 1667 C CA . THR A 1 216 ? 13.531 26.360 -19.981 1.00 88.75 216 THR A CA 1
ATOM 1668 C C . THR A 1 216 ? 13.579 24.867 -20.270 1.00 88.75 216 THR A C 1
ATOM 1670 O O . THR A 1 216 ? 13.366 24.070 -19.364 1.00 88.75 216 THR A O 1
ATOM 1673 N N . ASN A 1 217 ? 13.904 24.472 -21.505 1.00 88.50 217 ASN A N 1
ATOM 1674 C CA . ASN A 1 217 ? 14.017 23.059 -21.849 1.00 88.50 217 ASN A CA 1
ATOM 1675 C C . ASN A 1 217 ? 15.169 22.384 -21.090 1.00 88.50 217 ASN A C 1
ATOM 1677 O O . ASN A 1 217 ? 14.974 21.331 -20.494 1.00 88.50 217 ASN A O 1
ATOM 1681 N N . LYS A 1 218 ? 16.350 23.020 -21.047 1.00 88.31 218 LYS A N 1
ATOM 1682 C CA . LYS A 1 218 ? 17.478 22.545 -20.230 1.00 88.31 218 LYS A CA 1
ATOM 1683 C C . LYS A 1 218 ? 17.077 22.422 -18.764 1.00 88.31 218 LYS A C 1
ATOM 1685 O O . LYS A 1 218 ? 17.297 21.371 -18.185 1.00 88.31 218 LYS A O 1
ATOM 1690 N N . PHE A 1 219 ? 16.435 23.445 -18.202 1.00 90.69 219 PHE A N 1
ATOM 1691 C CA . PHE A 1 219 ? 15.953 23.411 -16.824 1.00 90.69 219 PHE A CA 1
ATOM 1692 C C . PHE A 1 219 ? 14.981 22.251 -16.568 1.00 90.69 219 PHE A C 1
ATOM 1694 O O . PHE A 1 219 ? 15.137 21.545 -15.581 1.00 90.69 219 PHE A O 1
ATOM 1701 N N . LEU A 1 220 ? 14.018 21.997 -17.460 1.00 89.25 220 LEU A N 1
ATOM 1702 C CA . LEU A 1 220 ? 13.096 20.863 -17.320 1.00 89.25 220 LEU A CA 1
ATOM 1703 C C . LEU A 1 220 ? 13.813 19.509 -17.374 1.00 89.25 220 LEU A C 1
ATOM 1705 O O . LEU A 1 220 ? 13.426 18.598 -16.647 1.00 89.25 220 LEU A O 1
ATOM 1709 N N . TRP A 1 221 ? 14.847 19.374 -18.209 1.00 88.81 221 TRP A N 1
ATOM 1710 C CA . TRP A 1 221 ? 15.700 18.186 -18.211 1.00 88.81 221 TRP A CA 1
ATOM 1711 C C . TRP A 1 221 ? 16.458 18.042 -16.886 1.00 88.81 221 TRP A C 1
ATOM 1713 O O . TRP A 1 221 ? 16.417 16.965 -16.306 1.00 88.81 221 TRP A O 1
ATOM 1723 N N . GLU A 1 222 ? 17.057 19.111 -16.350 1.00 90.00 222 GLU A N 1
ATOM 1724 C CA . GLU A 1 222 ? 17.725 19.079 -15.034 1.00 90.00 222 GLU A CA 1
ATOM 1725 C C . GLU A 1 222 ? 16.757 18.712 -13.899 1.00 90.00 222 GLU A C 1
ATOM 1727 O O . GLU A 1 222 ? 17.081 17.897 -13.040 1.00 90.00 222 GLU A O 1
ATOM 1732 N N . VAL A 1 223 ? 15.535 19.255 -13.914 1.00 90.06 223 VAL A N 1
ATOM 1733 C CA . VAL A 1 223 ? 14.486 18.881 -12.954 1.00 90.06 223 VAL A CA 1
ATOM 1734 C C . VAL A 1 223 ? 14.144 17.397 -13.095 1.00 90.06 223 VAL A C 1
ATOM 1736 O O . VAL A 1 223 ? 14.053 16.689 -12.097 1.00 90.06 223 VAL A O 1
ATOM 1739 N N . ARG A 1 224 ? 13.990 16.891 -14.322 1.00 88.81 224 ARG A N 1
ATOM 1740 C CA . ARG A 1 224 ? 13.742 15.465 -14.561 1.00 88.81 224 ARG A CA 1
ATOM 1741 C C . ARG A 1 224 ? 14.879 14.591 -14.015 1.00 88.81 224 ARG A C 1
ATOM 1743 O O . ARG A 1 224 ? 14.585 13.599 -13.354 1.00 88.81 224 ARG A O 1
ATOM 1750 N N . HIS A 1 225 ? 16.136 14.964 -14.258 1.00 88.19 225 HIS A N 1
ATOM 1751 C CA . HIS A 1 225 ? 17.314 14.271 -13.725 1.00 88.19 225 HIS A CA 1
ATOM 1752 C C . HIS A 1 225 ? 17.307 14.265 -12.191 1.00 88.19 225 HIS A C 1
ATOM 1754 O O . HIS A 1 225 ? 17.366 13.199 -11.589 1.00 88.19 225 HIS A O 1
ATOM 1760 N N . LEU A 1 226 ? 17.086 15.424 -11.560 1.00 88.94 226 LEU A N 1
ATOM 1761 C CA . LEU A 1 226 ? 16.987 15.563 -10.103 1.00 88.94 226 LEU A CA 1
ATOM 1762 C C . LEU A 1 226 ? 15.974 14.588 -9.478 1.00 88.94 226 LEU A C 1
ATOM 1764 O O . LEU A 1 226 ? 16.254 13.994 -8.443 1.00 88.94 226 LEU A O 1
ATOM 1768 N N . PHE A 1 227 ? 14.797 14.424 -10.089 1.00 87.62 227 PHE A N 1
ATOM 1769 C CA . PHE A 1 227 ? 13.723 13.600 -9.527 1.00 87.62 227 PHE A CA 1
ATOM 1770 C C . PHE A 1 227 ? 13.818 12.101 -9.845 1.00 87.62 227 PHE A C 1
ATOM 1772 O O . PHE A 1 227 ? 13.248 11.305 -9.094 1.00 87.62 227 PHE A O 1
ATOM 1779 N N . LEU A 1 228 ? 14.465 11.711 -10.949 1.00 83.25 228 LEU A N 1
ATOM 1780 C CA . LEU A 1 228 ? 14.512 10.317 -11.413 1.00 83.25 228 LEU A CA 1
ATOM 1781 C C . LEU A 1 228 ? 15.849 9.619 -11.139 1.00 83.25 228 LEU A C 1
ATOM 1783 O O . LEU A 1 228 ? 15.877 8.389 -11.077 1.00 83.25 228 LEU A O 1
ATOM 1787 N N . GLU A 1 229 ? 16.943 10.365 -10.992 1.00 84.44 229 GLU A N 1
ATOM 1788 C CA . GLU A 1 229 ? 18.261 9.781 -10.755 1.00 84.44 229 GLU A CA 1
ATOM 1789 C C . GLU A 1 229 ? 18.423 9.262 -9.324 1.00 84.44 229 GLU A C 1
ATOM 1791 O O . GLU A 1 229 ? 17.911 9.815 -8.349 1.00 84.44 229 GLU A O 1
ATOM 1796 N N . GLU A 1 230 ? 19.176 8.170 -9.205 1.00 84.81 230 GLU A N 1
ATOM 1797 C CA . GLU A 1 230 ? 19.563 7.581 -7.927 1.00 84.81 230 GLU A CA 1
ATOM 1798 C C . GLU A 1 230 ? 20.888 8.176 -7.479 1.00 84.81 230 GLU A C 1
ATOM 1800 O O . GLU A 1 230 ? 21.900 8.017 -8.155 1.00 84.81 230 GLU A O 1
ATOM 1805 N N . TRP A 1 231 ? 20.915 8.828 -6.325 1.00 85.69 231 TRP A N 1
ATOM 1806 C CA . TRP A 1 231 ? 22.154 9.332 -5.752 1.00 85.69 231 TRP A CA 1
ATOM 1807 C C . TRP A 1 231 ? 22.766 8.291 -4.831 1.00 85.69 231 TRP A C 1
ATOM 1809 O O . TRP A 1 231 ? 22.073 7.619 -4.073 1.00 85.69 231 TRP A O 1
ATOM 1819 N N . THR A 1 232 ? 24.084 8.151 -4.870 1.00 85.06 232 THR A N 1
ATOM 1820 C CA . THR A 1 232 ? 24.810 7.265 -3.963 1.00 85.06 232 THR A CA 1
ATOM 1821 C C . THR A 1 232 ? 25.456 8.087 -2.861 1.00 85.06 232 THR A C 1
ATOM 1823 O O . THR A 1 232 ? 26.372 8.870 -3.098 1.00 85.06 232 THR A O 1
ATOM 1826 N N . VAL A 1 233 ? 24.964 7.905 -1.640 1.00 84.81 233 VAL A N 1
ATOM 1827 C CA . VAL A 1 233 ? 25.580 8.424 -0.424 1.00 84.81 233 VAL A CA 1
ATOM 1828 C C . VAL A 1 233 ? 26.569 7.379 0.068 1.00 84.81 233 VAL A C 1
ATOM 1830 O O . VAL A 1 233 ? 26.178 6.265 0.425 1.00 84.81 233 VAL A O 1
ATOM 1833 N N . ARG A 1 234 ? 27.858 7.710 0.083 1.00 84.00 234 ARG A N 1
ATOM 1834 C CA . ARG A 1 234 ? 28.887 6.862 0.689 1.00 84.00 234 ARG A CA 1
ATOM 1835 C C . ARG A 1 234 ? 29.228 7.423 2.056 1.00 84.00 234 ARG A C 1
ATOM 1837 O O . ARG A 1 234 ? 29.707 8.550 2.152 1.00 84.00 234 ARG A O 1
ATOM 1844 N N . LEU A 1 235 ? 28.987 6.620 3.087 1.00 83.88 235 LEU A N 1
ATOM 1845 C CA . LEU A 1 235 ? 29.371 6.905 4.459 1.00 83.88 235 LEU A CA 1
ATOM 1846 C C . LEU A 1 235 ? 30.466 5.918 4.865 1.00 83.88 235 LEU A C 1
ATOM 1848 O O . LEU A 1 235 ? 30.195 4.733 5.052 1.00 83.88 235 LEU A O 1
ATOM 1852 N N . ALA A 1 236 ? 31.693 6.406 5.016 1.00 82.38 236 ALA A N 1
ATOM 1853 C CA . ALA A 1 236 ? 32.790 5.634 5.585 1.00 82.38 236 ALA A CA 1
ATOM 1854 C C . ALA A 1 236 ? 33.249 6.289 6.887 1.00 82.38 236 ALA A C 1
ATOM 1856 O O . ALA A 1 236 ? 33.636 7.453 6.894 1.00 82.38 236 ALA A O 1
ATOM 1857 N N . ILE A 1 237 ? 33.215 5.539 7.982 1.00 85.12 237 ILE A N 1
ATOM 1858 C CA . ILE A 1 237 ? 33.749 5.914 9.289 1.00 85.12 237 ILE A CA 1
ATOM 1859 C C . ILE A 1 237 ? 34.677 4.786 9.723 1.00 85.12 237 ILE A C 1
ATOM 1861 O O . ILE A 1 237 ? 34.261 3.625 9.812 1.00 85.12 237 ILE A O 1
ATOM 1865 N N . HIS A 1 238 ? 35.940 5.121 9.977 1.00 79.94 238 HIS A N 1
ATOM 1866 C CA . HIS A 1 238 ? 36.963 4.151 10.347 1.00 79.94 238 HIS A CA 1
ATOM 1867 C C . HIS A 1 238 ? 36.523 3.276 11.530 1.00 79.94 238 HIS A C 1
ATOM 1869 O O . HIS A 1 238 ? 36.122 3.785 12.573 1.00 79.94 238 HIS A O 1
ATOM 1875 N N . GLY A 1 239 ? 36.599 1.953 11.355 1.00 71.50 239 GLY A N 1
ATOM 1876 C CA . GLY A 1 239 ? 36.297 0.965 12.396 1.00 71.50 239 GLY A CA 1
ATOM 1877 C C . GLY A 1 239 ? 34.815 0.777 12.745 1.00 71.50 239 GLY A C 1
ATOM 1878 O O . GLY A 1 239 ? 34.513 -0.134 13.508 1.00 71.50 239 GLY A O 1
ATOM 1879 N N . ILE A 1 240 ? 33.897 1.584 12.195 1.00 78.56 240 ILE A N 1
ATOM 1880 C CA . ILE A 1 240 ? 32.467 1.543 12.550 1.00 78.56 240 ILE A CA 1
ATOM 1881 C C . ILE A 1 240 ? 31.609 1.100 11.366 1.00 78.56 240 ILE A C 1
ATOM 1883 O O . ILE A 1 240 ? 30.851 0.141 11.485 1.00 78.56 240 ILE A O 1
ATOM 1887 N N . ALA A 1 241 ? 31.702 1.785 10.226 1.00 72.25 241 ALA A N 1
ATOM 1888 C CA . ALA A 1 241 ? 30.802 1.528 9.106 1.00 72.25 241 ALA A CA 1
ATOM 1889 C C . ALA A 1 241 ? 31.405 1.984 7.777 1.00 72.25 241 ALA A C 1
ATOM 1891 O O . ALA A 1 241 ? 32.013 3.047 7.693 1.00 72.25 241 ALA A O 1
ATOM 1892 N N . ASN A 1 242 ? 31.199 1.198 6.724 1.00 80.75 242 ASN A N 1
ATOM 1893 C CA . ASN A 1 242 ? 31.444 1.609 5.345 1.00 80.75 242 ASN A CA 1
ATOM 1894 C C . ASN A 1 242 ? 30.226 1.207 4.514 1.00 80.75 242 ASN A C 1
ATOM 1896 O O . ASN A 1 242 ? 30.169 0.109 3.961 1.00 80.75 242 ASN A O 1
ATOM 1900 N N . GLU A 1 243 ? 29.229 2.085 4.497 1.00 79.50 243 GLU A N 1
ATOM 1901 C CA . GLU A 1 243 ? 27.932 1.836 3.882 1.00 79.50 243 GLU A CA 1
ATOM 1902 C C . GLU A 1 243 ? 27.735 2.734 2.661 1.00 79.50 243 GLU A C 1
ATOM 1904 O O . GLU A 1 243 ? 28.048 3.927 2.664 1.00 79.50 243 GLU A O 1
ATOM 1909 N N . LYS A 1 244 ? 27.194 2.142 1.595 1.00 81.06 244 LYS A N 1
ATOM 1910 C CA . LYS A 1 244 ? 26.759 2.858 0.395 1.00 81.06 244 LYS A CA 1
ATOM 1911 C C . LYS A 1 244 ? 25.244 2.775 0.328 1.00 81.06 244 LYS A C 1
ATOM 1913 O O . LYS A 1 244 ? 24.701 1.685 0.148 1.00 81.06 244 LYS A O 1
ATOM 1918 N N . ILE A 1 245 ? 24.584 3.914 0.468 1.00 80.50 245 ILE A N 1
ATOM 1919 C CA . ILE A 1 245 ? 23.129 4.026 0.462 1.00 80.50 245 ILE A CA 1
ATOM 1920 C C . ILE A 1 245 ? 22.725 4.704 -0.843 1.00 80.50 245 ILE A C 1
ATOM 1922 O O . ILE A 1 245 ? 23.240 5.769 -1.175 1.00 80.50 245 ILE A O 1
ATOM 1926 N N . LYS A 1 246 ? 21.823 4.078 -1.600 1.00 82.62 246 LYS A N 1
ATOM 1927 C CA . LYS A 1 246 ? 21.173 4.720 -2.745 1.00 82.62 246 LYS A CA 1
ATOM 1928 C C . LYS A 1 246 ? 19.973 5.502 -2.222 1.00 82.62 246 LYS A C 1
ATOM 1930 O O . LYS A 1 246 ? 19.155 4.942 -1.503 1.00 82.62 246 LYS A O 1
ATOM 1935 N N . VAL A 1 247 ? 19.902 6.786 -2.542 1.00 84.38 247 VAL A N 1
ATOM 1936 C CA . VAL A 1 247 ? 18.851 7.706 -2.103 1.00 84.38 247 VAL A CA 1
ATOM 1937 C C . VAL A 1 247 ? 18.366 8.469 -3.323 1.00 84.38 247 VAL A C 1
ATOM 1939 O O . VAL A 1 247 ? 19.178 8.961 -4.104 1.00 84.38 247 VAL A O 1
ATOM 1942 N N . LYS A 1 248 ? 17.053 8.589 -3.501 1.00 88.00 248 LYS A N 1
ATOM 1943 C CA . LYS A 1 248 ? 16.481 9.450 -4.539 1.00 88.00 248 LYS A CA 1
ATOM 1944 C C . LYS A 1 248 ? 16.066 10.784 -3.930 1.00 88.00 248 LYS A C 1
ATOM 1946 O O . LYS A 1 248 ? 15.785 10.881 -2.735 1.00 88.00 248 LYS A O 1
ATOM 1951 N N . PHE A 1 249 ? 15.976 11.828 -4.751 1.00 90.38 249 PHE A N 1
ATOM 1952 C CA . PHE A 1 249 ? 15.565 13.153 -4.274 1.00 90.38 249 PHE A CA 1
ATOM 1953 C C . PHE A 1 249 ? 14.206 13.131 -3.555 1.00 90.38 249 PHE A C 1
ATOM 1955 O O . PHE A 1 249 ? 14.021 13.832 -2.559 1.00 90.38 249 PHE A O 1
ATOM 1962 N N . HIS A 1 250 ? 13.271 12.290 -4.009 1.00 90.94 250 HIS A N 1
ATOM 1963 C CA . HIS A 1 250 ? 11.966 12.159 -3.365 1.00 90.94 250 HIS A CA 1
ATOM 1964 C C . HIS A 1 250 ? 12.033 11.638 -1.927 1.00 90.94 250 HIS A C 1
ATOM 1966 O O . HIS A 1 250 ? 11.206 12.046 -1.117 1.00 90.94 250 HIS A O 1
ATOM 1972 N N . ASP A 1 251 ? 13.027 10.820 -1.577 1.00 89.44 251 ASP A N 1
ATOM 1973 C CA . ASP A 1 251 ? 13.199 10.317 -0.210 1.00 89.44 251 ASP A CA 1
ATOM 1974 C C . ASP A 1 251 ? 13.624 11.448 0.735 1.00 89.44 251 ASP A C 1
ATOM 1976 O O . ASP A 1 251 ? 13.086 11.598 1.834 1.00 89.44 251 ASP A O 1
ATOM 1980 N N . ILE A 1 252 ? 14.536 12.309 0.270 1.00 91.38 252 ILE A N 1
ATOM 1981 C CA . ILE A 1 252 ? 15.008 13.484 1.014 1.00 91.38 252 ILE A CA 1
ATOM 1982 C C . ILE A 1 252 ? 13.874 14.503 1.161 1.00 91.38 252 ILE A C 1
ATOM 1984 O O . ILE A 1 252 ? 13.588 14.965 2.266 1.00 91.38 252 ILE A O 1
ATOM 1988 N N . ALA A 1 253 ? 13.205 14.838 0.055 1.00 93.06 253 ALA A N 1
ATOM 1989 C CA . ALA A 1 253 ? 12.094 15.782 0.057 1.00 93.06 253 ALA A CA 1
ATOM 1990 C C . ALA A 1 253 ? 10.932 15.282 0.931 1.00 93.06 253 ALA A C 1
ATOM 1992 O O . ALA A 1 253 ? 10.382 16.052 1.718 1.00 93.06 253 ALA A O 1
ATOM 1993 N N . GLY A 1 254 ? 10.606 13.988 0.853 1.00 93.31 254 GLY A N 1
ATOM 1994 C CA . GLY A 1 254 ? 9.592 13.349 1.688 1.00 93.31 254 GLY A CA 1
ATOM 1995 C C . GLY A 1 254 ? 9.908 13.475 3.176 1.00 93.31 254 GLY A C 1
ATOM 1996 O O . GLY A 1 254 ? 9.041 13.876 3.952 1.00 93.31 254 GLY A O 1
ATOM 1997 N N . PHE A 1 255 ? 11.160 13.232 3.574 1.00 92.69 255 PHE A N 1
ATOM 1998 C CA . PHE A 1 255 ? 11.594 13.398 4.963 1.00 92.69 255 PHE A CA 1
ATOM 1999 C C . PHE A 1 255 ? 11.491 14.854 5.445 1.00 92.69 255 PHE A C 1
ATOM 2001 O O . PHE A 1 255 ? 10.978 15.110 6.533 1.00 92.69 255 PHE A O 1
ATOM 2008 N N . VAL A 1 256 ? 11.899 15.828 4.624 1.00 94.56 256 VAL A N 1
ATOM 2009 C CA . VAL A 1 256 ? 11.773 17.261 4.955 1.00 94.56 256 VAL A CA 1
ATOM 2010 C C . VAL A 1 256 ? 10.304 17.669 5.111 1.00 94.56 256 VAL A C 1
ATOM 2012 O O . VAL A 1 256 ? 9.949 18.330 6.092 1.00 94.56 256 VAL A O 1
ATOM 2015 N N . PHE A 1 257 ? 9.427 17.240 4.198 1.00 94.06 257 PHE A N 1
ATOM 2016 C CA . PHE A 1 257 ? 7.989 17.492 4.314 1.00 94.06 257 PHE A CA 1
ATOM 2017 C C . PHE A 1 257 ? 7.380 16.819 5.546 1.00 94.06 257 PHE A C 1
ATOM 2019 O O . PHE A 1 257 ? 6.509 17.405 6.187 1.00 94.06 257 PHE A O 1
ATOM 2026 N N . ALA A 1 258 ? 7.866 15.640 5.933 1.00 93.81 258 ALA A N 1
ATOM 2027 C CA . ALA A 1 258 ? 7.420 14.948 7.136 1.00 93.81 258 ALA A CA 1
ATOM 2028 C C . ALA A 1 258 ? 7.819 15.678 8.427 1.00 93.81 258 ALA A C 1
ATOM 2030 O O . ALA A 1 258 ? 7.017 15.719 9.362 1.00 93.81 258 ALA A O 1
ATOM 2031 N N . ILE A 1 259 ? 9.005 16.300 8.484 1.00 93.12 259 ILE A N 1
ATOM 2032 C CA . ILE A 1 259 ? 9.389 17.178 9.605 1.00 93.12 259 ILE A CA 1
ATOM 2033 C C . ILE A 1 259 ? 8.437 18.374 9.670 1.00 93.12 259 ILE A C 1
ATOM 2035 O O . ILE A 1 259 ? 7.879 18.656 10.729 1.00 93.12 259 ILE A O 1
ATOM 2039 N N . GLY A 1 260 ? 8.212 19.048 8.537 1.00 92.19 260 GLY A N 1
ATOM 2040 C CA . GLY A 1 260 ? 7.310 20.201 8.465 1.00 92.19 260 GLY A CA 1
ATOM 2041 C C . GLY A 1 260 ? 5.882 19.860 8.901 1.00 92.19 260 GLY A C 1
ATOM 2042 O O . GLY A 1 260 ? 5.299 20.570 9.718 1.00 92.19 260 GLY A O 1
ATOM 2043 N N . ALA A 1 261 ? 5.345 18.736 8.418 1.00 90.44 261 ALA A N 1
ATOM 2044 C CA . ALA A 1 261 ? 4.031 18.229 8.803 1.00 90.44 261 ALA A CA 1
ATOM 2045 C C . ALA A 1 261 ? 3.961 17.885 10.299 1.00 90.44 261 ALA A C 1
ATOM 2047 O O . ALA A 1 261 ? 3.006 18.268 10.965 1.00 90.44 261 ALA A O 1
ATOM 2048 N N . ASN A 1 262 ? 4.980 17.232 10.864 1.00 88.19 262 ASN A N 1
ATOM 2049 C CA . ASN A 1 262 ? 5.004 16.943 12.299 1.00 88.19 262 ASN A CA 1
ATOM 2050 C C . ASN A 1 262 ? 5.026 18.220 13.149 1.00 88.19 262 ASN A C 1
ATOM 2052 O O . ASN A 1 262 ? 4.238 18.352 14.082 1.00 88.19 262 ASN A O 1
ATOM 2056 N N . VAL A 1 263 ? 5.882 19.190 12.816 1.00 89.62 263 VAL A N 1
ATOM 2057 C CA . VAL A 1 263 ? 5.961 20.470 13.544 1.00 89.62 263 VAL A CA 1
ATOM 2058 C C . VAL A 1 263 ? 4.635 21.234 13.468 1.00 89.62 263 VAL A C 1
ATOM 2060 O O . VAL A 1 263 ? 4.153 21.757 14.479 1.00 89.62 263 VAL A O 1
ATOM 2063 N N . LEU A 1 264 ? 4.010 21.261 12.287 1.00 89.94 264 LEU A N 1
ATOM 2064 C CA . LEU A 1 264 ? 2.702 21.882 12.096 1.00 89.94 264 LEU A CA 1
ATOM 2065 C C . LEU A 1 264 ? 1.612 21.161 12.903 1.00 89.94 264 LEU A C 1
ATOM 2067 O O . LEU A 1 264 ? 0.771 21.820 13.506 1.00 89.94 264 LEU A O 1
ATOM 2071 N N . TYR A 1 265 ? 1.655 19.830 12.991 1.00 85.88 265 TYR A N 1
ATOM 2072 C CA . TYR A 1 265 ? 0.714 19.057 13.803 1.00 85.88 265 TYR A CA 1
ATOM 2073 C C . TYR A 1 265 ? 0.822 19.405 15.280 1.00 85.88 265 TYR A C 1
ATOM 2075 O O . TYR A 1 265 ? -0.189 19.711 15.908 1.00 85.88 265 TYR A O 1
ATOM 2083 N N . TYR A 1 266 ? 2.040 19.448 15.824 1.00 81.94 266 TYR A N 1
ATOM 2084 C CA . TYR A 1 266 ? 2.230 19.807 17.227 1.00 81.94 266 TYR A CA 1
ATOM 2085 C C . TYR A 1 266 ? 1.744 21.221 17.547 1.00 81.94 266 TYR A C 1
ATOM 2087 O O . TYR A 1 266 ? 1.229 21.442 18.642 1.00 81.94 266 TYR A O 1
ATOM 2095 N N . THR A 1 267 ? 1.849 22.141 16.587 1.00 85.81 267 THR A N 1
ATOM 2096 C CA . THR A 1 267 ? 1.442 23.540 16.761 1.00 85.81 267 THR A CA 1
ATOM 2097 C C . THR A 1 267 ? -0.066 23.743 16.579 1.00 85.81 267 THR A C 1
ATOM 2099 O O . THR A 1 267 ? -0.679 24.488 17.337 1.00 85.81 267 THR A O 1
ATOM 2102 N N . THR A 1 268 ? -0.679 23.104 15.578 1.00 85.19 268 THR A N 1
ATOM 2103 C CA . THR A 1 268 ? -2.077 23.356 15.182 1.00 85.19 268 THR A CA 1
ATOM 2104 C C . THR A 1 268 ? -3.063 22.324 15.739 1.00 85.19 268 THR A C 1
ATOM 2106 O O . THR A 1 268 ? -4.247 22.630 15.826 1.00 85.19 268 THR A O 1
ATOM 2109 N N . GLN A 1 269 ? -2.610 21.117 16.109 1.00 80.50 269 GLN A N 1
ATOM 2110 C CA . GLN A 1 269 ? -3.458 19.986 16.532 1.00 80.50 269 GLN A CA 1
ATOM 2111 C C . GLN A 1 269 ? -4.623 19.726 15.556 1.00 80.50 269 GLN A C 1
ATOM 2113 O O . GLN A 1 269 ? -5.747 19.430 15.955 1.00 80.50 269 GLN A O 1
ATOM 2118 N N . SER A 1 270 ? -4.376 19.891 14.252 1.00 83.94 270 SER A N 1
ATOM 2119 C CA . SER A 1 270 ? -5.427 19.794 13.241 1.00 83.94 270 SER A CA 1
ATOM 2120 C C . SER A 1 270 ? -5.807 18.343 12.944 1.00 83.94 270 SER A C 1
ATOM 2122 O O . SER A 1 270 ? -4.950 17.479 12.748 1.00 83.94 270 SER A O 1
ATOM 2124 N N . VAL A 1 271 ? -7.115 18.105 12.810 1.00 82.94 271 VAL A N 1
ATOM 2125 C CA . VAL A 1 271 ? -7.699 16.792 12.475 1.00 82.94 271 VAL A CA 1
ATOM 2126 C C . VAL A 1 271 ? -7.233 16.292 11.105 1.00 82.94 271 VAL A C 1
ATOM 2128 O O . VAL A 1 271 ? -6.995 15.106 10.900 1.00 82.94 271 VAL A O 1
ATOM 2131 N N . LEU A 1 272 ? -7.042 17.200 10.145 1.00 86.00 272 LEU A N 1
ATOM 2132 C CA . LEU A 1 272 ? -6.522 16.834 8.827 1.00 86.00 272 LEU A CA 1
ATOM 2133 C C . LEU A 1 272 ? -5.124 16.215 8.929 1.00 86.00 272 LEU A C 1
ATOM 2135 O O . LEU A 1 272 ? -4.833 15.232 8.252 1.00 86.00 272 LEU A O 1
ATOM 2139 N N . LEU A 1 273 ? -4.261 16.779 9.770 1.00 85.88 273 LEU A N 1
ATOM 2140 C CA . LEU A 1 273 ? -2.865 16.373 9.847 1.00 85.88 273 LEU A CA 1
ATOM 2141 C C . LEU A 1 273 ? -2.700 15.099 10.681 1.00 85.88 273 LEU A C 1
ATOM 2143 O O . LEU A 1 273 ? -1.919 14.233 10.287 1.00 85.88 273 LEU A O 1
ATOM 2147 N N . SER A 1 274 ? -3.516 14.916 11.728 1.00 84.50 274 SER A N 1
ATOM 2148 C CA . SER A 1 274 ? -3.619 13.622 12.415 1.00 84.50 274 SER A CA 1
ATOM 2149 C C . SER A 1 274 ? -4.142 12.522 11.487 1.00 84.50 274 SER A C 1
ATOM 2151 O O . SER A 1 274 ? -3.597 11.420 11.491 1.00 84.50 274 SER A O 1
ATOM 2153 N N . ASN A 1 275 ? -5.121 12.817 10.624 1.00 88.62 275 ASN A N 1
ATOM 2154 C CA . ASN A 1 275 ? -5.605 11.855 9.633 1.00 88.62 275 ASN A CA 1
ATOM 2155 C C . ASN A 1 275 ? -4.524 11.498 8.605 1.00 88.62 275 ASN A C 1
ATOM 2157 O O . ASN A 1 275 ? -4.354 10.323 8.294 1.00 88.62 275 ASN A O 1
ATOM 2161 N N . ILE A 1 276 ? -3.744 12.473 8.118 1.00 89.69 276 ILE A N 1
ATOM 2162 C CA . ILE A 1 276 ? -2.603 12.202 7.224 1.00 89.69 276 ILE A CA 1
ATOM 2163 C C . ILE A 1 276 ? -1.562 11.311 7.916 1.00 89.69 276 ILE A C 1
ATOM 2165 O O . ILE A 1 276 ? -1.076 10.362 7.300 1.00 89.69 276 ILE A O 1
ATOM 2169 N N . MET A 1 277 ? -1.258 11.555 9.194 1.00 88.00 277 MET A N 1
ATOM 2170 C CA . MET A 1 277 ? -0.389 10.673 9.985 1.00 88.00 277 MET A CA 1
ATOM 2171 C C . MET A 1 277 ? -0.978 9.262 10.106 1.00 88.00 277 MET A C 1
ATOM 2173 O O . MET A 1 277 ? -0.260 8.286 9.903 1.00 88.00 277 MET A O 1
ATOM 2177 N N . GLY A 1 278 ? -2.283 9.138 10.366 1.00 88.25 278 GLY A N 1
ATOM 2178 C CA . GLY A 1 278 ? -2.987 7.855 10.413 1.00 88.25 278 GLY A CA 1
ATOM 2179 C C . GLY A 1 278 ? -2.936 7.091 9.085 1.00 88.25 278 GLY A C 1
ATOM 2180 O O . GLY A 1 278 ? -2.653 5.890 9.066 1.00 88.25 278 GLY A O 1
ATOM 2181 N N . TYR A 1 279 ? -3.115 7.774 7.952 1.00 89.62 279 TYR A N 1
ATOM 2182 C CA . TYR A 1 279 ? -2.945 7.157 6.633 1.00 89.62 279 TYR A CA 1
ATOM 2183 C C . TYR A 1 279 ? -1.509 6.711 6.394 1.00 89.62 279 TYR A C 1
ATOM 2185 O O . TYR A 1 279 ? -1.294 5.627 5.860 1.00 89.62 279 TYR A O 1
ATOM 2193 N N . ALA A 1 280 ? -0.527 7.514 6.807 1.00 91.81 280 ALA A N 1
ATOM 2194 C CA . ALA A 1 280 ? 0.879 7.163 6.683 1.00 91.81 280 ALA A CA 1
ATOM 2195 C C . ALA A 1 280 ? 1.224 5.919 7.511 1.00 91.81 280 ALA A C 1
ATOM 2197 O O . ALA A 1 280 ? 1.892 5.014 7.009 1.00 91.81 280 ALA A O 1
ATOM 2198 N N . PHE A 1 281 ? 0.713 5.830 8.742 1.00 90.12 281 PHE A N 1
ATOM 2199 C CA . PHE A 1 281 ? 0.846 4.637 9.576 1.00 90.12 281 PHE A CA 1
ATOM 2200 C C . PHE A 1 281 ? 0.203 3.413 8.946 1.00 90.12 281 PHE A C 1
ATOM 2202 O O . PHE A 1 281 ? 0.814 2.347 8.928 1.00 90.12 281 PHE A O 1
ATOM 2209 N N . SER A 1 282 ? -1.003 3.566 8.401 1.00 91.25 282 SER A N 1
ATOM 2210 C CA . SER A 1 282 ? -1.705 2.455 7.764 1.00 91.25 282 SER A CA 1
ATOM 2211 C C . SER A 1 282 ? -0.971 1.973 6.512 1.00 91.25 282 SER A C 1
ATOM 2213 O O . SER A 1 282 ? -0.762 0.776 6.329 1.00 91.25 282 SER A O 1
ATOM 2215 N N . TYR A 1 283 ? -0.503 2.915 5.691 1.00 91.75 283 TYR A N 1
ATOM 2216 C CA . TYR A 1 283 ? 0.281 2.654 4.489 1.00 91.75 283 TYR A CA 1
ATOM 2217 C C . TYR A 1 283 ? 1.566 1.878 4.801 1.00 91.75 283 TYR A C 1
ATOM 2219 O O . TYR A 1 283 ? 1.798 0.808 4.238 1.00 91.75 283 TYR A O 1
ATOM 2227 N N . VAL A 1 284 ? 2.376 2.375 5.740 1.00 90.88 284 VAL A N 1
ATOM 2228 C CA . VAL A 1 284 ? 3.631 1.720 6.130 1.00 90.88 284 VAL A CA 1
ATOM 2229 C C . VAL A 1 284 ? 3.382 0.400 6.860 1.00 90.88 284 VAL A C 1
ATOM 2231 O O . VAL A 1 284 ? 4.109 -0.564 6.622 1.00 90.88 284 VAL A O 1
ATOM 2234 N N . GLY A 1 285 ? 2.331 0.316 7.679 1.00 90.00 285 GLY A N 1
ATOM 2235 C CA . GLY A 1 285 ? 1.908 -0.921 8.333 1.00 90.00 285 GLY A CA 1
ATOM 2236 C C . GLY A 1 285 ? 1.654 -2.045 7.330 1.00 90.00 285 GLY A C 1
ATOM 2237 O O . GLY A 1 285 ? 2.187 -3.136 7.502 1.00 90.00 285 GLY A O 1
ATOM 2238 N N . ILE A 1 286 ? 0.932 -1.760 6.240 1.00 91.69 286 ILE A N 1
ATOM 2239 C CA . ILE A 1 286 ? 0.641 -2.737 5.175 1.00 91.69 286 ILE A CA 1
ATOM 2240 C C . ILE A 1 286 ? 1.903 -3.144 4.393 1.00 91.69 286 ILE A C 1
ATOM 2242 O O . ILE A 1 286 ? 2.012 -4.286 3.948 1.00 91.69 286 ILE A O 1
ATOM 2246 N N . ILE A 1 287 ? 2.865 -2.232 4.218 1.00 88.44 287 ILE A N 1
ATOM 2247 C CA . ILE A 1 287 ? 4.115 -2.520 3.496 1.00 88.44 287 ILE A CA 1
ATOM 2248 C C . ILE A 1 287 ? 5.054 -3.402 4.324 1.00 88.44 287 ILE A C 1
ATOM 2250 O O . ILE A 1 287 ? 5.622 -4.358 3.792 1.00 88.44 287 ILE A O 1
ATOM 2254 N N . ILE A 1 288 ? 5.235 -3.072 5.605 1.00 85.62 288 ILE A N 1
ATOM 2255 C CA . ILE A 1 288 ? 6.220 -3.723 6.478 1.00 85.62 288 ILE A CA 1
ATOM 2256 C C . ILE A 1 288 ? 5.685 -5.044 7.031 1.00 85.62 288 ILE A C 1
ATOM 2258 O O . ILE A 1 288 ? 6.403 -6.044 7.043 1.00 85.62 288 ILE A O 1
ATOM 2262 N N . MET A 1 289 ? 4.440 -5.062 7.510 1.00 83.00 289 MET A N 1
ATOM 2263 C CA . MET A 1 289 ? 3.859 -6.257 8.108 1.00 83.00 289 MET A CA 1
ATOM 2264 C C . MET A 1 289 ? 3.286 -7.126 7.001 1.00 83.00 289 MET A C 1
ATOM 2266 O O . MET A 1 289 ? 2.350 -6.738 6.311 1.00 83.00 289 MET A O 1
ATOM 2270 N N . SER A 1 290 ? 3.830 -8.324 6.815 1.00 80.75 290 SER A N 1
ATOM 2271 C CA . SER A 1 290 ? 3.255 -9.246 5.850 1.00 80.75 290 SER A CA 1
ATOM 2272 C C . SER A 1 290 ? 3.359 -10.701 6.290 1.00 80.75 290 SER A C 1
ATOM 2274 O O . SER A 1 290 ? 4.427 -11.135 6.731 1.00 80.75 290 SER A O 1
ATOM 2276 N N . PRO A 1 291 ? 2.261 -11.468 6.176 1.00 86.88 291 PRO A N 1
ATOM 2277 C CA . PRO A 1 291 ? 2.303 -12.905 6.388 1.00 86.88 291 PRO A CA 1
ATOM 2278 C C . PRO A 1 291 ? 3.129 -13.593 5.298 1.00 86.88 291 PRO A C 1
ATOM 2280 O O . PRO A 1 291 ? 3.065 -13.226 4.130 1.00 86.88 291 PRO A O 1
ATOM 2283 N N . THR A 1 292 ? 3.880 -14.624 5.678 1.00 84.94 292 THR A N 1
ATOM 2284 C CA . THR A 1 292 ? 4.646 -15.446 4.722 1.00 84.94 292 THR A CA 1
ATOM 2285 C C . THR A 1 292 ? 3.765 -16.377 3.893 1.00 84.94 292 THR A C 1
ATOM 2287 O O . THR A 1 292 ? 4.122 -16.692 2.763 1.00 84.94 292 THR A O 1
ATOM 2290 N N . THR A 1 293 ? 2.627 -16.819 4.440 1.00 90.69 293 THR A N 1
ATOM 2291 C CA . THR A 1 293 ? 1.713 -17.789 3.816 1.00 90.69 293 THR A CA 1
ATOM 2292 C C . THR A 1 293 ? 0.249 -17.407 4.044 1.00 90.69 293 THR A C 1
ATOM 2294 O O . THR A 1 293 ? -0.082 -16.688 4.994 1.00 90.69 293 THR A O 1
ATOM 2297 N N . PHE A 1 294 ? -0.658 -17.941 3.218 1.00 93.12 294 PHE A N 1
ATOM 2298 C CA . PHE A 1 294 ? -2.106 -17.752 3.401 1.00 93.12 294 PHE A CA 1
ATOM 2299 C C . PHE A 1 294 ? -2.638 -18.400 4.676 1.00 93.12 294 PHE A C 1
ATOM 2301 O O . PHE A 1 294 ? -3.554 -17.856 5.296 1.00 93.12 294 PHE A O 1
ATOM 2308 N N . ALA A 1 295 ? -2.060 -19.531 5.088 1.00 91.75 295 ALA A N 1
ATOM 2309 C CA . ALA A 1 295 ? -2.421 -20.197 6.333 1.00 91.75 295 ALA A CA 1
ATOM 2310 C C . ALA A 1 295 ? -2.066 -19.318 7.540 1.00 91.75 295 ALA A C 1
ATOM 2312 O O . ALA A 1 295 ? -2.932 -19.058 8.373 1.00 91.75 295 ALA A O 1
ATOM 2313 N N . THR A 1 296 ? -0.841 -18.778 7.588 1.00 90.88 296 THR A N 1
ATOM 2314 C CA . THR A 1 296 ? -0.427 -17.841 8.642 1.00 90.88 296 THR A CA 1
ATOM 2315 C C . THR A 1 296 ? -1.281 -16.577 8.629 1.00 90.88 296 THR A C 1
ATOM 2317 O O . THR A 1 296 ? -1.764 -16.164 9.676 1.00 90.88 296 THR A O 1
ATOM 2320 N N . GLY A 1 297 ? -1.515 -15.978 7.456 1.00 92.19 297 GLY A N 1
ATOM 2321 C CA . GLY A 1 297 ? -2.354 -14.783 7.333 1.00 92.19 297 GLY A CA 1
ATOM 2322 C C . GLY A 1 297 ? -3.787 -15.011 7.825 1.00 92.19 297 GLY A C 1
ATOM 2323 O O . GLY A 1 297 ? -4.302 -14.215 8.605 1.00 92.19 297 GLY A O 1
ATOM 2324 N N . SER A 1 298 ? -4.400 -16.135 7.444 1.00 93.94 298 SER A N 1
ATOM 2325 C CA . SER A 1 298 ? -5.741 -16.514 7.914 1.00 93.94 298 SER A CA 1
ATOM 2326 C C . SER A 1 298 ? -5.751 -16.774 9.423 1.00 93.94 298 SER A C 1
ATOM 2328 O O . SER A 1 298 ? -6.661 -16.324 10.113 1.00 93.94 298 SER A O 1
ATOM 2330 N N . ALA A 1 299 ? -4.727 -17.452 9.951 1.00 92.69 299 ALA A N 1
ATOM 2331 C CA . ALA A 1 299 ? -4.599 -17.724 11.379 1.00 92.69 299 ALA A CA 1
ATOM 2332 C C . ALA A 1 299 ? -4.444 -16.433 12.197 1.00 92.69 299 ALA A C 1
ATOM 2334 O O . ALA A 1 299 ? -5.155 -16.268 13.178 1.00 92.69 299 ALA A O 1
ATOM 2335 N N . VAL A 1 300 ? -3.586 -15.491 11.778 1.00 91.69 300 VAL A N 1
ATOM 2336 C CA . VAL A 1 300 ? -3.428 -14.177 12.436 1.00 91.69 300 VAL A CA 1
ATOM 2337 C C . VAL A 1 300 ? -4.769 -13.444 12.500 1.00 91.69 300 VAL A C 1
ATOM 2339 O O . VAL A 1 300 ? -5.145 -12.951 13.562 1.00 91.69 300 VAL A O 1
ATOM 2342 N N . LEU A 1 301 ? -5.509 -13.402 11.387 1.00 92.50 301 LEU A N 1
ATOM 2343 C CA . LEU A 1 301 ? -6.808 -12.736 11.322 1.00 92.50 301 LEU A CA 1
ATOM 2344 C C . LEU A 1 301 ? -7.847 -13.392 12.235 1.00 92.50 301 LEU A C 1
ATOM 2346 O O . LEU A 1 301 ? -8.509 -12.690 12.994 1.00 92.50 301 LEU A O 1
ATOM 2350 N N . TYR A 1 302 ? -7.974 -14.722 12.212 1.00 92.62 302 TYR A N 1
ATOM 2351 C CA . TYR A 1 302 ? -8.912 -15.423 13.093 1.00 92.62 302 TYR A CA 1
ATOM 2352 C C . TYR A 1 302 ? -8.521 -15.330 14.572 1.00 92.62 302 TYR A C 1
ATOM 2354 O O . TYR A 1 302 ? -9.395 -15.182 15.424 1.00 92.62 302 TYR A O 1
ATOM 2362 N N . SER A 1 303 ? -7.229 -15.353 14.897 1.00 91.50 303 SER A N 1
ATOM 2363 C CA . SER A 1 303 ? -6.766 -15.149 16.271 1.00 91.50 303 SER A CA 1
ATOM 2364 C C . SER A 1 303 ? -7.073 -13.730 16.762 1.00 91.50 303 SER A C 1
ATOM 2366 O O . SER A 1 303 ? -7.522 -13.560 17.895 1.00 91.50 303 SER A O 1
ATOM 2368 N N . LEU A 1 304 ? -6.887 -12.712 15.913 1.00 89.44 304 LEU A N 1
ATOM 2369 C CA . LEU A 1 304 ? -7.258 -11.328 16.222 1.00 89.44 304 LEU A CA 1
ATOM 2370 C C . LEU A 1 304 ? -8.772 -11.134 16.337 1.00 89.44 304 LEU A C 1
ATOM 2372 O O . LEU A 1 304 ? -9.220 -10.414 17.219 1.00 89.44 304 LEU A O 1
ATOM 2376 N N . PHE A 1 305 ? -9.555 -11.821 15.508 1.00 90.81 305 PHE A N 1
ATOM 2377 C CA . PHE A 1 305 ? -11.012 -11.870 15.620 1.00 90.81 305 PHE A CA 1
ATOM 2378 C C . PHE A 1 305 ? -11.463 -12.401 16.987 1.00 90.81 305 PHE A C 1
ATOM 2380 O O . PHE A 1 305 ? -12.297 -11.779 17.643 1.00 90.81 305 PHE A O 1
ATOM 2387 N N . ILE A 1 306 ? -10.883 -13.515 17.455 1.00 90.50 306 ILE A N 1
ATOM 2388 C CA . ILE A 1 306 ? -11.198 -14.061 18.785 1.00 90.50 306 ILE A CA 1
ATOM 2389 C C . ILE A 1 306 ? -10.768 -13.075 19.875 1.00 90.50 306 ILE A C 1
ATOM 2391 O O . ILE A 1 306 ? -11.527 -12.822 20.808 1.00 90.50 306 ILE A O 1
ATOM 2395 N N . TYR A 1 307 ? -9.566 -12.510 19.754 1.00 89.38 307 TYR A N 1
ATOM 2396 C CA . TYR A 1 307 ? -9.051 -11.523 20.699 1.00 89.38 307 TYR A CA 1
ATOM 2397 C C . TYR A 1 307 ? -9.974 -10.313 20.846 1.00 89.38 307 TYR A C 1
ATOM 2399 O O . TYR A 1 307 ? -10.289 -9.935 21.971 1.00 89.38 307 TYR A O 1
ATOM 2407 N N . ASP A 1 308 ? -10.430 -9.742 19.733 1.00 88.56 308 ASP A N 1
ATOM 2408 C CA . ASP A 1 308 ? -11.273 -8.547 19.716 1.00 88.56 308 ASP A CA 1
ATOM 2409 C C . ASP A 1 308 ? -12.627 -8.828 20.387 1.00 88.56 308 ASP A C 1
ATOM 2411 O O . ASP A 1 308 ? -13.053 -8.091 21.271 1.00 88.56 308 ASP A O 1
ATOM 2415 N N . ILE A 1 309 ? -13.248 -9.980 20.096 1.00 88.25 309 ILE A N 1
ATOM 2416 C CA . ILE A 1 309 ? -14.478 -10.424 20.776 1.00 88.25 309 ILE A CA 1
ATOM 2417 C C . ILE A 1 309 ? -14.259 -10.547 22.287 1.00 88.25 309 ILE A C 1
ATOM 2419 O O . ILE A 1 309 ? -15.059 -10.040 23.077 1.00 88.25 309 ILE A O 1
ATOM 2423 N N . VAL A 1 310 ? -13.186 -11.225 22.701 1.00 89.31 310 VAL A N 1
ATOM 2424 C CA . VAL A 1 310 ? -12.904 -11.458 24.122 1.00 89.31 310 VA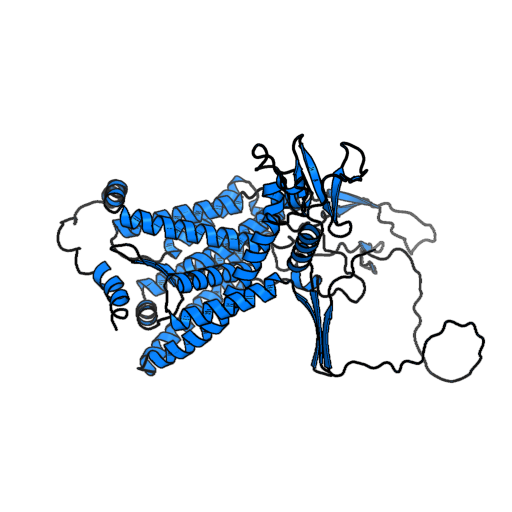L A CA 1
ATOM 2425 C C . VAL A 1 310 ? -12.638 -10.137 24.842 1.00 89.31 310 VAL A C 1
ATOM 2427 O O . VAL A 1 310 ? -13.227 -9.879 25.892 1.00 89.31 310 VAL A O 1
ATOM 2430 N N . MET A 1 311 ? -11.789 -9.277 24.283 1.00 86.06 311 MET A N 1
ATOM 2431 C CA . MET A 1 311 ? -11.391 -8.031 24.936 1.00 86.06 311 MET A CA 1
ATOM 2432 C C . MET A 1 311 ? -12.504 -6.983 24.947 1.00 86.06 311 MET A C 1
ATOM 2434 O O . MET A 1 311 ? -12.629 -6.285 25.953 1.00 86.06 311 MET A O 1
ATOM 2438 N N . VAL A 1 312 ? -13.329 -6.901 23.898 1.00 83.06 312 VAL A N 1
ATOM 2439 C CA . VAL A 1 312 ? -14.447 -5.946 23.818 1.00 83.06 312 VAL A CA 1
ATOM 2440 C C . VAL A 1 312 ? -15.611 -6.363 24.713 1.00 83.06 312 VAL A C 1
ATOM 2442 O O . VAL A 1 312 ? -16.117 -5.538 25.469 1.00 83.06 312 VAL A O 1
ATOM 2445 N N . PHE A 1 313 ? -16.056 -7.624 24.645 1.00 84.56 313 PHE A N 1
ATOM 2446 C CA . PHE A 1 313 ? -17.291 -8.036 25.325 1.00 84.56 313 PHE A CA 1
ATOM 2447 C C . PHE A 1 313 ? -17.080 -8.531 26.756 1.00 84.56 313 PHE A C 1
ATOM 2449 O O . PHE A 1 313 ? -17.991 -8.409 27.574 1.00 84.56 313 PHE A O 1
ATOM 2456 N N . TYR A 1 314 ? -15.910 -9.092 27.078 1.00 86.88 314 TYR A N 1
ATOM 2457 C CA . TYR A 1 314 ? -15.700 -9.774 28.360 1.00 86.88 314 TYR A CA 1
ATOM 2458 C C . TYR A 1 314 ? -14.733 -9.057 29.308 1.00 86.88 314 TYR A C 1
ATOM 2460 O O . TYR A 1 314 ? -14.652 -9.448 30.474 1.00 86.88 314 TYR A O 1
ATOM 2468 N N . THR A 1 315 ? -14.007 -8.019 28.868 1.00 87.81 315 THR A N 1
ATOM 2469 C CA . THR A 1 315 ? -13.011 -7.339 29.718 1.00 87.81 315 THR A CA 1
ATOM 2470 C C . THR A 1 315 ? -13.215 -5.822 29.800 1.00 87.81 315 THR A C 1
ATOM 2472 O O . THR A 1 315 ? -13.529 -5.187 28.798 1.00 87.81 315 THR A O 1
ATOM 2475 N N . PRO A 1 316 ? -12.964 -5.185 30.962 1.00 84.38 316 PRO A N 1
ATOM 2476 C CA . PRO A 1 316 ? -13.028 -3.726 31.093 1.00 84.38 316 PRO A CA 1
ATOM 2477 C C . PRO A 1 316 ? -11.748 -3.015 30.609 1.00 84.38 316 PRO A C 1
ATOM 2479 O O . PRO A 1 316 ? -11.653 -1.785 30.677 1.00 84.38 316 PRO A O 1
ATOM 2482 N N . TYR A 1 317 ? -10.731 -3.769 30.176 1.00 86.25 317 TYR A N 1
ATOM 2483 C CA . TYR A 1 317 ? -9.402 -3.238 29.875 1.00 86.25 317 TYR A CA 1
ATOM 2484 C C . TYR A 1 317 ? -9.421 -2.312 28.662 1.00 86.25 317 TYR A C 1
ATOM 2486 O O . TYR A 1 317 ? -8.898 -1.201 28.735 1.00 86.25 317 TYR A O 1
ATOM 2494 N N . MET A 1 318 ? -10.076 -2.731 27.578 1.00 81.62 318 MET A N 1
ATOM 2495 C CA . MET A 1 318 ? -10.085 -1.986 26.320 1.00 81.62 318 MET A CA 1
ATOM 2496 C C . MET A 1 318 ? -10.728 -0.606 26.465 1.00 81.62 318 MET A C 1
ATOM 2498 O O . MET A 1 318 ? -10.124 0.389 26.076 1.00 81.62 318 MET A O 1
ATOM 2502 N N . VAL A 1 319 ? -11.907 -0.524 27.088 1.00 80.06 319 VAL A N 1
ATOM 2503 C CA . VAL A 1 319 ? -12.629 0.747 27.272 1.00 80.06 319 VAL A CA 1
ATOM 2504 C C . VAL A 1 319 ? -11.847 1.700 28.179 1.00 80.06 319 VAL A C 1
ATOM 2506 O O . VAL A 1 319 ? -11.731 2.891 27.891 1.00 80.06 319 VAL A O 1
ATOM 2509 N N . THR A 1 320 ? -11.247 1.184 29.254 1.00 81.25 320 THR A N 1
ATOM 2510 C CA . THR A 1 320 ? -10.482 2.016 30.197 1.00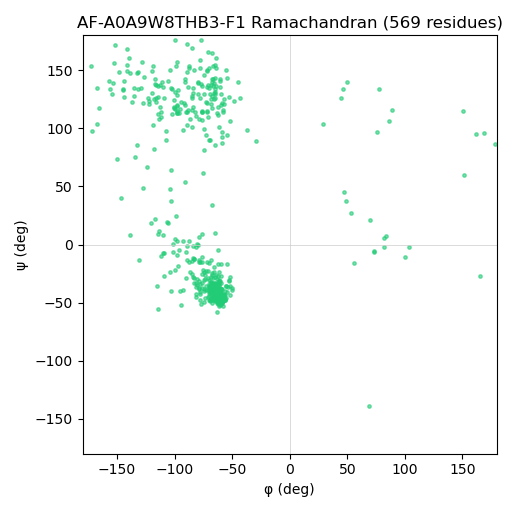 81.25 320 THR A CA 1
ATOM 2511 C C . THR A 1 320 ? -9.223 2.590 29.546 1.00 81.25 320 THR A C 1
ATOM 2513 O O . THR A 1 320 ? -8.909 3.764 29.721 1.00 81.25 320 THR A O 1
ATOM 2516 N N . VAL A 1 321 ? -8.499 1.777 28.775 1.00 83.44 321 VAL A N 1
ATOM 2517 C CA . VAL A 1 321 ? -7.281 2.216 28.082 1.00 83.44 321 VAL A CA 1
ATOM 2518 C C . VAL A 1 321 ? -7.626 3.181 26.943 1.00 83.44 321 VAL A C 1
ATOM 2520 O O . VAL A 1 321 ? -7.008 4.237 26.832 1.00 83.44 321 VAL A O 1
ATOM 2523 N N . ALA A 1 322 ? -8.648 2.871 26.140 1.00 77.06 322 ALA A N 1
ATOM 2524 C CA . ALA A 1 322 ? -9.051 3.687 24.995 1.00 77.06 322 ALA A CA 1
ATOM 2525 C C . ALA A 1 322 ? -9.576 5.081 25.384 1.00 77.06 322 ALA A C 1
ATOM 2527 O O . ALA A 1 322 ? -9.460 6.015 24.596 1.00 77.06 322 ALA A O 1
ATOM 2528 N N . THR A 1 323 ? -10.142 5.232 26.585 1.00 78.75 323 THR A N 1
ATOM 2529 C CA . THR A 1 323 ? -10.669 6.519 27.078 1.00 78.75 323 THR A CA 1
ATOM 2530 C C . THR A 1 323 ? -9.614 7.392 27.754 1.00 78.75 323 THR A C 1
ATOM 2532 O O . THR A 1 323 ? -9.786 8.606 27.823 1.00 78.75 323 THR A O 1
ATOM 2535 N N . LYS A 1 324 ? -8.528 6.803 28.268 1.00 81.19 324 LYS A N 1
ATOM 2536 C CA . LYS A 1 324 ? -7.472 7.529 28.998 1.00 81.19 324 LYS A CA 1
ATOM 2537 C C . LYS A 1 324 ? -6.269 7.902 28.139 1.00 81.19 324 LYS A C 1
ATOM 2539 O O . LYS A 1 324 ? -5.501 8.777 28.532 1.00 81.19 324 LYS A O 1
ATOM 2544 N N . ILE A 1 325 ? -6.108 7.247 26.995 1.00 74.44 325 ILE A N 1
ATOM 2545 C CA . ILE A 1 325 ? -4.993 7.475 26.085 1.00 74.44 325 ILE A CA 1
ATOM 2546 C C . ILE A 1 325 ? -5.405 8.418 24.959 1.00 74.44 325 ILE A C 1
ATOM 2548 O O . ILE A 1 325 ? -6.265 8.088 24.144 1.00 74.44 325 ILE A O 1
ATOM 2552 N N . ASP A 1 326 ? -4.719 9.556 24.876 1.00 70.81 326 ASP A N 1
ATOM 2553 C CA . ASP A 1 326 ? -4.901 10.539 23.810 1.00 70.81 326 ASP A CA 1
ATOM 2554 C C . ASP A 1 326 ? -3.707 10.524 22.845 1.00 70.81 326 ASP A C 1
ATOM 2556 O O . ASP A 1 326 ? -2.688 11.203 23.031 1.00 70.81 326 ASP A O 1
ATOM 2560 N N . ALA A 1 327 ? -3.823 9.686 21.815 1.00 67.50 327 ALA A N 1
ATOM 2561 C CA . ALA A 1 327 ? -2.804 9.501 20.793 1.00 67.50 327 ALA A CA 1
ATOM 2562 C C . ALA A 1 327 ? -3.416 9.317 19.392 1.00 67.50 327 ALA A C 1
ATOM 2564 O O . ALA A 1 327 ? -4.550 8.841 19.272 1.00 67.50 327 ALA A O 1
ATOM 2565 N N . PRO A 1 328 ? -2.665 9.646 18.317 1.00 62.22 328 PRO A N 1
ATOM 2566 C CA . PRO A 1 328 ? -3.125 9.554 16.928 1.00 62.22 328 PRO A CA 1
ATOM 2567 C C . PRO A 1 328 ? -3.162 8.094 16.428 1.00 62.22 328 PRO A C 1
ATOM 2569 O O . PRO A 1 328 ? -2.457 7.716 15.498 1.00 62.22 328 PRO A O 1
ATOM 2572 N N . ILE A 1 329 ? -3.977 7.258 17.079 1.00 66.75 329 ILE A N 1
ATOM 2573 C CA . ILE A 1 329 ? -4.139 5.811 16.822 1.00 66.75 329 ILE A CA 1
ATOM 2574 C C . ILE A 1 329 ? -5.414 5.532 16.001 1.00 66.75 329 ILE A C 1
ATOM 2576 O O . ILE A 1 329 ? -5.744 4.390 15.682 1.00 66.75 329 ILE A O 1
ATOM 2580 N N . LYS A 1 330 ? -6.155 6.583 15.645 1.00 74.44 330 LYS A N 1
ATOM 2581 C CA . LYS A 1 330 ? -7.443 6.503 14.955 1.00 74.44 330 LYS A CA 1
ATOM 2582 C C . LYS A 1 330 ? -7.570 7.606 13.919 1.00 74.44 330 LYS A C 1
ATOM 2584 O O . LYS A 1 330 ? -7.037 8.699 14.104 1.00 74.44 330 LYS A O 1
ATOM 2589 N N . LEU A 1 331 ? -8.299 7.310 12.852 1.00 76.19 331 LEU A N 1
ATOM 2590 C CA . LEU A 1 331 ? -8.774 8.322 11.919 1.00 76.19 331 LEU A CA 1
ATOM 2591 C C . LEU A 1 331 ? -10.068 8.911 12.466 1.00 76.19 331 LEU A C 1
ATOM 2593 O O . LEU A 1 331 ? -10.939 8.160 12.903 1.00 76.19 331 LEU A O 1
ATOM 2597 N N . VAL A 1 332 ? -10.190 10.235 12.441 1.00 78.88 332 VAL A N 1
ATOM 2598 C CA . VAL A 1 332 ? -11.370 10.953 12.931 1.00 78.88 332 VAL A CA 1
ATOM 2599 C C . VAL A 1 332 ? -11.936 11.787 11.795 1.00 78.88 332 VAL A C 1
ATOM 2601 O O . VAL A 1 332 ? -11.256 12.654 11.248 1.00 78.88 332 VAL A O 1
ATOM 2604 N N . PHE A 1 333 ? -13.191 11.541 11.438 1.00 74.75 333 PHE A N 1
ATOM 2605 C CA . PHE A 1 333 ? -13.903 12.342 10.451 1.00 74.75 333 PHE A CA 1
ATOM 2606 C C . PHE A 1 333 ? -15.030 13.090 11.140 1.00 74.75 333 PHE A C 1
ATOM 2608 O O . PHE A 1 333 ? -15.944 12.483 11.693 1.00 74.75 333 PHE A O 1
ATOM 2615 N N . GLU A 1 334 ? -14.953 14.415 11.094 1.00 72.38 334 GLU A N 1
ATOM 2616 C CA . GLU A 1 334 ? -15.953 15.312 11.662 1.00 72.38 334 GLU A CA 1
ATOM 2617 C C . GLU A 1 334 ? -16.963 15.706 10.576 1.00 72.38 334 GLU A C 1
ATOM 2619 O O . GLU A 1 334 ? -16.604 16.207 9.506 1.00 72.38 334 GLU A O 1
ATOM 2624 N N . GLY A 1 335 ? -18.238 15.434 10.836 1.00 58.34 335 GLY A N 1
ATOM 2625 C CA . GLY A 1 335 ? -19.377 15.965 10.098 1.00 58.34 335 GLY A CA 1
ATOM 2626 C C . GLY A 1 335 ? -20.019 17.149 10.831 1.00 58.34 335 GLY A C 1
ATOM 2627 O O . GLY A 1 335 ? -19.634 17.465 11.954 1.00 58.34 335 GLY A O 1
ATOM 2628 N N . PRO A 1 336 ? -21.035 17.796 10.230 1.00 47.91 336 PRO A N 1
ATOM 2629 C CA . PRO A 1 336 ? -21.695 18.969 10.815 1.00 47.91 336 PRO A CA 1
ATOM 2630 C C . PRO A 1 336 ? -22.339 18.707 12.184 1.00 47.91 336 PRO A C 1
ATOM 2632 O O . PRO A 1 336 ? -22.497 19.631 12.975 1.00 47.91 336 PRO A O 1
ATOM 2635 N N . THR A 1 337 ? -22.737 17.459 12.444 1.00 45.62 337 THR A N 1
ATOM 2636 C CA . THR A 1 337 ? -23.508 17.053 13.630 1.00 45.62 337 THR A CA 1
ATOM 2637 C C . THR A 1 337 ? -22.932 15.837 14.357 1.00 45.62 337 THR A C 1
ATOM 2639 O O . THR A 1 337 ? -23.375 15.537 15.460 1.00 45.62 337 THR A O 1
ATOM 2642 N N . ARG A 1 338 ? -21.987 15.099 13.755 1.00 61.34 338 ARG A N 1
ATOM 2643 C CA . ARG A 1 338 ? -21.458 13.827 14.281 1.00 61.34 338 ARG A CA 1
ATOM 2644 C C . ARG A 1 338 ? -20.000 13.641 13.881 1.00 61.34 338 ARG A C 1
ATOM 2646 O O . ARG A 1 338 ? -19.617 14.044 12.787 1.00 61.34 338 ARG A O 1
ATOM 2653 N N . ALA A 1 339 ? -19.221 12.972 14.723 1.00 60.88 339 ALA A N 1
ATOM 2654 C CA . ALA A 1 339 ? -17.894 12.475 14.377 1.00 60.88 339 ALA A CA 1
ATOM 2655 C C . ALA A 1 339 ? -17.922 10.943 14.315 1.00 60.88 339 ALA A C 1
ATOM 2657 O O . ALA A 1 339 ? -18.553 10.312 15.161 1.00 60.88 339 ALA A O 1
ATOM 2658 N N . SER A 1 340 ? -17.240 10.348 13.337 1.00 69.69 340 SER A N 1
ATOM 2659 C CA . SER A 1 340 ? -16.992 8.900 13.305 1.00 69.69 340 SER A CA 1
ATOM 2660 C C . SER A 1 340 ? -15.495 8.633 13.327 1.00 69.69 340 SER A C 1
ATOM 2662 O O . SER A 1 340 ? -14.684 9.453 12.876 1.00 69.69 340 SER A O 1
ATOM 2664 N N . MET A 1 341 ? -15.131 7.502 13.919 1.00 70.06 341 MET A N 1
ATOM 2665 C CA . MET A 1 341 ? -13.752 7.120 14.170 1.00 70.06 341 MET A CA 1
ATOM 2666 C C . MET A 1 341 ? -13.509 5.712 13.648 1.00 70.06 341 MET A C 1
ATOM 2668 O O . MET A 1 341 ? -14.297 4.811 13.918 1.00 70.06 341 MET A O 1
ATOM 2672 N N . LEU A 1 342 ? -12.393 5.524 12.947 1.00 78.25 342 LEU A N 1
ATOM 2673 C CA . LEU A 1 342 ? -11.955 4.211 12.482 1.00 78.25 342 LEU A CA 1
ATOM 2674 C C . LEU A 1 342 ? -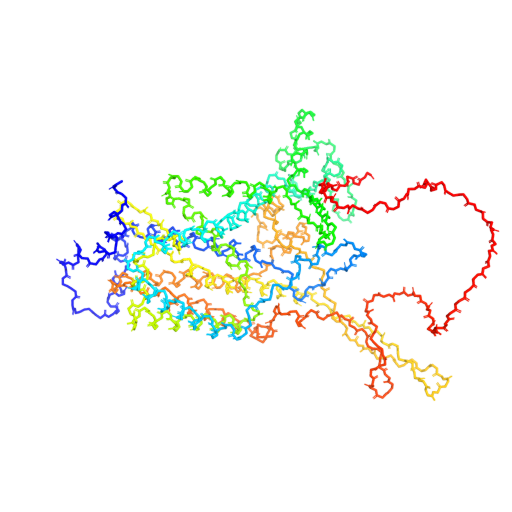10.585 3.887 13.079 1.00 78.25 342 LEU A C 1
ATOM 2676 O O . LEU A 1 342 ? -9.659 4.706 13.020 1.00 78.25 342 LEU A O 1
ATOM 2680 N N . GLY A 1 343 ? -10.458 2.696 13.663 1.00 81.69 343 GLY A N 1
ATOM 2681 C CA . GLY A 1 343 ? -9.193 2.212 14.194 1.00 81.69 343 GLY A CA 1
ATOM 2682 C C . GLY A 1 343 ? -8.200 1.939 13.067 1.00 81.69 343 GLY A C 1
ATOM 2683 O O . GLY A 1 343 ? -8.542 1.330 12.056 1.00 81.69 343 GLY A O 1
ATOM 2684 N N . LEU A 1 344 ? -6.937 2.341 13.243 1.00 82.88 344 LEU A N 1
ATOM 2685 C CA . LEU A 1 344 ? -5.885 2.014 12.268 1.00 82.88 344 LEU A CA 1
ATOM 2686 C C . LEU A 1 344 ? -5.695 0.493 12.130 1.00 82.88 344 LEU A C 1
ATOM 2688 O O . LEU A 1 344 ? -5.382 0.002 11.047 1.00 82.88 344 LEU A O 1
ATOM 2692 N N . GLY A 1 345 ? -5.941 -0.259 13.208 1.00 84.94 345 GLY A N 1
ATOM 2693 C CA . GLY A 1 345 ? -5.930 -1.722 13.199 1.00 84.94 345 GLY A CA 1
ATOM 2694 C C . GLY A 1 345 ? -6.935 -2.321 12.212 1.00 84.94 345 GLY A C 1
ATOM 2695 O O . GLY A 1 345 ? -6.582 -3.250 11.494 1.00 84.94 345 GLY A O 1
ATOM 2696 N N . ASP A 1 346 ? -8.126 -1.733 12.082 1.00 88.50 346 ASP A N 1
ATOM 2697 C CA . ASP A 1 346 ? -9.200 -2.224 11.202 1.00 88.50 346 ASP A CA 1
ATOM 2698 C C . ASP A 1 346 ? -8.901 -2.007 9.708 1.00 88.50 346 ASP A C 1
ATOM 2700 O O . ASP A 1 346 ? -9.532 -2.605 8.833 1.00 88.50 346 ASP A O 1
ATOM 2704 N N . ILE A 1 347 ? -7.913 -1.162 9.401 1.00 91.69 347 ILE A N 1
ATOM 2705 C CA . ILE A 1 347 ? -7.392 -0.943 8.048 1.00 91.69 347 ILE A CA 1
ATOM 2706 C C . ILE A 1 347 ? -6.177 -1.840 7.815 1.00 91.69 347 ILE A C 1
ATOM 2708 O O . ILE A 1 347 ? -6.121 -2.577 6.830 1.00 91.69 347 ILE A O 1
ATOM 2712 N N . VAL A 1 348 ? -5.201 -1.797 8.729 1.00 91.81 348 VAL A N 1
ATOM 2713 C CA . VAL A 1 348 ? -3.918 -2.492 8.571 1.00 91.81 348 VAL A CA 1
ATOM 2714 C C . VAL A 1 348 ? -4.095 -4.003 8.631 1.00 91.81 348 VAL A C 1
ATOM 2716 O O . VAL A 1 348 ? -3.578 -4.695 7.762 1.00 91.81 348 VAL A O 1
ATOM 2719 N N . VAL A 1 349 ? -4.837 -4.528 9.608 1.00 91.00 349 VAL A N 1
ATOM 2720 C CA . VAL A 1 349 ? -4.940 -5.974 9.856 1.00 91.00 349 VAL A CA 1
ATOM 2721 C C . VAL A 1 349 ? -5.584 -6.710 8.670 1.00 91.00 349 VAL A C 1
ATOM 2723 O O . VAL A 1 349 ? -4.971 -7.644 8.155 1.00 91.00 349 VAL A O 1
ATOM 2726 N N . PRO A 1 350 ? -6.746 -6.302 8.129 1.00 93.69 350 PRO A N 1
ATOM 2727 C CA . PRO A 1 350 ? -7.234 -6.882 6.875 1.00 93.69 350 PRO A CA 1
ATOM 2728 C C . PRO A 1 350 ? -6.352 -6.503 5.674 1.00 93.69 350 PRO A C 1
ATOM 2730 O O . PRO A 1 350 ? -6.149 -7.315 4.769 1.00 93.69 350 PRO A O 1
ATOM 2733 N N . GLY A 1 351 ? -5.786 -5.290 5.675 1.00 94.56 351 GLY A N 1
ATOM 2734 C CA . GLY A 1 351 ? -4.940 -4.767 4.603 1.00 94.56 351 GLY A CA 1
ATOM 2735 C C . GLY A 1 351 ? -3.682 -5.596 4.335 1.00 94.56 351 GLY A C 1
ATOM 2736 O O . GLY A 1 351 ? -3.345 -5.814 3.173 1.00 94.56 351 GLY A O 1
ATOM 2737 N N . ILE A 1 352 ? -3.029 -6.139 5.368 1.00 93.00 352 ILE A N 1
ATOM 2738 C CA . ILE A 1 352 ? -1.852 -7.013 5.205 1.00 93.00 352 ILE A CA 1
ATOM 2739 C C . ILE A 1 352 ? -2.198 -8.325 4.483 1.00 93.00 352 ILE A C 1
ATOM 2741 O O . ILE A 1 352 ? -1.396 -8.838 3.700 1.00 93.00 352 ILE A O 1
ATOM 2745 N N . PHE A 1 353 ? -3.406 -8.857 4.692 1.00 95.00 353 PHE A N 1
ATOM 2746 C CA . PHE A 1 353 ? -3.880 -10.071 4.025 1.00 95.00 353 PHE A CA 1
ATOM 2747 C C . PHE A 1 353 ? -4.339 -9.787 2.590 1.00 95.00 353 PHE A C 1
ATOM 2749 O O . PHE A 1 353 ? -4.049 -10.561 1.678 1.00 95.00 353 PHE A O 1
ATOM 2756 N N . ILE A 1 354 ? -4.975 -8.637 2.355 1.00 96.38 354 ILE A N 1
ATOM 2757 C CA . ILE A 1 354 ? -5.290 -8.146 1.003 1.00 96.38 354 ILE A CA 1
ATOM 2758 C C . ILE A 1 354 ? -3.994 -7.895 0.206 1.00 96.38 354 ILE A C 1
ATOM 2760 O O . ILE A 1 354 ? -3.907 -8.241 -0.974 1.00 96.38 354 ILE A O 1
ATOM 2764 N N . GLY A 1 355 ? -2.952 -7.369 0.858 1.00 94.50 355 GLY A N 1
ATOM 2765 C CA . GLY A 1 355 ? -1.608 -7.244 0.294 1.00 94.50 355 GLY A CA 1
ATOM 2766 C C . GLY A 1 355 ? -1.019 -8.592 -0.130 1.00 94.50 355 GLY A C 1
ATOM 2767 O O . GLY A 1 355 ? -0.520 -8.712 -1.251 1.00 94.50 355 GLY A O 1
ATOM 2768 N N . LEU A 1 356 ? -1.150 -9.631 0.707 1.00 93.94 356 LEU A N 1
ATOM 2769 C CA . LEU A 1 356 ? -0.758 -11.003 0.353 1.00 93.94 356 LEU A CA 1
ATOM 2770 C C . LEU A 1 356 ? -1.525 -11.516 -0.879 1.00 93.94 356 LEU A C 1
ATOM 2772 O O . LEU A 1 356 ? -0.917 -12.098 -1.776 1.00 93.94 356 LEU A O 1
ATOM 2776 N N . CYS A 1 357 ? -2.834 -11.251 -0.969 1.00 95.81 357 CYS A N 1
ATOM 2777 C CA . CYS A 1 357 ? -3.651 -11.626 -2.130 1.00 95.81 357 CYS A CA 1
ATOM 2778 C C . CYS A 1 357 ? -3.117 -11.010 -3.431 1.00 95.81 357 CYS A C 1
ATOM 2780 O O . CYS A 1 357 ? -3.006 -11.701 -4.443 1.00 95.81 357 CYS A O 1
ATOM 2782 N N . LEU A 1 358 ? -2.727 -9.732 -3.401 1.00 95.19 358 LEU A N 1
ATOM 2783 C CA . LEU A 1 358 ? -2.162 -9.052 -4.566 1.00 95.19 358 LEU A CA 1
ATOM 2784 C C . LEU A 1 358 ? -0.794 -9.617 -4.979 1.00 95.19 358 LEU A C 1
ATOM 2786 O O . LEU A 1 358 ? -0.492 -9.718 -6.171 1.00 95.19 358 LEU A O 1
ATOM 2790 N N . ARG A 1 359 ? 0.043 -9.997 -4.010 1.00 92.75 359 ARG A N 1
ATOM 2791 C CA . ARG A 1 359 ? 1.326 -10.654 -4.295 1.00 92.75 359 ARG A CA 1
ATOM 2792 C C . ARG A 1 359 ? 1.139 -12.061 -4.842 1.00 92.75 359 ARG A C 1
ATOM 2794 O O . ARG A 1 359 ? 1.870 -12.452 -5.748 1.00 92.75 359 ARG A O 1
ATOM 2801 N N . PHE A 1 360 ? 0.133 -12.786 -4.365 1.00 94.06 360 PHE A N 1
ATOM 2802 C CA . PHE A 1 360 ? -0.232 -14.085 -4.915 1.00 94.06 360 PHE A CA 1
ATOM 2803 C C . PHE A 1 360 ? -0.757 -13.983 -6.351 1.00 94.06 360 PHE A C 1
ATOM 2805 O O . PHE A 1 360 ? -0.363 -14.775 -7.205 1.00 94.06 360 PHE A O 1
ATOM 2812 N N . ASP A 1 361 ? -1.565 -12.964 -6.659 1.00 95.19 361 ASP A N 1
ATOM 2813 C CA . ASP A 1 361 ? -1.977 -12.657 -8.034 1.00 95.19 361 ASP A CA 1
ATOM 2814 C C . ASP A 1 361 ? -0.752 -12.438 -8.949 1.00 95.19 361 ASP A C 1
ATOM 2816 O O . ASP A 1 361 ? -0.682 -12.980 -10.058 1.00 95.19 361 ASP A O 1
ATOM 2820 N N . LEU A 1 362 ? 0.258 -11.700 -8.467 1.00 92.62 362 LEU A N 1
ATOM 2821 C CA . LEU A 1 362 ? 1.517 -11.488 -9.190 1.00 92.62 362 LEU A CA 1
ATOM 2822 C C . LEU A 1 362 ? 2.328 -12.787 -9.324 1.00 92.62 362 LEU A C 1
ATOM 2824 O O . LEU A 1 362 ? 2.872 -13.071 -10.393 1.00 92.62 362 LEU A O 1
ATOM 2828 N N . TYR A 1 363 ? 2.379 -13.600 -8.269 1.00 91.81 363 TYR A N 1
ATOM 2829 C CA . TYR A 1 363 ? 3.009 -14.916 -8.291 1.00 91.81 363 TYR A CA 1
ATOM 2830 C C . TYR A 1 363 ? 2.379 -15.812 -9.357 1.00 91.81 363 TYR A C 1
ATOM 2832 O O . TYR A 1 363 ? 3.117 -16.360 -10.175 1.00 91.81 363 TYR A O 1
ATOM 2840 N N . MET A 1 364 ? 1.045 -15.896 -9.408 1.00 92.62 364 MET A N 1
ATOM 2841 C CA . MET A 1 364 ? 0.312 -16.695 -10.393 1.00 92.62 364 MET A CA 1
ATOM 2842 C C . MET A 1 364 ? 0.510 -16.183 -11.821 1.00 92.62 364 MET A C 1
ATOM 2844 O O . MET A 1 364 ? 0.599 -16.983 -12.755 1.00 92.62 364 MET A O 1
ATOM 2848 N N . TYR A 1 365 ? 0.628 -14.865 -12.007 1.00 91.81 365 TYR A N 1
ATOM 2849 C CA . TYR A 1 365 ? 0.943 -14.278 -13.309 1.00 91.81 365 TYR A CA 1
ATOM 2850 C C . TYR A 1 365 ? 2.284 -14.778 -13.861 1.00 91.81 365 TYR A C 1
ATOM 2852 O O . TYR A 1 365 ? 2.346 -15.179 -15.025 1.00 91.81 365 TYR A O 1
ATOM 2860 N N . TYR A 1 366 ? 3.340 -14.797 -13.043 1.00 89.31 366 TYR A N 1
ATOM 2861 C CA . TYR A 1 366 ? 4.653 -15.306 -13.457 1.00 89.31 366 TYR A CA 1
ATOM 2862 C C . TYR A 1 366 ? 4.724 -16.837 -13.463 1.00 89.31 366 TYR A C 1
ATOM 2864 O O . TYR A 1 366 ? 5.359 -17.404 -14.347 1.00 89.31 366 TYR A O 1
ATOM 2872 N N . TYR A 1 367 ? 4.031 -17.510 -12.541 1.00 88.19 367 TYR A N 1
ATOM 2873 C CA . TYR A 1 367 ? 3.954 -18.971 -12.467 1.00 88.19 367 TYR A CA 1
ATOM 2874 C C . TYR A 1 367 ? 3.419 -19.566 -13.775 1.00 88.19 367 TYR A C 1
ATOM 2876 O O . TYR A 1 367 ? 4.015 -20.476 -14.340 1.00 88.19 367 TYR A O 1
ATOM 2884 N N . ARG A 1 368 ? 2.370 -18.963 -14.348 1.00 88.75 368 ARG A N 1
ATOM 2885 C CA . ARG A 1 368 ? 1.801 -19.379 -15.644 1.00 88.75 368 ARG A CA 1
ATOM 2886 C C . ARG A 1 368 ? 2.706 -19.110 -16.856 1.00 88.75 368 ARG A C 1
ATOM 2888 O O . ARG A 1 368 ? 2.418 -19.608 -17.938 1.00 88.75 368 ARG A O 1
ATOM 2895 N N . GLN A 1 369 ? 3.760 -18.306 -16.708 1.00 86.50 369 GLN A N 1
ATOM 2896 C CA . GLN A 1 369 ? 4.713 -17.983 -17.780 1.00 86.50 369 GLN A CA 1
ATOM 2897 C C . GLN A 1 369 ? 5.973 -18.857 -17.751 1.00 86.50 369 GLN A C 1
ATOM 2899 O O . GLN A 1 369 ? 6.816 -18.737 -18.643 1.00 86.50 369 GLN A O 1
ATOM 2904 N N . GLN A 1 370 ? 6.118 -19.717 -16.742 1.00 83.44 370 GLN A N 1
ATOM 2905 C CA . GLN A 1 370 ? 7.250 -20.627 -16.622 1.00 83.44 370 GLN A CA 1
ATOM 2906 C C . GLN A 1 370 ? 7.226 -21.642 -17.769 1.00 83.44 370 GLN A C 1
ATOM 2908 O O . GLN A 1 370 ? 6.183 -22.209 -18.096 1.00 83.44 370 GLN A O 1
ATOM 2913 N N . LYS A 1 371 ? 8.381 -21.856 -18.404 1.00 79.25 371 LYS A N 1
ATOM 2914 C CA . LYS A 1 371 ? 8.532 -22.818 -19.503 1.00 79.25 371 LYS A CA 1
ATOM 2915 C C . LYS A 1 371 ? 9.449 -23.948 -19.070 1.00 79.25 371 LYS A C 1
ATOM 2917 O O . LYS A 1 371 ? 10.507 -23.691 -18.504 1.00 79.25 371 LYS A O 1
ATOM 2922 N N . MET A 1 372 ? 9.067 -25.178 -19.389 1.00 72.50 372 MET A N 1
ATOM 2923 C CA . MET A 1 372 ? 9.955 -26.328 -19.251 1.00 72.50 372 MET A CA 1
ATOM 2924 C C . MET A 1 372 ? 10.929 -26.335 -20.425 1.00 72.50 372 MET A C 1
ATOM 2926 O O . MET A 1 372 ? 10.509 -26.268 -21.581 1.00 72.50 372 MET A O 1
ATOM 2930 N N . LYS A 1 373 ? 12.225 -26.383 -20.133 1.00 69.44 373 LYS A N 1
ATOM 2931 C CA . LYS A 1 373 ? 13.282 -26.547 -21.125 1.00 69.44 373 LYS A CA 1
ATOM 2932 C C . LYS A 1 373 ? 13.960 -27.888 -20.888 1.00 69.44 373 LYS A C 1
ATOM 2934 O O . LYS A 1 373 ? 14.404 -28.167 -19.781 1.00 69.44 373 LYS A O 1
ATOM 2939 N N . GLU A 1 374 ? 14.037 -28.699 -21.931 1.00 64.69 374 GLU A N 1
ATOM 2940 C CA . GLU A 1 374 ? 14.814 -29.936 -21.920 1.00 64.69 374 GLU A CA 1
ATOM 2941 C C . GLU A 1 374 ? 16.304 -29.600 -21.873 1.00 64.69 374 GLU A C 1
ATOM 2943 O O . GLU A 1 374 ? 16.793 -28.759 -22.638 1.00 64.69 374 GLU A O 1
ATOM 2948 N N . VAL A 1 375 ? 17.015 -30.225 -20.943 1.00 63.12 375 VAL A N 1
ATOM 2949 C CA . VAL A 1 375 ? 18.465 -30.137 -20.822 1.00 63.12 375 VAL A CA 1
ATOM 2950 C C . VAL A 1 375 ? 19.018 -31.549 -20.902 1.00 63.12 375 VAL A C 1
ATOM 2952 O O . VAL A 1 375 ? 18.588 -32.445 -20.179 1.00 63.12 375 VAL A O 1
ATOM 2955 N N . GLU A 1 376 ? 19.953 -31.746 -21.829 1.00 54.84 376 GLU A N 1
ATOM 2956 C CA . GLU A 1 376 ? 20.718 -32.985 -21.917 1.00 54.84 376 GLU A CA 1
ATOM 2957 C C . GLU A 1 376 ? 21.772 -32.963 -20.807 1.00 54.84 376 GLU A C 1
ATOM 2959 O O . GLU A 1 376 ? 22.667 -32.113 -20.815 1.00 54.84 376 GLU A O 1
ATOM 2964 N N . LEU A 1 377 ? 21.647 -33.868 -19.837 1.00 56.31 377 LEU A N 1
ATOM 2965 C CA . LEU A 1 377 ? 22.700 -34.102 -18.857 1.00 56.31 377 LEU A CA 1
ATOM 2966 C C . LEU A 1 377 ? 23.716 -35.071 -19.463 1.00 56.31 377 LEU A C 1
ATOM 2968 O O . LEU A 1 377 ? 23.343 -36.111 -20.008 1.00 56.31 377 LEU A O 1
ATOM 2972 N N . VAL A 1 378 ? 24.997 -34.715 -19.395 1.00 54.12 378 VAL A N 1
ATOM 2973 C CA . VAL A 1 378 ? 26.102 -35.602 -19.772 1.00 54.12 378 VAL A CA 1
ATOM 2974 C C . VAL A 1 378 ? 26.640 -36.212 -18.484 1.00 54.12 378 VAL A C 1
ATOM 2976 O O . VAL A 1 378 ? 27.165 -35.489 -17.641 1.00 54.12 378 VAL A O 1
ATOM 2979 N N . THR A 1 379 ? 26.468 -37.520 -18.313 1.00 51.12 379 THR A N 1
ATOM 2980 C CA . THR A 1 379 ? 27.074 -38.299 -17.224 1.00 51.12 379 THR A CA 1
ATOM 2981 C C . THR A 1 379 ? 28.330 -38.996 -17.743 1.00 51.12 379 THR A C 1
ATOM 2983 O O . THR A 1 379 ? 28.254 -39.690 -18.759 1.00 51.12 379 THR A O 1
ATOM 2986 N N . ASP A 1 380 ? 29.461 -38.843 -17.053 1.00 48.78 380 ASP A N 1
ATOM 2987 C CA . ASP A 1 380 ? 30.695 -39.584 -17.340 1.00 48.78 380 ASP A CA 1
ATOM 2988 C C . ASP A 1 380 ? 30.785 -40.816 -16.417 1.00 48.78 380 ASP A C 1
ATOM 2990 O O . ASP A 1 380 ? 30.950 -40.670 -15.207 1.00 48.78 380 ASP A O 1
ATOM 2994 N N . ASP A 1 381 ? 30.702 -42.034 -16.970 1.00 43.16 381 ASP A N 1
ATOM 2995 C CA . ASP A 1 381 ? 30.911 -43.281 -16.214 1.00 43.16 381 ASP A CA 1
ATOM 2996 C C . ASP A 1 381 ? 32.411 -43.508 -15.948 1.00 43.16 381 ASP A C 1
ATOM 2998 O O . ASP A 1 381 ? 33.197 -43.773 -16.861 1.00 43.16 381 ASP A O 1
ATOM 3002 N N . ALA A 1 382 ? 32.832 -43.469 -14.682 1.00 53.28 382 ALA A N 1
ATOM 3003 C CA . ALA A 1 382 ? 34.237 -43.624 -14.289 1.00 53.28 382 ALA A CA 1
ATOM 3004 C C . ALA A 1 382 ? 34.758 -45.084 -14.271 1.00 53.28 382 ALA A C 1
ATOM 3006 O O . ALA A 1 382 ? 35.886 -45.327 -13.839 1.00 53.28 382 ALA A O 1
ATOM 3007 N N . SER A 1 383 ? 33.982 -46.080 -14.716 1.00 53.19 383 SER A N 1
ATOM 3008 C CA . SER A 1 383 ? 34.310 -47.511 -14.514 1.00 53.19 383 SER A CA 1
ATOM 3009 C C . SER A 1 383 ? 34.723 -48.280 -15.772 1.00 53.19 383 SER A C 1
ATOM 3011 O O . SER A 1 383 ? 35.163 -49.425 -15.678 1.00 53.19 383 SER A O 1
ATOM 3013 N N . SER A 1 384 ? 34.630 -47.683 -16.957 1.00 46.97 384 SER A N 1
ATOM 3014 C CA . SER A 1 384 ? 35.134 -48.296 -18.186 1.00 46.97 384 SER A CA 1
ATOM 3015 C C . SER A 1 384 ? 35.675 -47.194 -19.082 1.00 46.97 384 SER A C 1
ATOM 3017 O O . SER A 1 384 ? 35.026 -46.171 -19.245 1.00 46.97 384 SER A O 1
ATOM 3019 N N . GLY A 1 385 ? 36.872 -47.350 -19.645 1.00 50.84 385 GLY A N 1
ATOM 3020 C CA . GLY A 1 385 ? 37.515 -46.344 -20.505 1.00 50.84 385 GLY A CA 1
ATOM 3021 C C . GLY A 1 385 ? 36.820 -46.104 -21.858 1.00 50.84 385 GLY A C 1
ATOM 3022 O O . GLY A 1 385 ? 37.500 -45.867 -22.853 1.00 50.84 385 GLY A O 1
ATOM 3023 N N . GLN A 1 386 ? 35.491 -46.198 -21.917 1.00 43.22 386 GLN A N 1
ATOM 3024 C CA . GLN A 1 386 ? 34.641 -45.855 -23.046 1.00 43.22 386 GLN A CA 1
ATOM 3025 C C . GLN A 1 386 ? 33.621 -44.800 -22.611 1.00 43.22 386 GLN A C 1
ATOM 3027 O O . GLN A 1 386 ? 32.836 -45.013 -21.696 1.00 43.22 386 GLN A O 1
ATOM 3032 N N . VAL A 1 387 ? 33.623 -43.668 -23.317 1.00 45.84 387 VAL A N 1
ATOM 3033 C CA . VAL A 1 387 ? 32.645 -42.584 -23.172 1.00 45.84 387 VAL A CA 1
ATOM 3034 C C . VAL A 1 387 ? 31.293 -43.084 -23.688 1.00 45.84 387 VAL A C 1
ATOM 3036 O O . VAL A 1 387 ? 31.002 -42.979 -24.879 1.00 45.84 387 VAL A O 1
ATOM 3039 N N . VAL A 1 388 ? 30.474 -43.677 -22.821 1.00 44.41 388 VAL A N 1
ATOM 3040 C CA . VAL A 1 388 ? 29.072 -43.969 -23.140 1.00 44.41 388 VAL A CA 1
ATOM 3041 C C . VAL A 1 388 ? 28.240 -42.786 -22.665 1.00 44.41 388 VAL A C 1
ATOM 3043 O O . VAL A 1 388 ? 27.928 -42.643 -21.490 1.00 44.41 388 VAL A O 1
ATOM 3046 N N . THR A 1 389 ? 27.902 -41.900 -23.600 1.00 44.56 389 THR A N 1
ATOM 3047 C CA . THR A 1 389 ? 27.019 -40.756 -23.358 1.00 44.56 389 THR A CA 1
ATOM 3048 C C . THR A 1 389 ? 25.585 -41.251 -23.139 1.00 44.56 389 THR A C 1
ATOM 3050 O O . THR A 1 389 ? 24.813 -41.371 -24.092 1.00 44.56 389 THR A O 1
ATOM 3053 N N . ASN A 1 390 ? 25.205 -41.547 -21.896 1.00 46.09 390 ASN A N 1
ATOM 3054 C CA . ASN A 1 390 ? 23.803 -41.783 -21.556 1.00 46.09 390 ASN A CA 1
ATOM 3055 C C . ASN A 1 390 ? 23.069 -40.435 -21.528 1.00 46.09 390 ASN A C 1
ATOM 3057 O O . ASN A 1 390 ? 23.159 -39.675 -20.571 1.00 46.09 390 ASN A O 1
ATOM 3061 N N . LYS A 1 391 ? 22.357 -40.115 -22.614 1.00 45.62 391 LYS A N 1
ATOM 3062 C CA . LYS A 1 391 ? 21.506 -38.922 -22.698 1.00 45.62 391 LYS A CA 1
ATOM 3063 C C . LYS A 1 391 ? 20.256 -39.122 -21.842 1.00 45.62 391 LYS A C 1
ATOM 3065 O O . LYS A 1 391 ? 19.269 -39.681 -22.318 1.00 45.62 391 LYS A O 1
ATOM 3070 N N . VAL A 1 392 ? 20.280 -38.661 -20.595 1.00 49.09 392 VAL A N 1
ATOM 3071 C CA . VAL A 1 392 ? 19.056 -38.519 -19.797 1.00 49.09 392 VAL A CA 1
ATOM 3072 C C . VAL A 1 392 ? 18.490 -37.128 -20.062 1.00 49.09 392 VAL A C 1
ATOM 3074 O O . VAL A 1 392 ? 19.119 -36.113 -19.762 1.00 49.09 392 VAL A O 1
ATOM 3077 N N . THR A 1 393 ? 17.319 -37.077 -20.692 1.00 49.31 393 THR A N 1
ATOM 3078 C CA . THR A 1 393 ? 16.576 -35.831 -20.890 1.00 49.31 393 THR A CA 1
ATOM 3079 C C . THR A 1 393 ? 15.919 -35.450 -19.568 1.00 49.31 393 THR A C 1
ATOM 3081 O O . THR A 1 393 ? 14.941 -36.076 -19.164 1.00 49.31 393 THR A O 1
ATOM 3084 N N . GLU A 1 394 ? 16.436 -34.421 -18.897 1.00 54.50 394 GLU A N 1
ATOM 3085 C CA . GLU A 1 394 ? 15.765 -33.814 -17.745 1.00 54.50 394 GLU A CA 1
ATOM 3086 C C . GLU A 1 394 ? 15.124 -32.474 -18.128 1.00 54.50 394 GLU A C 1
ATOM 3088 O O . GLU A 1 394 ? 15.581 -31.763 -19.026 1.00 54.50 394 GLU A O 1
ATOM 3093 N N . HIS A 1 395 ? 14.029 -32.116 -17.456 1.00 59.00 395 HIS A N 1
ATOM 3094 C CA . HIS A 1 395 ? 13.318 -30.859 -17.689 1.00 59.00 395 HIS A CA 1
ATOM 3095 C C . HIS A 1 395 ? 13.690 -29.830 -16.615 1.00 59.00 395 HIS A C 1
ATOM 3097 O O . HIS A 1 395 ? 13.373 -30.016 -15.442 1.00 59.00 395 HIS A O 1
ATOM 3103 N N . ILE A 1 396 ? 14.300 -28.711 -17.014 1.00 66.75 396 ILE A N 1
ATOM 3104 C CA . ILE A 1 396 ? 14.547 -27.557 -16.139 1.00 66.75 396 ILE A CA 1
ATOM 3105 C C . ILE A 1 396 ? 13.443 -26.519 -16.339 1.00 66.75 396 ILE A C 1
ATOM 3107 O O . ILE A 1 396 ? 13.095 -26.150 -17.463 1.00 66.75 396 ILE A O 1
ATOM 3111 N N . LEU A 1 397 ? 12.901 -26.012 -15.235 1.00 71.62 397 LEU A N 1
ATOM 3112 C CA . LEU A 1 397 ? 11.904 -24.951 -15.241 1.00 71.62 397 LEU A CA 1
ATOM 3113 C C . LEU A 1 397 ? 12.591 -23.589 -15.407 1.00 71.62 397 LEU A C 1
ATOM 3115 O O . LEU A 1 397 ? 13.261 -23.096 -14.506 1.00 71.62 397 LEU A O 1
ATOM 3119 N N . VAL A 1 398 ? 12.402 -22.944 -16.557 1.00 77.94 398 VAL A N 1
ATOM 3120 C CA . VAL A 1 398 ? 12.956 -21.614 -16.828 1.00 77.94 398 VAL A CA 1
ATOM 3121 C C . VAL A 1 398 ? 11.993 -20.550 -16.306 1.00 77.94 398 VAL A C 1
ATOM 3123 O O . VAL A 1 398 ? 10.922 -20.320 -16.880 1.00 77.94 398 VAL A O 1
ATOM 3126 N N . LYS A 1 399 ? 12.385 -19.883 -15.214 1.00 82.50 399 LYS A N 1
ATOM 3127 C CA . LYS A 1 399 ? 11.650 -18.740 -14.654 1.00 82.50 399 LYS A CA 1
ATOM 3128 C C . LYS A 1 399 ? 11.810 -17.493 -15.554 1.00 82.50 399 LYS A C 1
ATOM 3130 O O . LYS A 1 399 ? 12.932 -17.199 -15.978 1.00 82.50 399 LYS A O 1
ATOM 3135 N N . PRO A 1 400 ? 10.730 -16.743 -15.841 1.00 83.88 400 PRO A N 1
ATOM 3136 C CA . PRO A 1 400 ? 10.786 -15.488 -16.604 1.00 83.88 400 PRO A CA 1
ATOM 3137 C C . PRO A 1 400 ? 11.528 -14.373 -15.847 1.00 83.88 400 PRO A C 1
ATOM 3139 O O . PRO A 1 400 ? 11.540 -14.358 -14.614 1.00 83.88 400 PRO A O 1
ATOM 3142 N N . ASP A 1 401 ? 12.115 -13.418 -16.575 1.00 84.44 401 ASP A N 1
ATOM 3143 C CA . ASP A 1 401 ? 12.777 -12.253 -15.975 1.00 84.44 401 ASP A CA 1
ATOM 3144 C C . ASP A 1 401 ? 11.749 -11.352 -15.263 1.00 84.44 401 ASP A C 1
ATOM 3146 O O . ASP A 1 401 ? 10.700 -11.009 -15.818 1.00 84.44 401 ASP A O 1
ATOM 3150 N N . TYR A 1 402 ? 12.044 -10.979 -14.015 1.00 85.31 402 TYR A N 1
ATOM 3151 C CA . TYR A 1 402 ? 11.173 -10.110 -13.228 1.00 85.31 402 TYR A CA 1
ATOM 3152 C C . TYR A 1 402 ? 11.262 -8.661 -13.711 1.00 85.31 402 TYR A C 1
ATOM 3154 O O . TYR A 1 402 ? 12.348 -8.086 -13.787 1.00 85.31 402 TYR A O 1
ATOM 3162 N N . VAL A 1 403 ? 10.106 -8.045 -13.957 1.00 83.75 403 VAL A N 1
ATOM 3163 C CA . VAL A 1 403 ? 9.989 -6.602 -14.180 1.00 83.75 403 VAL A CA 1
ATOM 3164 C C . VAL A 1 403 ? 9.156 -6.001 -13.057 1.00 83.75 403 VAL A C 1
ATOM 3166 O O . VAL A 1 403 ? 8.039 -6.461 -12.808 1.00 83.75 403 VAL A O 1
ATOM 3169 N N . ASN A 1 404 ? 9.691 -4.978 -12.383 1.00 82.25 404 ASN A N 1
ATOM 3170 C CA . ASN A 1 404 ? 9.005 -4.335 -11.266 1.00 82.2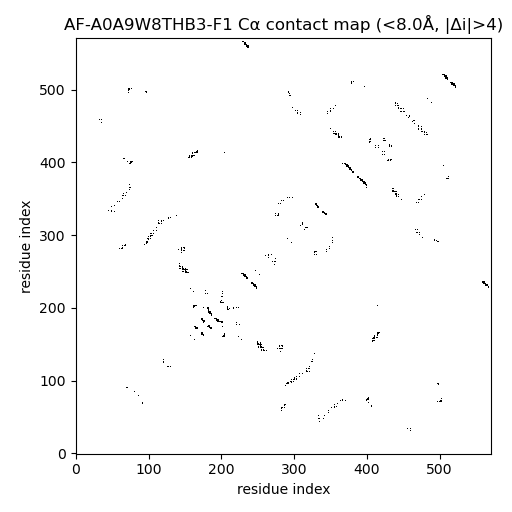5 404 ASN A CA 1
ATOM 3171 C C . ASN A 1 404 ? 7.745 -3.586 -11.766 1.00 82.25 404 ASN A C 1
ATOM 3173 O O . ASN A 1 404 ? 7.873 -2.652 -12.561 1.00 82.25 404 ASN A O 1
ATOM 3177 N N . PRO A 1 405 ? 6.530 -3.965 -11.319 1.00 79.06 405 PRO A N 1
ATOM 3178 C CA . PRO A 1 405 ? 5.293 -3.286 -11.702 1.00 79.06 405 PRO A CA 1
ATOM 3179 C C . PRO A 1 405 ? 5.071 -1.945 -10.975 1.00 79.06 405 PRO A C 1
ATOM 3181 O O . PRO A 1 405 ? 4.149 -1.206 -11.332 1.00 79.06 405 PRO A O 1
ATOM 3184 N N . GLN A 1 406 ? 5.855 -1.634 -9.940 1.00 80.12 406 GLN A N 1
ATOM 3185 C CA . GLN A 1 406 ? 5.698 -0.433 -9.118 1.00 80.12 406 GLN A CA 1
ATOM 3186 C C . GLN A 1 406 ? 6.107 0.840 -9.866 1.00 80.12 406 GLN A C 1
ATOM 3188 O O . GLN A 1 406 ? 6.973 0.830 -10.739 1.00 80.12 406 GLN A O 1
ATOM 3193 N N . GLY A 1 407 ? 5.459 1.961 -9.530 1.00 75.88 407 GLY A N 1
ATOM 3194 C CA . GLY A 1 407 ? 5.779 3.274 -10.106 1.00 75.88 407 GLY A CA 1
ATOM 3195 C C . GLY A 1 407 ? 5.333 3.493 -11.556 1.00 75.88 407 GLY A C 1
ATOM 3196 O O . GLY A 1 407 ? 5.392 4.614 -12.042 1.00 75.88 407 GLY A O 1
ATOM 3197 N N . GLN A 1 408 ? 4.800 2.474 -12.234 1.00 82.19 408 GLN A N 1
ATOM 3198 C CA . GLN A 1 408 ? 4.422 2.538 -13.656 1.00 82.19 408 GLN A CA 1
ATOM 3199 C C . GLN A 1 408 ? 3.109 3.300 -13.926 1.00 82.19 408 GLN A C 1
ATOM 3201 O O . GLN A 1 408 ? 2.571 3.248 -15.028 1.00 82.19 408 GLN A O 1
ATOM 3206 N N . TRP A 1 409 ? 2.537 3.982 -12.932 1.00 81.12 409 TRP A N 1
ATOM 3207 C CA . TRP A 1 409 ? 1.222 4.622 -13.044 1.00 81.12 409 TRP A CA 1
ATOM 3208 C C . TRP A 1 409 ? 1.190 5.736 -14.092 1.00 81.12 409 TRP A C 1
ATOM 3210 O O . TRP A 1 409 ? 0.273 5.766 -14.913 1.00 81.12 409 TRP A O 1
ATOM 3220 N N . GLY A 1 410 ? 2.211 6.596 -14.109 1.00 83.75 410 GLY A N 1
ATOM 3221 C CA . GLY A 1 410 ? 2.348 7.636 -15.128 1.00 83.75 410 GLY A CA 1
ATOM 3222 C C . GLY A 1 410 ? 2.545 7.047 -16.524 1.00 83.75 410 GLY A C 1
ATOM 3223 O O . GLY A 1 410 ? 1.830 7.410 -17.455 1.00 83.75 410 GLY A O 1
ATOM 3224 N N . ASP A 1 411 ? 3.420 6.049 -16.652 1.00 84.06 411 ASP A N 1
ATOM 3225 C CA . ASP A 1 411 ? 3.674 5.351 -17.918 1.00 84.06 411 ASP A CA 1
ATOM 3226 C C . ASP A 1 411 ? 2.438 4.614 -18.443 1.00 84.06 411 ASP A C 1
ATOM 3228 O O . ASP A 1 411 ? 2.195 4.575 -19.646 1.00 84.06 411 ASP A O 1
ATOM 3232 N N . ARG A 1 412 ? 1.589 4.079 -17.559 1.00 83.25 412 ARG A N 1
ATOM 3233 C CA . ARG A 1 412 ? 0.278 3.536 -17.941 1.00 83.25 412 ARG A CA 1
ATOM 3234 C C . ARG A 1 412 ? -0.657 4.631 -18.426 1.00 83.25 412 ARG A C 1
ATOM 3236 O O . ARG A 1 412 ? -1.292 4.450 -19.462 1.00 83.25 412 ARG A O 1
ATOM 3243 N N . PHE A 1 413 ? -0.762 5.733 -17.689 1.00 85.88 413 PHE A N 1
ATOM 3244 C CA . PHE A 1 413 ? -1.657 6.837 -18.028 1.00 85.88 413 PHE A CA 1
ATOM 3245 C C . PHE A 1 413 ? -1.320 7.435 -19.399 1.00 85.88 413 PHE A C 1
ATOM 3247 O O . PHE A 1 413 ? -2.206 7.611 -20.232 1.00 85.88 413 PHE A O 1
ATOM 3254 N N . TRP A 1 414 ? -0.036 7.677 -19.664 1.00 83.94 414 TRP A N 1
ATOM 3255 C CA . TRP A 1 414 ? 0.432 8.249 -20.927 1.00 83.94 414 TRP A CA 1
ATOM 3256 C C . TRP A 1 414 ? 0.622 7.214 -22.042 1.00 83.94 414 TRP A C 1
ATOM 3258 O O . TRP A 1 414 ? 0.516 7.548 -23.226 1.00 83.94 414 TRP A O 1
ATOM 3268 N N . GLY A 1 415 ? 0.914 5.965 -21.683 1.00 76.06 415 GLY A N 1
ATOM 3269 C CA . GLY A 1 415 ? 1.180 4.865 -22.605 1.00 76.06 415 GLY A CA 1
ATOM 3270 C C . GLY A 1 415 ? -0.064 4.098 -23.057 1.00 76.06 415 GLY A C 1
ATOM 3271 O O . GLY A 1 415 ? 0.004 3.372 -24.041 1.00 76.06 415 GLY A O 1
ATOM 3272 N N . THR A 1 416 ? -1.221 4.233 -22.403 1.00 72.88 416 THR A N 1
ATOM 3273 C CA . THR A 1 416 ? -2.447 3.537 -22.834 1.00 72.88 416 THR A CA 1
ATOM 3274 C C . THR A 1 416 ? -3.426 4.451 -23.548 1.00 72.88 416 THR A C 1
ATOM 3276 O O . THR A 1 416 ? -3.745 5.546 -23.098 1.00 72.88 416 THR A O 1
ATOM 3279 N N . LYS A 1 417 ? -3.972 3.977 -24.675 1.00 71.38 417 LYS A N 1
ATOM 3280 C CA . LYS A 1 417 ? -5.203 4.565 -25.217 1.00 71.38 417 LYS A CA 1
ATOM 3281 C C . LYS A 1 417 ? -6.343 4.257 -24.247 1.00 71.38 417 LYS A C 1
ATOM 3283 O O . LYS A 1 417 ? -6.425 3.130 -23.765 1.00 71.38 417 LYS A O 1
ATOM 3288 N N . LEU A 1 418 ? -7.268 5.202 -24.064 1.00 63.72 418 LEU A N 1
ATOM 3289 C CA . LEU A 1 418 ? -8.445 5.052 -23.193 1.00 63.72 418 LEU A CA 1
ATOM 3290 C C . LEU A 1 418 ? -9.263 3.772 -23.487 1.00 63.72 418 LEU A C 1
ATOM 3292 O O . LEU A 1 418 ? -9.868 3.195 -22.590 1.00 63.72 418 LEU A O 1
ATOM 3296 N N . THR A 1 419 ? -9.231 3.284 -24.733 1.00 60.09 419 THR A N 1
ATOM 3297 C CA . THR A 1 419 ? -9.897 2.047 -25.176 1.00 60.09 419 THR A CA 1
ATOM 3298 C C . THR A 1 419 ? -9.154 0.751 -24.819 1.00 60.09 419 THR A C 1
ATOM 3300 O O . THR A 1 419 ? -9.739 -0.322 -24.915 1.00 60.09 419 THR A O 1
ATOM 3303 N N . LYS A 1 420 ? -7.881 0.820 -24.401 1.00 63.31 420 LYS A N 1
ATOM 3304 C CA . LYS A 1 420 ? -7.025 -0.321 -24.007 1.00 63.31 420 LYS A CA 1
ATOM 3305 C C . LYS A 1 420 ? -6.511 -0.226 -22.561 1.00 63.31 420 LYS A C 1
ATOM 3307 O O . LYS A 1 420 ? -5.566 -0.918 -22.193 1.00 63.31 420 LYS A O 1
ATOM 3312 N N . THR A 1 421 ? -7.142 0.592 -21.720 1.00 58.06 421 THR A N 1
ATOM 3313 C CA . THR A 1 421 ? -6.746 0.844 -20.317 1.00 58.06 421 THR A CA 1
ATOM 3314 C C . THR A 1 421 ? -6.582 -0.436 -19.481 1.00 58.06 421 THR A C 1
ATOM 3316 O O . THR A 1 421 ? -5.734 -0.500 -18.589 1.00 58.06 421 THR A O 1
ATOM 3319 N N . PHE A 1 422 ? -7.353 -1.482 -19.797 1.00 53.38 422 PHE A N 1
ATOM 3320 C CA . PHE A 1 422 ? -7.341 -2.764 -19.087 1.00 53.38 422 PHE A CA 1
ATOM 3321 C C . PHE A 1 422 ? -6.342 -3.795 -19.648 1.00 53.38 422 PHE A C 1
ATOM 3323 O O . PHE A 1 422 ? -6.164 -4.852 -19.049 1.00 53.38 422 PHE A O 1
ATOM 3330 N N . SER A 1 423 ? -5.672 -3.518 -20.774 1.00 56.41 423 SER A N 1
ATOM 3331 C CA . SER A 1 423 ? -4.656 -4.406 -21.371 1.00 56.41 423 SER A CA 1
ATOM 3332 C C . SER A 1 423 ? -3.591 -3.601 -22.141 1.00 56.41 423 SER A C 1
ATOM 3334 O O . SER A 1 423 ? -3.613 -3.548 -23.373 1.00 56.41 423 SER A O 1
ATOM 3336 N N . PRO A 1 424 ? -2.678 -2.910 -21.429 1.00 63.03 424 PRO A N 1
ATOM 3337 C CA . PRO A 1 424 ? -1.512 -2.270 -22.034 1.00 63.03 424 PRO A CA 1
ATOM 3338 C C . PRO A 1 424 ? -0.508 -3.286 -22.593 1.00 63.03 424 PRO A C 1
ATOM 3340 O O . PRO A 1 424 ? 0.004 -4.112 -21.843 1.00 63.03 424 PRO A O 1
ATOM 3343 N N . ASP A 1 425 ? -0.118 -3.123 -23.859 1.00 62.81 425 ASP A N 1
ATOM 3344 C CA . ASP A 1 425 ? 0.946 -3.914 -24.509 1.00 62.81 425 ASP A CA 1
ATOM 3345 C C . ASP A 1 425 ? 2.154 -3.059 -24.949 1.00 62.81 425 ASP A C 1
ATOM 3347 O O . ASP A 1 425 ? 2.902 -3.440 -25.842 1.00 62.81 425 ASP A O 1
ATOM 3351 N N . VAL A 1 426 ? 2.345 -1.876 -24.354 1.00 67.38 426 VAL A N 1
ATOM 3352 C CA . VAL A 1 426 ? 3.323 -0.886 -24.850 1.00 67.38 426 VAL A CA 1
ATOM 3353 C C . VAL A 1 426 ? 4.770 -1.220 -24.487 1.00 67.38 426 VAL A C 1
ATOM 3355 O O . VAL A 1 426 ? 5.630 -1.260 -25.358 1.00 67.38 426 VAL A O 1
ATOM 3358 N N . THR A 1 427 ? 5.033 -1.495 -23.212 1.00 73.31 427 THR A N 1
ATOM 3359 C CA . THR A 1 427 ? 6.371 -1.829 -22.700 1.00 73.31 427 THR A CA 1
ATOM 3360 C C . THR A 1 427 ? 6.247 -3.062 -21.808 1.00 73.31 427 THR A C 1
ATOM 3362 O O . THR A 1 427 ? 5.229 -3.179 -21.114 1.00 73.31 427 THR A O 1
ATOM 3365 N N . PRO A 1 428 ? 7.262 -3.948 -21.733 1.00 74.62 428 PRO A N 1
ATOM 3366 C CA . PRO A 1 428 ? 7.251 -5.076 -20.800 1.00 74.62 428 PRO A CA 1
ATOM 3367 C C . PRO A 1 428 ? 6.910 -4.680 -19.354 1.00 74.62 428 PRO A C 1
ATOM 3369 O O . PRO A 1 428 ? 6.144 -5.381 -18.700 1.00 74.62 428 PRO A O 1
ATOM 3372 N N . ALA A 1 429 ? 7.378 -3.515 -18.884 1.00 74.75 429 ALA A N 1
ATOM 3373 C CA . ALA A 1 429 ? 7.061 -2.978 -17.555 1.00 74.75 429 ALA A CA 1
ATOM 3374 C C . ALA A 1 429 ? 5.585 -2.586 -17.381 1.00 74.75 429 ALA A C 1
ATOM 3376 O O . ALA A 1 429 ? 4.939 -2.967 -16.403 1.00 74.75 429 ALA A O 1
ATOM 3377 N N . VAL A 1 430 ? 5.010 -1.886 -18.361 1.00 78.44 430 VAL A N 1
ATOM 3378 C CA . VAL A 1 430 ? 3.596 -1.483 -18.338 1.00 78.44 430 VAL A CA 1
ATOM 3379 C C . VAL A 1 430 ? 2.695 -2.720 -18.430 1.00 78.44 430 VAL A C 1
ATOM 3381 O O . VAL A 1 430 ? 1.713 -2.820 -17.693 1.00 78.44 430 VAL A O 1
ATOM 3384 N N . LYS A 1 431 ? 3.067 -3.710 -19.247 1.00 81.88 431 LYS A N 1
ATOM 3385 C CA . LYS A 1 431 ? 2.371 -5.000 -19.322 1.00 81.88 431 LYS A CA 1
ATOM 3386 C C . LYS A 1 431 ? 2.439 -5.758 -17.994 1.00 81.88 431 LYS A C 1
ATOM 3388 O O . LYS A 1 431 ? 1.407 -6.192 -17.488 1.00 81.88 431 LYS A O 1
ATOM 3393 N N . ALA A 1 432 ? 3.626 -5.843 -17.387 1.00 80.00 432 ALA A N 1
ATOM 3394 C CA . ALA A 1 432 ? 3.818 -6.465 -16.079 1.00 80.00 432 ALA A CA 1
ATOM 3395 C C . ALA A 1 432 ? 2.991 -5.779 -14.979 1.00 80.00 432 ALA A C 1
ATOM 3397 O O . ALA A 1 432 ? 2.494 -6.457 -14.089 1.00 80.00 432 ALA A O 1
ATOM 3398 N N . SER A 1 433 ? 2.763 -4.462 -15.058 1.00 80.75 433 SER A N 1
ATOM 3399 C CA . SER A 1 433 ? 1.911 -3.728 -14.105 1.00 80.75 433 SER A CA 1
ATOM 3400 C C . SER A 1 433 ? 0.402 -4.021 -14.236 1.00 80.75 433 SER A C 1
ATOM 3402 O O . SER A 1 433 ? -0.370 -3.863 -13.278 1.00 80.75 433 SER A O 1
ATOM 3404 N N . ALA A 1 434 ? -0.037 -4.491 -15.406 1.00 82.75 434 ALA A N 1
ATOM 3405 C CA . ALA A 1 434 ? -1.433 -4.785 -15.722 1.00 82.75 434 ALA A CA 1
ATOM 3406 C C . ALA A 1 434 ? -1.794 -6.273 -15.598 1.00 82.75 434 ALA A C 1
ATOM 3408 O O . ALA A 1 434 ? -2.763 -6.731 -16.200 1.00 82.75 434 ALA A O 1
ATOM 3409 N N . PHE A 1 435 ? -1.050 -7.020 -14.782 1.00 88.94 435 PHE A N 1
ATOM 3410 C CA . PHE A 1 435 ? -1.378 -8.405 -14.455 1.00 88.94 435 PHE A CA 1
ATOM 3411 C C . PHE A 1 435 ? -2.805 -8.547 -13.874 1.00 88.94 435 PHE A C 1
ATOM 3413 O O . PHE A 1 435 ? -3.302 -7.599 -13.239 1.00 88.94 435 PHE A O 1
ATOM 3420 N N . PRO A 1 436 ? -3.468 -9.703 -14.091 1.00 90.56 436 PRO A N 1
ATOM 3421 C CA . PRO A 1 436 ? -4.800 -9.988 -13.559 1.00 90.56 436 PRO A CA 1
ATOM 3422 C C . PRO A 1 436 ? -4.767 -10.120 -12.033 1.00 90.56 436 PRO A C 1
ATOM 3424 O O . PRO A 1 436 ? -3.837 -10.708 -11.492 1.00 90.56 436 PRO A O 1
ATOM 3427 N N . LYS A 1 437 ? -5.790 -9.583 -11.355 1.00 94.19 437 LYS A N 1
ATOM 3428 C CA . LYS A 1 437 ? -5.839 -9.441 -9.886 1.00 94.19 437 LYS A CA 1
ATOM 3429 C C . LYS A 1 437 ? -7.111 -10.020 -9.233 1.00 94.19 437 LYS A C 1
ATOM 3431 O O . LYS A 1 437 ? -7.814 -9.293 -8.526 1.00 94.19 437 LYS A O 1
ATOM 3436 N N . PRO A 1 438 ? -7.518 -11.265 -9.552 1.00 95.12 438 PRO A N 1
ATOM 3437 C CA . PRO A 1 438 ? -8.774 -11.824 -9.057 1.00 95.12 438 PRO A CA 1
ATOM 3438 C C . PRO A 1 438 ? -8.854 -11.885 -7.525 1.00 95.12 438 PRO A C 1
ATOM 3440 O O . PRO A 1 438 ? -9.896 -11.523 -6.980 1.00 95.12 438 PRO A O 1
ATOM 3443 N N . TYR A 1 439 ? -7.789 -12.294 -6.827 1.00 96.44 439 TYR A N 1
ATOM 3444 C CA . TYR A 1 439 ? -7.820 -12.435 -5.365 1.00 96.44 439 TYR A CA 1
ATOM 3445 C C . TYR A 1 439 ? -7.828 -11.081 -4.660 1.00 96.44 439 TYR A C 1
ATOM 3447 O O . TYR A 1 439 ? -8.559 -10.880 -3.687 1.00 96.44 439 TYR A O 1
ATOM 3455 N N . PHE A 1 440 ? -7.061 -10.122 -5.172 1.00 96.44 440 PHE A N 1
ATOM 3456 C CA . PHE A 1 440 ? -7.061 -8.761 -4.653 1.00 96.44 440 PHE A CA 1
ATOM 3457 C C . PHE A 1 440 ? -8.431 -8.087 -4.805 1.00 96.44 440 PHE A C 1
ATOM 3459 O O . PHE A 1 440 ? -8.952 -7.537 -3.840 1.00 96.44 440 PHE A O 1
ATOM 3466 N N . TYR A 1 441 ? -9.075 -8.170 -5.975 1.00 95.81 441 TYR A N 1
ATOM 3467 C CA . TYR A 1 441 ? -10.408 -7.578 -6.132 1.00 95.81 441 TYR A CA 1
ATOM 3468 C C . TYR A 1 441 ? -11.479 -8.308 -5.314 1.00 95.81 441 TYR A C 1
ATOM 3470 O O . TYR A 1 441 ? -12.327 -7.646 -4.720 1.00 95.81 441 TYR A O 1
ATOM 3478 N N . ALA A 1 442 ? -11.426 -9.642 -5.220 1.00 96.50 442 ALA A N 1
ATOM 3479 C CA . ALA A 1 442 ? -12.345 -10.403 -4.374 1.00 96.50 442 ALA A CA 1
ATOM 3480 C C . ALA A 1 442 ? -12.233 -9.996 -2.894 1.00 96.50 442 ALA A C 1
ATOM 3482 O O . ALA A 1 442 ? -13.245 -9.739 -2.246 1.00 96.50 442 ALA A O 1
ATOM 3483 N N . SER A 1 443 ? -11.009 -9.869 -2.377 1.00 96.75 443 SER A N 1
ATOM 3484 C CA . SER A 1 443 ? -10.757 -9.464 -0.988 1.00 96.75 443 SER A CA 1
ATOM 3485 C C . SER A 1 443 ? -11.126 -8.000 -0.709 1.00 96.75 443 SER A C 1
ATOM 3487 O O . SER A 1 443 ? -11.711 -7.715 0.334 1.00 96.75 443 SER A O 1
ATOM 3489 N N . MET A 1 444 ? -10.902 -7.085 -1.661 1.00 97.00 444 MET A N 1
ATOM 3490 C CA . MET A 1 444 ? -11.371 -5.692 -1.583 1.00 97.00 444 MET A CA 1
ATOM 3491 C C . MET A 1 444 ? -12.903 -5.587 -1.548 1.00 97.00 444 MET A C 1
ATOM 3493 O O . MET A 1 444 ? -13.451 -4.800 -0.777 1.00 97.00 444 MET A O 1
ATOM 3497 N N . ILE A 1 445 ? -13.605 -6.396 -2.350 1.00 95.69 445 ILE A N 1
ATOM 3498 C CA . ILE A 1 445 ? -15.073 -6.482 -2.308 1.00 95.69 445 ILE A CA 1
ATOM 3499 C C . ILE A 1 445 ? -15.530 -7.062 -0.966 1.00 95.69 445 ILE A C 1
ATOM 3501 O O . ILE A 1 445 ? -16.457 -6.527 -0.366 1.00 95.69 445 ILE A O 1
ATOM 3505 N N . GLY A 1 446 ? -14.860 -8.104 -0.461 1.00 96.19 446 GLY A N 1
ATOM 3506 C CA . GLY A 1 446 ? -15.135 -8.666 0.864 1.00 96.19 446 GLY A CA 1
ATOM 3507 C C . GLY A 1 446 ? -14.996 -7.635 1.983 1.00 96.19 446 GLY A C 1
ATOM 3508 O O . GLY A 1 446 ? -15.878 -7.536 2.832 1.00 96.19 446 GLY A O 1
ATOM 3509 N N . TYR A 1 447 ? -13.941 -6.814 1.942 1.00 95.81 447 TYR A N 1
ATOM 3510 C CA . TYR A 1 447 ? -13.734 -5.716 2.891 1.00 95.81 447 TYR A CA 1
ATOM 3511 C C . TYR A 1 447 ? -14.850 -4.670 2.800 1.00 95.81 447 TYR A C 1
ATOM 3513 O O . TYR A 1 447 ? -15.424 -4.291 3.817 1.00 95.81 447 TYR A O 1
ATOM 3521 N N . LEU A 1 448 ? -15.203 -4.237 1.583 1.00 95.00 448 LEU A N 1
ATOM 3522 C CA . LEU A 1 448 ? -16.293 -3.285 1.357 1.00 95.00 448 LEU A CA 1
ATOM 3523 C C . LEU A 1 448 ? -17.627 -3.816 1.903 1.00 95.00 448 LEU A C 1
ATOM 3525 O O . LEU A 1 448 ? -18.317 -3.102 2.625 1.00 95.00 448 LEU A O 1
ATOM 3529 N N . LEU A 1 449 ? -17.984 -5.065 1.591 1.00 94.38 449 LEU A N 1
ATOM 3530 C CA . LEU A 1 449 ? -19.220 -5.686 2.076 1.00 94.38 449 LEU A CA 1
ATOM 3531 C C . LEU A 1 449 ? -19.233 -5.815 3.602 1.00 94.38 449 LEU A C 1
ATOM 3533 O O . LEU A 1 449 ? -20.264 -5.574 4.228 1.00 94.38 449 LEU A O 1
ATOM 3537 N N . ALA A 1 450 ? -18.095 -6.146 4.210 1.00 93.75 450 ALA A N 1
ATOM 3538 C CA . ALA A 1 450 ? -17.966 -6.206 5.658 1.00 93.75 450 ALA A CA 1
ATOM 3539 C C . ALA A 1 450 ? -18.111 -4.821 6.314 1.00 93.75 450 ALA A C 1
ATOM 3541 O O . ALA A 1 450 ? -18.860 -4.710 7.276 1.00 93.75 450 ALA A O 1
ATOM 3542 N N . MET A 1 451 ? -17.510 -3.762 5.758 1.00 89.50 451 MET A N 1
ATOM 3543 C CA . MET A 1 451 ? -17.700 -2.378 6.234 1.00 89.50 451 MET A CA 1
ATOM 3544 C C . MET A 1 451 ? -19.140 -1.871 6.059 1.00 89.50 451 MET A C 1
ATOM 3546 O O . MET A 1 451 ? -19.651 -1.107 6.869 1.00 89.50 451 MET A O 1
ATOM 3550 N N . VAL A 1 452 ? -19.837 -2.288 5.001 1.00 89.69 452 VAL A N 1
ATOM 3551 C CA . VAL A 1 452 ? -21.271 -1.985 4.865 1.00 89.69 452 VAL A CA 1
ATOM 3552 C C . VAL A 1 452 ? -22.071 -2.748 5.921 1.00 89.69 452 VAL A C 1
ATOM 3554 O O . VAL A 1 452 ? -23.007 -2.206 6.505 1.00 89.69 452 VAL A O 1
ATOM 3557 N N . THR A 1 453 ? -21.691 -3.993 6.204 1.00 88.62 453 THR A N 1
ATOM 3558 C CA . THR A 1 453 ? -22.354 -4.815 7.222 1.00 88.62 453 THR A CA 1
ATOM 3559 C C . THR A 1 453 ? -22.149 -4.241 8.625 1.00 88.62 453 THR A C 1
ATOM 3561 O O . THR A 1 453 ? -23.119 -4.171 9.373 1.00 88.62 453 THR A O 1
ATOM 3564 N N . THR A 1 454 ? -20.948 -3.765 8.977 1.00 86.56 454 THR A N 1
ATOM 3565 C CA . THR A 1 454 ? -20.693 -3.110 10.277 1.00 86.56 454 THR A CA 1
ATOM 3566 C C . THR A 1 454 ? -21.607 -1.903 10.469 1.00 86.56 454 THR A C 1
ATOM 3568 O O . THR A 1 454 ? -22.205 -1.750 11.531 1.00 86.56 454 THR A O 1
ATOM 3571 N N . LEU A 1 455 ? -21.783 -1.095 9.421 1.00 83.25 455 LEU A N 1
ATOM 3572 C CA . LEU A 1 455 ? -22.673 0.060 9.432 1.00 83.25 455 LEU A CA 1
ATOM 3573 C C . LEU A 1 455 ? -24.142 -0.338 9.625 1.00 83.25 455 LEU A C 1
ATOM 3575 O O . LEU A 1 455 ? -24.840 0.237 10.459 1.00 83.25 455 LEU A O 1
ATOM 3579 N N . VAL A 1 456 ? -24.620 -1.331 8.873 1.00 84.44 456 VAL A N 1
ATOM 3580 C CA . VAL A 1 456 ? -26.000 -1.822 9.009 1.00 84.44 456 VAL A CA 1
ATOM 3581 C C . VAL A 1 456 ? -26.243 -2.357 10.420 1.00 84.44 456 VAL A C 1
ATOM 3583 O O . VAL A 1 456 ? -27.262 -2.035 11.027 1.00 84.44 456 VAL A O 1
ATOM 3586 N N . MET A 1 457 ? -25.302 -3.123 10.971 1.00 83.94 457 MET A N 1
ATOM 3587 C CA . MET A 1 457 ? -25.437 -3.696 12.310 1.00 83.94 457 MET A CA 1
ATOM 3588 C C . MET A 1 457 ? -25.382 -2.628 13.404 1.00 83.94 457 MET A C 1
ATOM 3590 O O . MET A 1 457 ? -26.174 -2.693 14.342 1.00 83.94 457 MET A O 1
ATOM 3594 N N . LEU A 1 458 ? -24.546 -1.596 13.249 1.00 80.94 458 LEU A N 1
ATOM 3595 C CA . LEU A 1 458 ? -24.536 -0.434 14.139 1.00 80.94 458 LEU A CA 1
ATOM 3596 C C . LEU A 1 458 ? -25.910 0.257 14.178 1.00 80.94 458 LEU A C 1
ATOM 3598 O O . LEU A 1 458 ? -26.397 0.599 15.253 1.00 80.94 458 LEU A O 1
ATOM 3602 N N . LEU A 1 459 ? -26.557 0.425 13.020 1.00 78.56 459 LEU A N 1
ATOM 3603 C CA . LEU A 1 459 ? -27.872 1.069 12.918 1.00 78.56 459 LEU A CA 1
ATOM 3604 C C . LEU A 1 459 ? -29.030 0.194 13.411 1.00 78.56 459 LEU A C 1
ATOM 3606 O O . LEU A 1 459 ? -30.027 0.722 13.898 1.00 78.56 459 LEU A O 1
ATOM 3610 N N . VAL A 1 460 ? -28.933 -1.127 13.283 1.00 80.06 460 VAL A N 1
ATOM 3611 C CA . VAL A 1 460 ? -29.975 -2.045 13.765 1.00 80.06 460 VAL A CA 1
ATOM 3612 C C . VAL A 1 460 ? -29.886 -2.223 15.280 1.00 80.06 460 VAL A C 1
ATOM 3614 O O . VAL A 1 460 ? -30.894 -2.113 15.973 1.00 80.06 460 VAL A O 1
ATOM 3617 N N . PHE A 1 461 ? -28.685 -2.478 15.801 1.00 78.38 461 PHE A N 1
ATOM 3618 C CA . PHE A 1 461 ? -28.487 -2.816 17.211 1.00 78.38 461 PHE A CA 1
ATOM 3619 C C . PHE A 1 461 ? -28.254 -1.606 18.115 1.00 78.38 461 PHE A C 1
ATOM 3621 O O . PHE A 1 461 ? -28.315 -1.766 19.331 1.00 78.38 461 PHE A O 1
ATOM 3628 N N . GLN A 1 462 ? -27.978 -0.423 17.553 1.00 74.44 462 GLN A N 1
ATOM 3629 C CA . GLN A 1 462 ? -27.706 0.812 18.308 1.00 74.44 462 GLN A CA 1
ATOM 3630 C C . GLN A 1 462 ? -26.592 0.653 19.358 1.00 74.44 462 GLN A C 1
ATOM 3632 O O . GLN A 1 462 ? -26.535 1.360 20.361 1.00 74.44 462 GLN A O 1
ATOM 3637 N N . HIS A 1 463 ? -25.679 -0.285 19.110 1.00 68.69 463 HIS A N 1
ATOM 3638 C CA . HIS A 1 463 ? -24.536 -0.581 19.955 1.00 68.69 463 HIS A CA 1
ATOM 3639 C C . HIS A 1 463 ? -23.294 -0.741 19.086 1.00 68.69 463 HIS A C 1
ATOM 3641 O O . HIS A 1 463 ? -23.324 -1.421 18.058 1.00 68.69 463 HIS A O 1
ATOM 3647 N N . ALA A 1 464 ? -22.191 -0.127 19.517 1.00 68.38 464 ALA A N 1
ATOM 3648 C CA . ALA A 1 464 ? -20.901 -0.298 18.872 1.00 68.38 464 ALA A CA 1
ATOM 3649 C C . ALA A 1 464 ? -20.438 -1.753 19.020 1.00 68.38 464 ALA A C 1
ATOM 3651 O O . ALA A 1 464 ? -20.433 -2.314 20.117 1.00 68.38 464 ALA A O 1
ATOM 3652 N N . GLN A 1 465 ? -20.056 -2.355 17.900 1.00 78.81 465 GLN A N 1
ATOM 3653 C CA . GLN A 1 465 ? -19.556 -3.722 17.831 1.00 78.81 465 GLN A CA 1
ATOM 3654 C C . GLN A 1 465 ? -18.119 -3.724 17.298 1.00 78.81 465 GLN A C 1
ATOM 3656 O O . GLN A 1 465 ? -17.750 -2.810 16.556 1.00 78.81 465 GLN A O 1
ATOM 3661 N N . PRO A 1 466 ? -17.311 -4.739 17.648 1.00 81.94 466 PRO A N 1
ATOM 3662 C CA . PRO A 1 466 ? -15.952 -4.850 17.137 1.00 81.94 466 PRO A CA 1
ATOM 3663 C C . PRO A 1 466 ? -15.944 -4.956 15.605 1.00 81.94 466 PRO A C 1
ATOM 3665 O O . PRO A 1 466 ? -16.660 -5.780 15.036 1.00 81.94 466 PRO A O 1
ATOM 3668 N N . ALA A 1 467 ? -15.146 -4.140 14.913 1.00 82.31 467 ALA A N 1
ATOM 3669 C CA . ALA A 1 467 ? -15.145 -4.109 13.447 1.00 82.31 467 ALA A CA 1
ATOM 3670 C C . ALA A 1 467 ? -14.561 -5.398 12.838 1.00 82.31 467 ALA A C 1
ATOM 3672 O O . ALA A 1 467 ? -15.070 -5.905 11.828 1.00 82.31 467 ALA A O 1
ATOM 3673 N N . LEU A 1 468 ? -13.544 -5.987 13.483 1.00 85.94 468 LEU A N 1
ATOM 3674 C CA . LEU A 1 468 ? -12.925 -7.239 13.036 1.00 85.94 468 LEU A CA 1
ATOM 3675 C C . LEU A 1 468 ? -13.908 -8.417 13.027 1.00 85.94 468 LEU A C 1
ATOM 3677 O O . LEU A 1 468 ? -13.716 -9.342 12.234 1.00 85.94 468 LEU A O 1
ATOM 3681 N N . LEU A 1 469 ? -14.988 -8.346 13.821 1.00 89.19 469 LEU A N 1
ATOM 3682 C CA . LEU A 1 469 ? -16.090 -9.318 13.835 1.00 89.19 469 LEU A CA 1
ATOM 3683 C C . LEU A 1 469 ? -16.654 -9.570 12.430 1.00 89.19 469 LEU A C 1
ATOM 3685 O O . LEU A 1 469 ? -17.026 -10.694 12.105 1.00 89.19 469 LEU A O 1
ATOM 3689 N N . TYR A 1 470 ? -16.692 -8.531 11.595 1.00 91.75 470 TYR A N 1
ATOM 3690 C CA . TYR A 1 470 ? -17.240 -8.583 10.242 1.00 91.75 470 TYR A CA 1
ATOM 3691 C C . TYR A 1 470 ? -16.142 -8.647 9.178 1.00 91.75 470 TYR A C 1
ATOM 3693 O O . TYR A 1 470 ? -16.261 -9.392 8.202 1.00 91.75 470 TYR A O 1
ATOM 3701 N N . LEU A 1 471 ? -15.055 -7.892 9.370 1.00 92.75 471 LEU A N 1
ATOM 3702 C CA . LEU A 1 471 ? -13.966 -7.781 8.395 1.00 92.75 471 LEU A CA 1
ATOM 3703 C C . LEU A 1 471 ? -13.228 -9.106 8.191 1.00 92.75 471 LEU A C 1
ATOM 3705 O O . LEU A 1 471 ? -12.982 -9.500 7.051 1.00 92.75 471 LEU A O 1
ATOM 3709 N N . VAL A 1 472 ? -12.905 -9.820 9.273 1.00 93.38 472 VAL A N 1
ATOM 3710 C CA . VAL A 1 472 ? -12.150 -11.079 9.203 1.00 93.38 472 VAL A CA 1
ATOM 3711 C C . VAL A 1 472 ? -12.908 -12.162 8.432 1.00 93.38 472 VAL A C 1
ATOM 3713 O O . VAL A 1 472 ? -12.378 -12.633 7.420 1.00 93.38 472 VAL A O 1
ATOM 3716 N N . PRO A 1 473 ? -14.139 -12.555 8.821 1.00 92.69 473 PRO A N 1
ATOM 3717 C CA . PRO A 1 473 ? -14.871 -13.561 8.064 1.00 92.69 473 PRO A CA 1
ATOM 3718 C C . PRO A 1 473 ? -15.197 -13.082 6.646 1.00 92.69 473 PRO A C 1
ATOM 3720 O O . PRO A 1 473 ? -15.133 -13.895 5.727 1.00 92.69 473 PRO A O 1
ATOM 3723 N N . GLY A 1 474 ? -15.477 -11.792 6.429 1.00 93.62 474 GLY A N 1
ATOM 3724 C CA . GLY A 1 474 ? -15.757 -11.253 5.096 1.00 93.62 474 GLY A CA 1
ATOM 3725 C C . GLY A 1 474 ? -14.579 -11.392 4.128 1.00 93.62 474 GLY A C 1
ATOM 3726 O O . GLY A 1 474 ? -14.740 -11.909 3.022 1.00 93.62 474 GLY A O 1
ATOM 3727 N N . VAL A 1 475 ? -13.381 -10.978 4.548 1.00 96.00 475 VAL A N 1
ATOM 3728 C CA . VAL A 1 475 ? -12.180 -10.972 3.697 1.00 96.00 475 VAL A CA 1
ATOM 3729 C C . VAL A 1 475 ? -11.564 -12.366 3.556 1.00 96.00 475 VAL A C 1
ATOM 3731 O O . VAL A 1 475 ? -11.181 -12.759 2.456 1.00 96.00 475 VAL A O 1
ATOM 3734 N N . VAL A 1 476 ? -11.472 -13.146 4.637 1.00 96.00 476 VAL A N 1
ATOM 3735 C CA . VAL A 1 476 ? -10.842 -14.476 4.578 1.00 96.00 476 VAL A CA 1
ATOM 3736 C C . VAL A 1 476 ? -11.719 -15.444 3.789 1.00 96.00 476 VAL A C 1
ATOM 3738 O O . VAL A 1 476 ? -11.242 -16.104 2.864 1.00 96.00 476 VAL A O 1
ATOM 3741 N N . THR A 1 477 ? -13.020 -15.486 4.084 1.00 94.31 477 THR A N 1
ATOM 3742 C CA . THR A 1 477 ? -13.934 -16.445 3.449 1.00 94.31 477 THR A CA 1
ATOM 3743 C C . THR A 1 477 ? -14.055 -16.196 1.947 1.00 94.31 477 THR A C 1
ATOM 3745 O O . THR A 1 477 ? -14.001 -17.151 1.174 1.00 94.31 477 THR A O 1
ATOM 3748 N N . ILE A 1 478 ? -14.147 -14.934 1.498 1.00 96.31 478 ILE A N 1
ATOM 3749 C CA . ILE A 1 478 ? -14.266 -14.639 0.061 1.00 96.31 478 ILE A CA 1
ATOM 3750 C C . ILE A 1 478 ? -13.018 -15.071 -0.722 1.00 96.31 478 ILE A C 1
ATOM 3752 O O . ILE A 1 478 ? -13.137 -15.543 -1.853 1.00 96.31 478 ILE A O 1
ATOM 3756 N N . VAL A 1 479 ? -11.827 -14.972 -0.122 1.00 96.75 479 VAL A N 1
ATOM 3757 C CA . VAL A 1 479 ? -10.563 -15.384 -0.750 1.00 96.75 479 VAL A CA 1
ATOM 3758 C C . VAL A 1 479 ? -10.496 -16.900 -0.893 1.00 96.75 479 VAL A C 1
ATOM 3760 O O . VAL A 1 479 ? -10.235 -17.389 -1.993 1.00 96.75 479 VAL A O 1
ATOM 3763 N N . TRP A 1 480 ? -10.802 -17.648 0.170 1.00 96.12 480 TRP A N 1
ATOM 3764 C CA . TRP A 1 480 ? -10.812 -19.113 0.118 1.00 96.12 480 TRP A CA 1
ATOM 3765 C C . TRP A 1 480 ? -11.906 -19.657 -0.808 1.00 96.12 480 TRP A C 1
ATOM 3767 O O . TRP A 1 480 ? -11.648 -20.592 -1.565 1.00 96.12 480 TRP A O 1
ATOM 3777 N N . ILE A 1 481 ? -13.095 -19.040 -0.834 1.00 96.19 481 ILE A N 1
ATOM 3778 C CA . ILE A 1 481 ? -14.141 -19.371 -1.816 1.00 96.19 481 ILE A CA 1
ATOM 3779 C C . ILE A 1 481 ? -13.637 -19.110 -3.236 1.00 96.19 481 ILE A C 1
ATOM 3781 O O . ILE A 1 481 ? -13.803 -19.957 -4.111 1.00 96.19 481 ILE A O 1
ATOM 3785 N N . THR A 1 482 ? -12.989 -17.968 -3.475 1.00 95.81 482 THR A N 1
ATOM 3786 C CA . THR A 1 482 ? -12.428 -17.643 -4.795 1.00 95.81 482 THR A CA 1
ATOM 3787 C C . THR A 1 482 ? -11.377 -18.672 -5.213 1.00 95.81 482 THR A C 1
ATOM 3789 O O . THR A 1 482 ? -11.386 -19.116 -6.359 1.00 95.81 482 THR A O 1
ATOM 3792 N N . ALA A 1 483 ? -10.521 -19.116 -4.289 1.00 95.75 483 ALA A N 1
ATOM 3793 C CA . ALA A 1 483 ? -9.521 -20.151 -4.549 1.00 95.75 483 ALA A CA 1
ATOM 3794 C C . ALA A 1 483 ? -10.169 -21.495 -4.898 1.00 95.75 483 ALA A C 1
ATOM 3796 O O . ALA A 1 483 ? -9.753 -22.159 -5.849 1.00 95.75 483 ALA A O 1
ATOM 3797 N N . PHE A 1 484 ? -11.224 -21.861 -4.166 1.00 96.69 484 PHE A N 1
ATOM 3798 C CA . PHE A 1 484 ? -11.996 -23.077 -4.399 1.00 96.69 484 PHE A CA 1
ATOM 3799 C C . PHE A 1 484 ? -12.684 -23.064 -5.769 1.00 96.69 484 PHE A C 1
ATOM 3801 O O . PHE A 1 484 ? -12.516 -24.000 -6.545 1.00 96.69 484 PHE A O 1
ATOM 3808 N N . VAL A 1 485 ? -13.381 -21.976 -6.113 1.00 97.00 485 VAL A N 1
ATOM 3809 C CA . VAL A 1 485 ? -14.079 -21.818 -7.404 1.00 97.00 485 VAL A CA 1
ATOM 3810 C C . VAL A 1 485 ? -13.104 -21.833 -8.584 1.00 97.00 485 VAL A C 1
ATOM 3812 O O . VAL A 1 485 ? -13.440 -22.325 -9.660 1.00 97.00 485 VAL A O 1
ATOM 3815 N N . ARG A 1 486 ? -11.888 -21.310 -8.399 1.00 94.88 486 ARG A N 1
ATOM 3816 C CA . ARG A 1 486 ? -10.849 -21.288 -9.438 1.00 94.88 486 ARG A CA 1
ATOM 3817 C C . ARG A 1 486 ? -10.041 -22.585 -9.528 1.00 94.88 486 ARG A C 1
ATOM 3819 O O . ARG A 1 486 ? -9.295 -22.740 -10.490 1.00 94.88 486 ARG A O 1
ATOM 3826 N N . GLY A 1 487 ? -10.171 -23.492 -8.558 1.00 94.00 487 GLY A N 1
ATOM 3827 C CA . GLY A 1 487 ? -9.373 -24.718 -8.483 1.00 94.00 487 GLY A CA 1
ATOM 3828 C C . GLY A 1 487 ? -7.893 -24.485 -8.153 1.00 94.00 487 GLY A C 1
ATOM 3829 O O . GLY A 1 487 ? -7.074 -25.349 -8.435 1.00 94.00 487 GLY A O 1
ATOM 3830 N N . GLU A 1 488 ? -7.547 -23.337 -7.563 1.00 94.75 488 GLU A N 1
ATOM 3831 C CA . GLU A 1 488 ? -6.163 -22.893 -7.293 1.00 94.75 488 GLU A CA 1
ATOM 3832 C C . GLU A 1 488 ? -5.793 -23.022 -5.794 1.00 94.75 488 GLU A C 1
ATOM 3834 O O . GLU A 1 488 ? -4.860 -22.388 -5.297 1.00 94.75 488 GLU A O 1
ATOM 3839 N N . VAL A 1 489 ? -6.553 -23.825 -5.034 1.00 94.44 489 VAL A N 1
ATOM 3840 C CA . VAL A 1 489 ? -6.379 -24.003 -3.577 1.00 94.44 489 VAL A CA 1
ATOM 3841 C C . VAL A 1 489 ? -5.012 -24.595 -3.242 1.00 94.44 489 VAL A C 1
ATOM 3843 O O . VAL A 1 489 ? -4.391 -24.192 -2.259 1.00 94.44 489 VAL A O 1
ATOM 3846 N N . ARG A 1 490 ? -4.525 -25.546 -4.050 1.00 92.38 490 ARG A N 1
ATOM 3847 C CA . ARG A 1 490 ? -3.234 -26.197 -3.801 1.00 92.38 490 ARG A CA 1
ATOM 3848 C C . ARG A 1 490 ? -2.093 -25.209 -3.992 1.00 92.38 490 ARG A C 1
ATOM 3850 O O . ARG A 1 490 ? -1.220 -25.123 -3.138 1.00 92.38 490 ARG A O 1
ATOM 3857 N N . GLU A 1 491 ? -2.137 -24.442 -5.073 1.00 91.69 491 GLU A N 1
ATOM 3858 C CA . GLU A 1 491 ? -1.159 -23.411 -5.405 1.00 91.69 491 GLU A CA 1
ATOM 3859 C C . GLU A 1 491 ? -1.120 -22.345 -4.302 1.00 91.69 491 GLU A C 1
ATOM 3861 O O . GLU A 1 491 ? -0.039 -21.991 -3.829 1.00 91.69 491 GLU A O 1
ATOM 3866 N N . MET A 1 492 ? -2.292 -21.913 -3.819 1.00 93.56 492 MET A N 1
ATOM 3867 C CA . MET A 1 492 ? -2.421 -20.981 -2.694 1.00 93.56 492 MET A CA 1
ATOM 3868 C C . MET A 1 492 ? -1.850 -21.544 -1.386 1.00 93.56 492 MET A C 1
ATOM 3870 O O . MET A 1 492 ? -1.196 -20.817 -0.642 1.00 93.56 492 MET A O 1
ATOM 3874 N N . TRP A 1 493 ? -2.054 -22.835 -1.109 1.00 91.00 493 TRP A N 1
ATOM 3875 C CA . TRP A 1 493 ? -1.508 -23.493 0.081 1.00 91.00 493 TRP A CA 1
ATOM 3876 C C . TRP A 1 493 ? 0.016 -23.652 0.022 1.00 91.00 493 TRP A C 1
ATOM 3878 O O . TRP A 1 493 ? 0.696 -23.514 1.034 1.00 91.00 493 TRP A O 1
ATOM 3888 N N . THR A 1 494 ? 0.565 -23.932 -1.164 1.00 89.38 494 THR A N 1
ATOM 3889 C CA . THR A 1 494 ? 2.016 -24.080 -1.375 1.00 89.38 494 THR A CA 1
ATOM 3890 C C . THR A 1 494 ? 2.766 -22.754 -1.446 1.00 89.38 494 THR A C 1
ATOM 3892 O O . THR A 1 494 ? 3.995 -22.737 -1.373 1.00 89.38 494 THR A O 1
ATOM 3895 N N . TYR A 1 495 ? 2.049 -21.647 -1.625 1.00 89.62 495 TYR A N 1
ATOM 3896 C CA . TYR A 1 495 ? 2.649 -20.331 -1.747 1.00 89.62 495 TYR A CA 1
ATOM 3897 C C . TYR A 1 495 ? 3.272 -19.876 -0.423 1.00 89.62 495 TYR A C 1
ATOM 3899 O O . TYR A 1 495 ? 2.609 -19.817 0.615 1.00 89.62 495 TYR A O 1
ATOM 3907 N N . THR A 1 496 ? 4.555 -19.521 -0.487 1.00 87.06 496 THR A N 1
ATOM 3908 C CA . THR A 1 496 ? 5.321 -18.997 0.643 1.00 87.06 496 THR A CA 1
ATOM 3909 C C . THR A 1 496 ? 6.318 -17.930 0.195 1.00 87.06 496 THR A C 1
ATOM 3911 O O . THR A 1 496 ? 6.944 -18.041 -0.861 1.00 87.06 496 THR A O 1
ATOM 3914 N N . GLU A 1 497 ? 6.462 -16.887 1.008 1.00 78.38 497 GLU A N 1
ATOM 3915 C CA . GLU A 1 497 ? 7.396 -15.771 0.806 1.00 78.38 497 GLU A CA 1
ATOM 3916 C C . GLU A 1 497 ? 8.607 -15.827 1.762 1.00 78.38 497 GLU A C 1
ATOM 3918 O O . GLU A 1 497 ? 9.271 -14.820 1.986 1.00 78.38 497 GLU A O 1
ATOM 3923 N N . ASP A 1 498 ? 8.904 -16.992 2.344 1.00 72.69 498 ASP A N 1
ATOM 3924 C CA . ASP A 1 498 ? 10.051 -17.234 3.242 1.00 72.69 498 ASP A CA 1
ATOM 3925 C C . ASP A 1 498 ? 11.389 -17.472 2.511 1.00 72.69 498 ASP A C 1
ATOM 3927 O O . ASP A 1 498 ? 12.416 -17.721 3.140 1.00 72.69 498 ASP A O 1
ATOM 3931 N N . GLY A 1 499 ? 11.380 -17.425 1.178 1.00 69.19 499 GLY A N 1
ATOM 3932 C CA . GLY A 1 499 ? 12.544 -17.689 0.331 1.00 69.19 499 GLY A CA 1
ATOM 3933 C C . GLY A 1 499 ? 12.826 -19.166 0.073 1.00 69.19 499 GLY A C 1
ATOM 3934 O O . GLY A 1 499 ? 13.708 -19.487 -0.722 1.00 69.19 499 GLY A O 1
ATOM 3935 N N . SER A 1 500 ? 12.047 -20.087 0.649 1.00 69.81 500 SER A N 1
ATOM 3936 C CA . SER A 1 500 ? 12.206 -21.527 0.400 1.00 69.81 500 SER A CA 1
ATOM 3937 C C . SER A 1 500 ? 11.919 -21.927 -1.057 1.00 69.81 500 SER A C 1
ATOM 3939 O O . SER A 1 500 ? 12.475 -22.916 -1.549 1.00 69.81 500 SER A O 1
ATOM 3941 N N . LEU A 1 501 ? 11.093 -21.143 -1.763 1.00 67.00 501 LEU A N 1
ATOM 3942 C CA . LEU 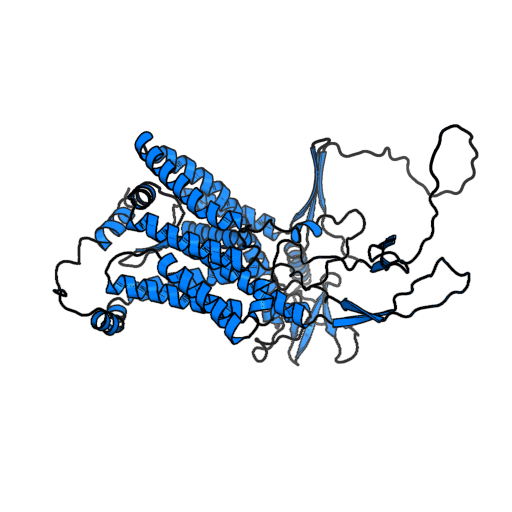A 1 501 ? 10.765 -21.306 -3.187 1.00 67.00 501 LEU A CA 1
ATOM 3943 C C . LEU A 1 501 ? 11.804 -20.673 -4.135 1.00 67.00 501 LEU A C 1
ATOM 3945 O O . LEU A 1 501 ? 11.813 -20.961 -5.338 1.00 67.00 501 LEU A O 1
ATOM 3949 N N . ASP A 1 502 ? 12.709 -19.848 -3.607 1.00 62.12 502 ASP A N 1
ATOM 3950 C CA . ASP A 1 502 ? 13.781 -19.172 -4.345 1.00 62.12 502 ASP A CA 1
ATOM 3951 C C . ASP A 1 502 ? 15.066 -20.016 -4.363 1.00 62.12 502 ASP A C 1
ATOM 3953 O O . ASP A 1 502 ? 16.159 -19.578 -4.004 1.00 62.12 502 ASP A O 1
ATOM 3957 N N . LYS A 1 503 ? 14.953 -21.275 -4.802 1.00 60.34 503 LYS A N 1
ATOM 3958 C CA . LYS A 1 503 ? 16.129 -22.117 -5.055 1.00 60.34 503 LYS A CA 1
ATOM 3959 C C . LYS A 1 503 ? 16.735 -21.747 -6.411 1.00 60.34 503 LYS A C 1
ATOM 3961 O O . LYS A 1 503 ? 16.020 -21.663 -7.407 1.00 60.34 503 LYS A O 1
ATOM 3966 N N . LEU A 1 504 ? 18.047 -21.505 -6.431 1.00 55.72 504 LEU A N 1
ATOM 3967 C CA . LEU A 1 504 ? 18.835 -21.430 -7.664 1.00 55.72 504 LEU A CA 1
ATOM 3968 C C . LEU A 1 504 ? 18.852 -22.820 -8.306 1.00 55.72 504 LEU A C 1
ATOM 3970 O O . LEU A 1 504 ? 19.052 -23.802 -7.590 1.00 55.72 504 LEU A O 1
ATOM 3974 N N . ASP A 1 505 ? 18.668 -22.899 -9.624 1.00 47.69 505 ASP A N 1
ATOM 3975 C CA . ASP A 1 505 ? 18.810 -24.149 -10.372 1.00 47.69 505 ASP A CA 1
ATOM 3976 C C . ASP A 1 505 ? 20.261 -24.638 -10.217 1.00 47.69 505 ASP A C 1
ATOM 3978 O O . ASP A 1 505 ? 21.197 -24.091 -10.807 1.00 47.69 505 ASP A O 1
ATOM 3982 N N . VAL A 1 506 ? 20.473 -25.612 -9.331 1.00 45.22 506 VAL A N 1
ATOM 3983 C CA . VAL A 1 506 ? 21.762 -26.287 -9.171 1.00 45.22 506 VAL A CA 1
ATOM 3984 C C . VAL A 1 506 ? 21.732 -27.478 -10.111 1.00 45.22 506 VAL A C 1
ATOM 3986 O O . VAL A 1 506 ? 20.947 -28.397 -9.899 1.00 45.22 506 VAL A O 1
ATOM 3989 N N . VAL A 1 507 ? 22.585 -27.467 -11.133 1.00 46.81 507 VAL A N 1
ATOM 3990 C CA . VAL A 1 507 ? 22.878 -28.685 -11.892 1.00 46.81 507 VAL A CA 1
ATOM 3991 C C . VAL A 1 507 ? 23.729 -29.556 -10.968 1.00 46.81 507 VAL A C 1
ATOM 3993 O O . VAL A 1 507 ? 24.810 -29.144 -10.537 1.00 46.81 507 VAL A O 1
ATOM 3996 N N . ILE A 1 508 ? 23.192 -30.705 -10.565 1.00 42.66 508 ILE A N 1
ATOM 3997 C CA . ILE A 1 508 ? 23.897 -31.670 -9.721 1.00 42.66 508 ILE A CA 1
ATOM 3998 C C . ILE A 1 508 ? 24.463 -32.732 -10.661 1.00 42.66 508 ILE A C 1
ATOM 4000 O O . ILE A 1 508 ? 23.700 -33.387 -11.361 1.00 42.66 508 ILE A O 1
ATOM 4004 N N . GLU A 1 509 ? 25.784 -32.898 -10.679 1.00 39.28 509 GLU A N 1
ATOM 4005 C CA . GLU A 1 509 ? 26.393 -34.093 -11.270 1.00 39.28 509 GLU A CA 1
ATOM 4006 C C . GLU A 1 509 ? 26.141 -35.275 -10.324 1.00 39.28 509 GLU A C 1
ATOM 4008 O O . GLU A 1 509 ? 26.481 -35.220 -9.132 1.00 39.28 509 GLU A O 1
ATOM 4013 N N . VAL A 1 510 ? 25.504 -36.319 -10.850 1.00 44.38 510 VAL A N 1
ATOM 4014 C CA . VAL A 1 510 ? 25.167 -37.554 -10.134 1.00 44.38 510 VAL A CA 1
ATOM 4015 C C . VAL A 1 510 ? 26.035 -38.683 -10.694 1.00 44.38 510 VAL A C 1
ATOM 4017 O O . VAL A 1 510 ? 26.191 -38.771 -11.910 1.00 44.38 510 VAL A O 1
ATOM 4020 N N . ASP A 1 511 ? 26.607 -39.514 -9.819 1.00 41.38 511 ASP A N 1
ATOM 4021 C CA . ASP A 1 511 ? 27.343 -40.726 -10.224 1.00 41.38 511 ASP A CA 1
ATOM 4022 C C . ASP A 1 511 ? 26.397 -41.813 -10.756 1.00 41.38 511 ASP A C 1
ATOM 4024 O O . ASP A 1 511 ? 25.196 -41.782 -10.470 1.00 41.38 511 ASP A O 1
ATOM 4028 N N . GLY A 1 512 ? 26.943 -42.836 -11.419 1.00 47.03 512 GLY A N 1
ATOM 4029 C CA . GLY A 1 512 ? 26.206 -44.021 -11.881 1.00 47.03 512 GLY A CA 1
ATOM 4030 C C . GLY A 1 512 ? 25.422 -44.767 -10.782 1.00 47.03 512 GLY A C 1
ATOM 4031 O O . GLY A 1 512 ? 24.484 -45.500 -11.090 1.00 47.03 512 GLY A O 1
ATOM 4032 N N . ASP A 1 513 ? 25.731 -44.519 -9.503 1.00 45.91 513 ASP A N 1
ATOM 4033 C CA . ASP A 1 513 ? 25.055 -45.089 -8.324 1.00 45.91 513 ASP A CA 1
ATOM 4034 C C . ASP A 1 513 ? 24.026 -44.146 -7.653 1.00 45.91 513 ASP A C 1
ATOM 4036 O O . ASP A 1 513 ? 23.481 -44.465 -6.594 1.00 45.91 513 ASP A O 1
ATOM 4040 N N . GLY A 1 514 ? 23.752 -42.962 -8.218 1.00 45.41 514 GLY A N 1
ATOM 4041 C CA . GLY A 1 514 ? 22.761 -42.018 -7.674 1.00 45.41 514 GLY A CA 1
ATOM 4042 C C . GLY A 1 514 ? 23.262 -41.104 -6.542 1.00 45.41 514 GLY A C 1
ATOM 4043 O O . GLY A 1 514 ? 22.473 -40.368 -5.944 1.00 45.41 514 GLY A O 1
ATOM 4044 N N . ASN A 1 515 ? 24.564 -41.117 -6.237 1.00 40.78 515 ASN A N 1
ATOM 4045 C CA . ASN A 1 515 ? 25.174 -40.286 -5.193 1.00 40.78 515 ASN A CA 1
ATOM 4046 C C . ASN A 1 515 ? 25.666 -38.928 -5.740 1.00 40.78 515 ASN A C 1
ATOM 4048 O O . ASN A 1 515 ? 26.173 -38.832 -6.855 1.00 40.78 515 ASN A O 1
ATOM 4052 N N . GLN A 1 516 ? 25.517 -37.858 -4.945 1.00 41.38 516 GLN A N 1
ATOM 4053 C CA . GLN A 1 516 ? 25.848 -36.474 -5.333 1.00 41.38 516 GLN A CA 1
ATOM 4054 C C . GLN A 1 516 ? 27.369 -36.238 -5.314 1.00 41.38 516 GLN A C 1
ATOM 4056 O O . GLN A 1 516 ? 27.957 -36.247 -4.231 1.00 41.38 516 GLN A O 1
ATOM 4061 N N . ILE A 1 517 ? 28.004 -35.968 -6.465 1.00 48.16 517 ILE A N 1
ATOM 4062 C CA . ILE A 1 517 ? 29.471 -35.792 -6.530 1.00 48.16 517 ILE A CA 1
ATOM 4063 C C . ILE A 1 517 ? 29.886 -34.311 -6.446 1.00 48.16 517 ILE A C 1
ATOM 4065 O O . ILE A 1 517 ? 30.838 -33.987 -5.736 1.00 48.16 517 ILE A O 1
ATOM 4069 N N . LYS A 1 518 ? 29.164 -33.377 -7.093 1.00 41.72 518 LYS A N 1
ATOM 4070 C CA . LYS A 1 518 ? 29.457 -31.925 -7.040 1.00 41.72 518 LYS A CA 1
ATOM 4071 C C . LYS A 1 518 ? 28.223 -31.044 -7.275 1.00 41.72 518 LYS A C 1
ATOM 4073 O O . LYS A 1 518 ? 27.416 -31.286 -8.165 1.00 41.72 518 LYS A O 1
ATOM 4078 N N . LYS A 1 519 ? 28.112 -29.953 -6.499 1.00 34.81 519 LYS A N 1
ATOM 4079 C CA . LYS A 1 519 ? 27.177 -28.844 -6.768 1.00 34.81 519 LYS A CA 1
ATOM 4080 C C . LYS A 1 519 ? 27.830 -27.870 -7.743 1.00 34.81 519 LYS A C 1
ATOM 4082 O O . LYS A 1 519 ? 28.624 -27.032 -7.312 1.00 34.81 519 LYS A O 1
ATOM 4087 N N . ILE A 1 520 ? 27.471 -27.925 -9.021 1.00 37.38 520 ILE A N 1
ATOM 4088 C CA . ILE A 1 520 ? 27.812 -26.846 -9.948 1.00 37.38 520 ILE A CA 1
ATOM 4089 C C . ILE A 1 520 ? 26.800 -25.728 -9.694 1.00 37.38 520 ILE A C 1
ATOM 4091 O O . ILE A 1 520 ? 25.611 -25.842 -9.996 1.00 37.38 520 ILE A O 1
ATOM 4095 N N . ARG A 1 521 ? 27.253 -24.634 -9.069 1.00 31.95 521 ARG A N 1
ATOM 4096 C CA . ARG A 1 521 ? 26.462 -23.398 -9.046 1.00 31.95 521 ARG A CA 1
ATOM 4097 C C . ARG A 1 521 ? 26.315 -22.955 -10.498 1.00 31.95 521 ARG A C 1
ATOM 4099 O O . ARG A 1 521 ? 27.319 -22.703 -11.152 1.00 31.95 521 ARG A O 1
ATOM 4106 N N . GLY A 1 522 ? 25.082 -22.896 -10.998 1.00 28.75 522 GLY A N 1
ATOM 4107 C CA . GLY A 1 522 ? 24.793 -22.469 -12.363 1.00 28.75 522 GLY A CA 1
ATOM 4108 C C . GLY A 1 522 ? 25.297 -21.050 -12.609 1.00 28.75 522 GLY A C 1
ATOM 4109 O O . GLY A 1 522 ? 24.634 -20.076 -12.256 1.00 28.75 522 GLY A O 1
ATOM 4110 N N . GLY A 1 523 ? 26.485 -20.948 -13.197 1.00 30.92 523 GLY A N 1
ATOM 4111 C CA . GLY A 1 523 ? 27.104 -19.681 -13.546 1.00 30.92 523 GLY A CA 1
ATOM 4112 C C . GLY A 1 523 ? 28.621 -19.731 -13.547 1.00 30.92 523 GLY A C 1
ATOM 4113 O O . GLY A 1 523 ? 29.217 -18.970 -12.805 1.00 30.92 523 GLY A O 1
ATOM 4114 N N . GLU A 1 524 ? 29.227 -20.579 -14.376 1.00 26.61 524 GLU A N 1
ATOM 4115 C CA . GLU A 1 524 ? 30.588 -20.372 -14.890 1.00 26.61 524 GLU A CA 1
ATOM 4116 C C . GLU A 1 524 ? 30.837 -21.363 -16.035 1.00 26.61 524 GLU A C 1
ATOM 4118 O O . GLU A 1 524 ? 31.018 -22.558 -15.827 1.00 26.61 524 GLU A O 1
ATOM 4123 N N . ASN A 1 525 ? 30.785 -20.860 -17.271 1.00 24.97 525 ASN A N 1
ATOM 4124 C CA . ASN A 1 525 ? 31.419 -21.531 -18.399 1.00 24.97 525 ASN A CA 1
ATOM 4125 C C . ASN A 1 525 ? 32.884 -21.098 -18.395 1.00 24.97 525 ASN A C 1
ATOM 4127 O O . ASN A 1 525 ? 33.148 -19.914 -18.586 1.00 24.97 525 ASN A O 1
ATOM 4131 N N . GLY A 1 526 ? 33.779 -22.073 -18.231 1.00 25.52 526 GLY A N 1
ATOM 4132 C CA . GLY A 1 526 ? 35.201 -21.979 -18.553 1.00 25.52 526 GLY A CA 1
ATOM 4133 C C . GLY A 1 526 ? 36.035 -21.186 -17.553 1.00 25.52 526 GLY A C 1
ATOM 4134 O O . GLY A 1 526 ? 36.130 -19.974 -17.654 1.00 25.52 526 GLY A O 1
ATOM 4135 N N . ASP A 1 527 ? 36.683 -21.879 -16.621 1.00 23.05 527 ASP A N 1
ATOM 4136 C CA . ASP A 1 527 ? 38.126 -22.092 -16.734 1.00 23.05 527 ASP A CA 1
ATOM 4137 C C . ASP A 1 527 ? 38.590 -23.154 -15.732 1.00 23.05 527 ASP A C 1
ATOM 4139 O O . ASP A 1 527 ? 38.169 -23.215 -14.576 1.00 23.05 527 ASP A O 1
ATOM 4143 N N . LYS A 1 528 ? 39.426 -24.061 -16.238 1.00 26.33 528 LYS A N 1
ATOM 4144 C CA . LYS A 1 528 ? 40.131 -25.077 -15.461 1.00 26.33 528 LYS A CA 1
ATOM 4145 C C . LYS A 1 528 ? 41.095 -24.370 -14.519 1.00 26.33 528 LYS A C 1
ATOM 4147 O O . LYS A 1 528 ? 41.943 -23.641 -15.010 1.00 26.33 528 LYS A O 1
ATOM 4152 N N . GLU A 1 529 ? 41.092 -24.725 -13.238 1.00 22.41 529 GLU A N 1
ATOM 4153 C CA . GLU A 1 529 ? 42.358 -24.832 -12.515 1.00 22.41 529 GLU A CA 1
ATOM 4154 C C . GLU A 1 529 ? 42.273 -25.803 -11.336 1.00 22.41 529 GLU A C 1
ATOM 4156 O O . GLU A 1 529 ? 41.352 -25.809 -10.519 1.00 22.41 529 GLU A O 1
ATOM 4161 N N . THR A 1 530 ? 43.251 -26.698 -11.341 1.00 22.19 530 THR A N 1
ATOM 4162 C CA . THR A 1 530 ? 43.451 -27.840 -10.463 1.00 22.19 530 THR A CA 1
ATOM 4163 C C . THR A 1 530 ? 43.977 -27.365 -9.111 1.00 22.19 530 THR A C 1
ATOM 4165 O O . THR A 1 530 ? 44.891 -26.550 -9.033 1.00 22.19 530 THR A O 1
ATOM 4168 N N . SER A 1 531 ? 43.435 -27.914 -8.031 1.00 20.36 531 SER A N 1
ATOM 4169 C CA . SER A 1 531 ? 43.907 -27.704 -6.664 1.00 20.36 531 SER A CA 1
ATOM 4170 C C . SER A 1 531 ? 45.257 -28.379 -6.397 1.00 20.36 531 SER A C 1
ATOM 4172 O O . SER A 1 531 ? 45.395 -29.574 -6.651 1.00 20.36 531 SER A O 1
ATOM 4174 N N . SER A 1 532 ? 46.185 -27.667 -5.753 1.00 21.86 532 SER A N 1
ATOM 4175 C CA . SER A 1 532 ? 47.169 -28.252 -4.832 1.00 21.86 532 SER A CA 1
ATOM 4176 C C . SER A 1 532 ? 47.681 -27.197 -3.843 1.00 21.86 532 SER A C 1
ATOM 4178 O O . SER A 1 532 ? 47.981 -26.066 -4.207 1.00 21.86 532 SER A O 1
ATOM 4180 N N . SER A 1 533 ? 47.721 -27.600 -2.579 1.00 21.14 533 SER A N 1
ATOM 4181 C CA . SER A 1 533 ? 47.937 -26.864 -1.327 1.00 21.14 533 SER A CA 1
ATOM 4182 C C . SER A 1 533 ? 49.411 -26.695 -0.919 1.00 21.14 533 SER A C 1
ATOM 4184 O O . SER A 1 533 ? 50.168 -27.621 -1.179 1.00 21.14 533 SER A O 1
ATOM 4186 N N . ASN A 1 534 ? 49.707 -25.621 -0.150 1.00 22.36 534 ASN A N 1
ATOM 4187 C CA . ASN A 1 534 ? 50.825 -25.366 0.806 1.00 22.36 534 ASN A CA 1
ATOM 4188 C C . ASN A 1 534 ? 52.279 -25.641 0.329 1.00 22.36 534 ASN A C 1
ATOM 4190 O O . ASN A 1 534 ? 52.551 -26.635 -0.316 1.00 22.36 534 ASN A O 1
ATOM 4194 N N . ASP A 1 535 ? 53.318 -24.849 0.616 1.00 22.77 535 ASP A N 1
ATOM 4195 C CA . ASP A 1 535 ? 53.736 -24.216 1.871 1.00 22.77 535 ASP A CA 1
ATOM 4196 C C . ASP A 1 535 ? 54.927 -23.250 1.578 1.00 22.77 535 ASP A C 1
ATOM 4198 O O . ASP A 1 535 ? 55.693 -23.477 0.649 1.00 22.77 535 ASP A O 1
ATOM 4202 N N . LYS A 1 536 ? 55.090 -22.215 2.417 1.00 23.48 536 LYS A N 1
ATOM 4203 C CA . LYS A 1 536 ? 56.325 -21.489 2.836 1.00 23.48 536 LYS A CA 1
ATOM 4204 C C . LYS A 1 536 ? 57.447 -21.032 1.853 1.00 23.48 536 LYS A C 1
ATOM 4206 O O . LYS A 1 536 ? 58.218 -21.829 1.346 1.00 23.48 536 LYS A O 1
ATOM 4211 N N . LYS A 1 537 ? 57.706 -19.712 1.972 1.00 22.83 537 LYS A N 1
ATOM 4212 C CA . LYS A 1 537 ? 58.994 -18.980 2.151 1.00 22.83 537 LYS A CA 1
ATOM 4213 C C . LYS A 1 537 ? 59.976 -18.719 0.983 1.00 22.83 537 LYS A C 1
ATOM 4215 O O . LYS A 1 537 ? 60.464 -19.624 0.331 1.00 22.83 537 LYS A O 1
ATOM 4220 N N . GLU A 1 538 ? 60.390 -17.442 0.997 1.00 22.34 538 GLU A N 1
ATOM 4221 C CA . GLU A 1 538 ? 61.707 -16.840 0.697 1.00 22.34 538 GLU A CA 1
ATOM 4222 C C . GLU A 1 538 ? 62.072 -16.416 -0.744 1.00 22.34 538 GLU A C 1
ATOM 4224 O O . GLU A 1 538 ? 62.188 -17.217 -1.658 1.00 22.34 538 GLU A O 1
ATOM 4229 N N . GLU A 1 539 ? 62.245 -15.086 -0.851 1.00 23.66 539 GLU A N 1
ATOM 4230 C CA . GLU A 1 539 ? 63.295 -14.294 -1.518 1.00 23.66 539 GLU A CA 1
ATOM 4231 C C . GLU A 1 539 ? 63.784 -14.615 -2.942 1.00 23.66 539 GLU A C 1
ATOM 4233 O O . GLU A 1 539 ? 64.241 -15.707 -3.255 1.00 23.66 539 GLU A O 1
ATOM 4238 N N . GLY A 1 540 ? 63.889 -13.554 -3.754 1.00 23.47 540 GLY A N 1
ATOM 4239 C CA . GLY A 1 540 ? 64.836 -13.491 -4.874 1.00 23.47 540 GLY A CA 1
ATOM 4240 C C . GLY A 1 540 ? 64.345 -12.624 -6.025 1.00 23.47 540 GLY A C 1
ATOM 4241 O O . GLY A 1 540 ? 63.336 -12.939 -6.640 1.00 23.47 540 GLY A O 1
ATOM 4242 N N . GLY A 1 541 ? 65.031 -11.511 -6.296 1.00 22.89 541 GLY A N 1
ATOM 4243 C CA . GLY A 1 541 ? 64.607 -10.491 -7.258 1.00 22.89 541 GLY A CA 1
ATOM 4244 C C . GLY A 1 541 ? 64.823 -10.839 -8.736 1.00 22.89 541 GLY A C 1
ATOM 4245 O O . GLY A 1 541 ? 65.434 -11.844 -9.082 1.00 22.89 541 GLY A O 1
ATOM 4246 N N . GLY A 1 542 ? 64.362 -9.940 -9.611 1.00 25.02 542 GLY A N 1
ATOM 4247 C CA . GLY A 1 542 ? 64.657 -9.984 -11.046 1.00 25.02 542 GLY A CA 1
ATOM 4248 C C . GLY A 1 542 ? 63.698 -9.145 -11.891 1.00 25.02 542 GLY A C 1
ATOM 4249 O O . GLY A 1 542 ? 62.620 -9.605 -12.240 1.00 25.02 542 GLY A O 1
ATOM 4250 N N . ASN A 1 543 ? 64.099 -7.907 -12.184 1.00 26.05 543 ASN A N 1
ATOM 4251 C CA . ASN A 1 543 ? 63.425 -6.919 -13.037 1.00 26.05 543 ASN A CA 1
ATOM 4252 C C . ASN A 1 543 ? 63.315 -7.343 -14.515 1.00 26.05 543 ASN A C 1
ATOM 4254 O O . ASN A 1 543 ? 64.228 -7.989 -15.013 1.00 26.05 543 ASN A O 1
ATOM 4258 N N . GLU A 1 544 ? 62.276 -6.850 -15.211 1.00 28.52 544 GLU A N 1
ATOM 4259 C CA . GLU A 1 544 ? 62.328 -6.014 -16.444 1.00 28.52 544 GLU A CA 1
ATOM 4260 C C . GLU A 1 544 ? 60.909 -5.918 -17.065 1.00 28.52 544 GLU A C 1
ATOM 4262 O O . GLU A 1 544 ? 60.364 -6.884 -17.579 1.00 28.52 544 GLU A O 1
ATOM 4267 N N . ALA A 1 545 ? 60.142 -4.857 -16.789 1.00 26.08 545 ALA A N 1
ATOM 4268 C CA . ALA A 1 545 ? 60.086 -3.559 -17.485 1.00 26.08 545 ALA A CA 1
ATOM 4269 C C . ALA A 1 545 ? 59.128 -3.516 -18.702 1.00 26.08 545 ALA A C 1
ATOM 4271 O O . ALA A 1 545 ? 59.463 -3.989 -19.784 1.00 26.08 545 ALA A O 1
ATOM 4272 N N . LYS A 1 546 ? 57.977 -2.836 -18.532 1.00 26.34 546 LYS A N 1
ATOM 4273 C CA . LYS A 1 546 ? 57.477 -1.762 -19.425 1.00 26.34 546 LYS A CA 1
ATOM 4274 C C . LYS A 1 546 ? 56.238 -1.059 -18.838 1.00 26.34 546 LYS A C 1
ATOM 4276 O O . LYS A 1 546 ? 55.128 -1.567 -18.879 1.00 26.34 546 LYS A O 1
ATOM 4281 N N . THR A 1 547 ? 56.533 0.081 -18.217 1.00 25.48 547 THR A N 1
ATOM 4282 C CA . THR A 1 547 ? 55.841 1.380 -18.270 1.00 25.48 547 THR A CA 1
ATOM 4283 C C . THR A 1 547 ? 54.330 1.408 -18.535 1.00 25.48 547 THR A C 1
ATOM 4285 O O . THR A 1 547 ? 53.907 1.380 -19.681 1.00 25.48 547 THR A O 1
ATOM 4288 N N . ASP A 1 548 ? 53.564 1.641 -17.468 1.00 28.62 548 ASP A N 1
ATOM 4289 C CA . ASP A 1 548 ? 52.426 2.567 -17.468 1.00 28.62 548 ASP A CA 1
ATOM 4290 C C . ASP A 1 548 ? 52.525 3.396 -16.179 1.00 28.62 548 ASP A C 1
ATOM 4292 O O . ASP A 1 548 ? 52.724 2.852 -15.088 1.00 28.62 548 ASP A O 1
ATOM 4296 N N . GLU A 1 549 ? 52.472 4.720 -16.315 1.00 31.17 549 GLU A N 1
ATOM 4297 C CA . GLU A 1 549 ? 52.626 5.700 -15.238 1.00 31.17 549 GLU A CA 1
ATOM 4298 C C . GLU A 1 549 ? 51.568 5.504 -14.140 1.00 31.17 549 GLU A C 1
ATOM 4300 O O . GLU A 1 549 ? 50.478 6.071 -14.169 1.00 31.17 549 GLU A O 1
ATOM 4305 N N . LYS A 1 550 ? 51.900 4.725 -13.108 1.00 30.41 550 LYS A N 1
ATOM 4306 C CA . LYS A 1 550 ? 51.233 4.812 -11.809 1.00 30.41 550 LYS A CA 1
ATOM 4307 C C . LYS A 1 550 ? 51.974 5.837 -10.970 1.00 30.41 550 LYS A C 1
ATOM 4309 O O . LYS A 1 550 ? 53.031 5.556 -10.411 1.00 30.41 550 LYS A O 1
ATOM 4314 N N . SER A 1 551 ? 51.391 7.026 -10.861 1.00 30.88 551 SER A N 1
ATOM 4315 C CA . SER A 1 551 ? 51.717 7.959 -9.790 1.00 30.88 551 SER A CA 1
ATOM 4316 C C . SER A 1 551 ? 51.683 7.213 -8.452 1.00 30.88 551 SER A C 1
ATOM 4318 O O . SER A 1 551 ? 50.661 6.613 -8.107 1.00 30.88 551 SER A O 1
ATOM 4320 N N . ASN A 1 552 ? 52.792 7.250 -7.713 1.00 39.53 552 ASN A N 1
ATOM 4321 C CA . ASN A 1 552 ? 52.896 6.790 -6.331 1.00 39.53 552 ASN A CA 1
ATOM 4322 C C . ASN A 1 552 ? 51.908 7.565 -5.447 1.00 39.53 552 ASN A C 1
ATOM 4324 O O . ASN A 1 552 ? 52.242 8.592 -4.863 1.00 39.53 552 ASN A O 1
ATOM 4328 N N . GLY A 1 553 ? 50.677 7.073 -5.358 1.00 36.59 553 GLY A N 1
ATOM 4329 C CA . GLY A 1 553 ? 49.720 7.459 -4.337 1.00 36.59 553 GLY A CA 1
ATOM 4330 C C . GLY A 1 553 ? 49.762 6.416 -3.234 1.00 36.59 553 GLY A C 1
ATOM 4331 O O . GLY A 1 553 ? 49.378 5.269 -3.454 1.00 36.59 553 GLY A O 1
ATOM 4332 N N . ILE A 1 554 ? 50.222 6.809 -2.046 1.00 43.19 554 ILE A N 1
ATOM 4333 C CA . ILE A 1 554 ? 49.932 6.094 -0.797 1.00 43.19 554 ILE A CA 1
ATOM 4334 C C . ILE A 1 554 ? 48.437 5.736 -0.833 1.00 43.19 554 ILE A C 1
ATOM 4336 O O . ILE A 1 554 ? 47.624 6.629 -1.073 1.00 43.19 554 ILE A O 1
ATOM 4340 N N . GLN A 1 555 ? 48.062 4.462 -0.651 1.00 46.59 555 GLN A N 1
ATOM 4341 C CA . GLN A 1 555 ? 46.652 4.065 -0.535 1.00 46.59 555 GLN A CA 1
ATOM 4342 C C . GLN A 1 555 ? 46.077 4.698 0.737 1.00 46.59 555 GLN A C 1
ATOM 4344 O O . GLN A 1 555 ? 46.099 4.119 1.820 1.00 46.59 555 GLN A O 1
ATOM 4349 N N . GLN A 1 556 ? 45.614 5.936 0.607 1.00 57.22 556 GLN A N 1
ATOM 4350 C CA . GLN A 1 556 ? 44.913 6.652 1.654 1.00 57.22 556 GLN A CA 1
ATOM 4351 C C . GLN A 1 556 ? 43.535 6.006 1.792 1.00 57.22 556 GLN A C 1
ATOM 4353 O O . GLN A 1 556 ? 42.725 6.042 0.866 1.00 57.22 556 GLN A O 1
ATOM 4358 N N . TYR A 1 557 ? 43.276 5.378 2.936 1.00 66.00 557 TYR A N 1
ATOM 4359 C CA . TYR A 1 557 ? 41.935 4.930 3.290 1.00 66.00 557 TYR A CA 1
ATOM 4360 C C . TYR A 1 557 ? 41.210 6.069 4.021 1.00 66.00 557 TYR A C 1
ATOM 4362 O O . TYR A 1 557 ? 41.805 6.718 4.887 1.00 66.00 557 TYR A O 1
ATOM 4370 N N . PRO A 1 558 ? 39.938 6.351 3.691 1.00 69.38 558 PRO A N 1
ATOM 4371 C CA . PRO A 1 558 ? 39.208 7.422 4.349 1.00 69.38 558 PRO A CA 1
ATOM 4372 C C . PRO A 1 5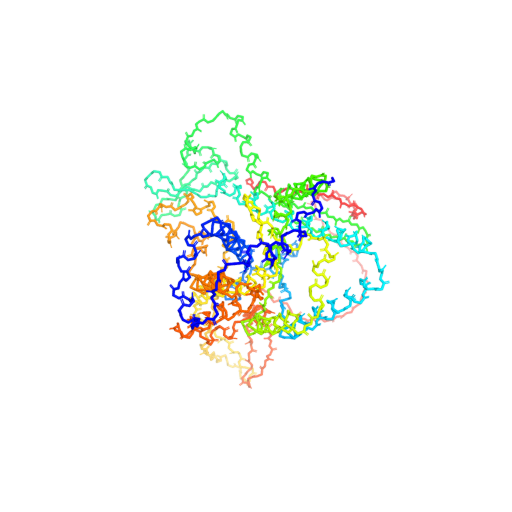58 ? 38.982 7.084 5.825 1.00 69.38 558 PRO A C 1
ATOM 4374 O O . PRO A 1 558 ? 38.418 6.041 6.155 1.00 69.38 558 PRO A O 1
ATOM 4377 N N . VAL A 1 559 ? 39.403 7.987 6.714 1.00 78.19 559 VAL A N 1
ATOM 4378 C CA . VAL A 1 559 ? 39.080 7.912 8.149 1.00 78.19 559 VAL A CA 1
ATOM 4379 C C . VAL A 1 559 ? 37.626 8.343 8.392 1.00 78.19 559 VAL A C 1
ATOM 4381 O O . VAL A 1 559 ? 36.919 7.733 9.192 1.00 78.19 559 VAL A O 1
ATOM 4384 N N . PHE A 1 560 ? 37.169 9.349 7.643 1.00 83.12 560 PHE A N 1
ATOM 4385 C CA . PHE A 1 560 ? 35.782 9.789 7.539 1.00 83.12 560 PHE A CA 1
ATOM 4386 C C . PHE A 1 560 ? 35.519 10.230 6.091 1.00 83.12 560 PHE A C 1
ATOM 4388 O O . PHE A 1 560 ? 36.271 11.043 5.554 1.00 83.12 560 PHE A O 1
ATOM 4395 N N . LEU A 1 561 ? 34.481 9.698 5.448 1.00 83.00 561 LEU A N 1
ATOM 4396 C CA . LEU A 1 561 ? 34.029 10.101 4.116 1.00 83.00 561 LEU A CA 1
ATOM 4397 C C . LEU A 1 561 ? 32.507 10.185 4.119 1.00 83.00 561 LEU A C 1
ATOM 4399 O O . LEU A 1 561 ? 31.835 9.189 4.379 1.00 83.00 561 LEU A O 1
ATOM 4403 N N . LEU A 1 562 ? 31.988 11.359 3.776 1.00 85.50 562 LEU A N 1
ATOM 4404 C CA . LEU A 1 562 ? 30.605 11.552 3.366 1.00 85.50 562 LEU A CA 1
ATOM 4405 C C . LEU A 1 562 ? 30.643 12.095 1.937 1.00 85.50 562 LEU A C 1
ATOM 4407 O O . LEU A 1 562 ? 30.976 13.262 1.739 1.00 85.50 562 LEU A O 1
ATOM 4411 N N . SER A 1 563 ? 30.366 11.248 0.944 1.00 84.50 563 SER A N 1
ATOM 4412 C CA . SER A 1 563 ? 30.253 11.674 -0.458 1.00 84.50 563 SER A CA 1
ATOM 4413 C C . SER A 1 563 ? 28.843 11.441 -0.985 1.00 84.50 563 SER A C 1
ATOM 4415 O O . SER A 1 563 ? 28.201 10.449 -0.644 1.00 84.50 563 SER A O 1
ATOM 4417 N N . LEU A 1 564 ? 28.367 12.375 -1.808 1.00 83.69 564 LEU A N 1
ATOM 4418 C CA . LEU A 1 564 ? 27.136 12.256 -2.580 1.00 83.69 564 LEU A CA 1
ATOM 4419 C C . LEU A 1 564 ? 27.531 12.233 -4.058 1.00 83.69 564 LEU A C 1
ATOM 4421 O O . LEU A 1 564 ? 28.045 13.222 -4.576 1.00 83.69 564 LEU A O 1
ATOM 4425 N N . GLU A 1 565 ? 27.334 11.097 -4.714 1.00 82.06 565 GLU A N 1
ATOM 4426 C CA . GLU A 1 565 ? 27.696 10.886 -6.117 1.00 82.06 565 GLU A CA 1
ATOM 4427 C C . GLU A 1 565 ? 26.433 10.591 -6.934 1.00 82.06 565 GLU A C 1
ATOM 4429 O O . GLU A 1 565 ? 25.687 9.662 -6.611 1.00 82.06 565 GLU A O 1
ATOM 4434 N N . ALA A 1 566 ? 26.206 11.362 -7.998 1.00 76.94 566 ALA A N 1
ATOM 4435 C CA . ALA A 1 566 ? 25.198 11.070 -9.016 1.00 76.94 566 ALA A CA 1
ATOM 4436 C C . ALA A 1 566 ? 25.796 10.163 -10.115 1.00 76.94 566 ALA A C 1
ATOM 4438 O O . ALA A 1 566 ? 27.013 10.196 -10.333 1.00 76.94 566 ALA A O 1
ATOM 4439 N N . PRO A 1 567 ? 24.985 9.334 -10.798 1.00 68.31 567 PRO A N 1
ATOM 4440 C CA . PRO A 1 567 ? 25.449 8.513 -11.907 1.00 68.31 567 PRO A CA 1
ATOM 4441 C C . PRO A 1 567 ? 26.002 9.407 -13.018 1.00 68.31 567 PRO A C 1
ATOM 4443 O O . PRO A 1 567 ? 25.408 10.423 -13.372 1.00 68.31 567 PRO A O 1
ATOM 4446 N N . ALA A 1 568 ? 27.158 9.032 -13.569 1.00 58.03 568 ALA A N 1
ATOM 4447 C CA . ALA A 1 568 ? 27.693 9.727 -14.729 1.00 58.03 568 ALA A CA 1
ATOM 4448 C C . ALA A 1 568 ? 26.724 9.540 -15.912 1.00 58.03 568 ALA A C 1
ATOM 4450 O O . ALA A 1 568 ? 26.270 8.411 -16.124 1.00 58.03 568 ALA A O 1
ATOM 4451 N N . PRO A 1 569 ? 26.412 10.591 -16.695 1.00 53.03 569 PRO A N 1
ATOM 4452 C CA . PRO A 1 569 ? 25.738 10.391 -17.970 1.00 53.03 569 PRO A CA 1
ATOM 4453 C C . PRO A 1 569 ? 26.647 9.498 -18.819 1.00 53.03 569 PRO A C 1
ATOM 4455 O O . PRO A 1 569 ? 27.807 9.858 -19.039 1.00 53.03 569 PRO A O 1
ATOM 4458 N N . ASN A 1 570 ? 26.173 8.321 -19.244 1.00 44.28 570 ASN A N 1
ATOM 4459 C CA . ASN A 1 570 ? 26.931 7.532 -20.211 1.00 44.28 570 ASN A CA 1
ATOM 4460 C C . ASN A 1 570 ? 27.003 8.379 -21.488 1.00 44.28 570 ASN A C 1
ATOM 4462 O O . ASN A 1 570 ? 25.970 8.700 -22.075 1.00 44.28 570 ASN A O 1
ATOM 4466 N N . GLN A 1 571 ? 28.207 8.835 -21.835 1.00 29.62 571 GLN A N 1
ATOM 4467 C CA . GLN A 1 571 ? 28.461 9.620 -23.043 1.00 29.62 571 GLN A CA 1
ATOM 4468 C C . GLN A 1 571 ? 28.549 8.727 -24.274 1.00 29.62 571 GLN A C 1
ATOM 4470 O O . GLN A 1 571 ? 29.161 7.638 -24.163 1.00 29.62 571 GLN A O 1
#